Protein AF-0000000065782479 (afdb_homodimer)

Radius of gyration: 24.14 Å; Cα contacts (8 Å, |Δi|>4): 1152; chains: 2; bounding box: 47×84×65 Å

Nearest PDB structures (foldseek):
  2bty-assembly1_A  TM=8.879E-01  e=9.927E-26  Thermotoga maritima
  2rd5-assembly1_B  TM=9.092E-01  e=6.194E-25  Arabidopsis thaliana
  2buf-assembly1_E  TM=9.187E-01  e=1.232E-23  Pseudomonas aeruginosa
  2v5h-assembly1_D  TM=8.998E-01  e=5.573E-24  Synechococcus elongatus PCC 7942 = FACHB-805
  2x2w-assembly1_A  TM=8.852E-01  e=6.693E-24  Escherichia coli BL21(DE3)

Structure (mmCIF, N/CA/C/O backbone):
data_AF-0000000065782479-model_v1
#
loop_
_entity.id
_entity.type
_entity.pdbx_description
1 polymer 'Acetylglutamate kinase'
#
loop_
_atom_site.group_PDB
_atom_site.id
_atom_site.type_symbol
_atom_site.label_atom_id
_atom_site.label_alt_id
_atom_site.label_comp_id
_atom_site.label_asym_id
_atom_site.label_entity_id
_atom_site.label_seq_id
_atom_site.pdbx_PDB_ins_code
_atom_site.Cartn_x
_atom_site.Cartn_y
_atom_site.Cartn_z
_atom_site.occupancy
_atom_site.B_iso_or_equiv
_atom_site.auth_seq_id
_atom_site.auth_comp_id
_atom_site.auth_asym_id
_atom_site.auth_atom_id
_atom_site.pdbx_PDB_model_num
ATOM 1 N N . MET A 1 1 ? 9.141 -26.5 12.5 1 50.75 1 MET A N 1
ATOM 2 C CA . MET A 1 1 ? 8.945 -25.094 12.172 1 50.75 1 MET A CA 1
ATOM 3 C C . MET A 1 1 ? 7.754 -24.922 11.227 1 50.75 1 MET A C 1
ATOM 5 O O . MET A 1 1 ? 7.562 -25.703 10.305 1 50.75 1 MET A O 1
ATOM 9 N N . THR A 1 2 ? 6.754 -24.203 11.625 1 70.56 2 THR A N 1
ATOM 10 C CA . THR A 1 2 ? 5.523 -24.156 10.844 1 70.56 2 THR A CA 1
ATOM 11 C C . THR A 1 2 ? 5.801 -23.656 9.43 1 70.56 2 THR A C 1
ATOM 13 O O . THR A 1 2 ? 6.559 -22.703 9.242 1 70.56 2 THR A O 1
ATOM 16 N N . THR A 1 3 ? 5.578 -24.453 8.43 1 88.56 3 THR A N 1
ATOM 17 C CA . THR A 1 3 ? 5.824 -24.219 7.012 1 88.56 3 THR A CA 1
ATOM 18 C C . THR A 1 3 ? 5.078 -22.969 6.539 1 88.56 3 THR A C 1
ATOM 20 O O . THR A 1 3 ? 3.9 -22.781 6.855 1 88.56 3 THR A O 1
ATOM 23 N N . ILE A 1 4 ? 5.816 -22.047 5.988 1 92.19 4 ILE A N 1
ATOM 24 C CA . ILE A 1 4 ? 5.219 -20.844 5.398 1 92.19 4 ILE A CA 1
ATOM 25 C C . ILE A 1 4 ? 4.602 -21.188 4.043 1 92.19 4 ILE A C 1
ATOM 27 O O . ILE A 1 4 ? 5.188 -21.953 3.266 1 92.19 4 ILE A O 1
ATOM 31 N N . SER A 1 5 ? 3.41 -20.688 3.83 1 95.5 5 SER A N 1
ATOM 32 C CA . SER A 1 5 ? 2.773 -20.875 2.531 1 95.5 5 SER A CA 1
ATOM 33 C C . SER A 1 5 ? 2.709 -19.562 1.752 1 95.5 5 SER A C 1
ATOM 35 O O . SER A 1 5 ? 2.242 -18.547 2.273 1 95.5 5 SER A O 1
ATOM 37 N N . VAL A 1 6 ? 3.217 -19.609 0.538 1 97.25 6 VAL A N 1
ATOM 38 C CA . VAL A 1 6 ? 3.061 -18.516 -0.426 1 97.25 6 VAL A CA 1
ATOM 39 C C . VAL A 1 6 ? 1.953 -18.859 -1.419 1 97.25 6 VAL A C 1
ATOM 41 O O . VAL A 1 6 ? 2.027 -19.891 -2.107 1 97.25 6 VAL A O 1
ATOM 44 N N . ILE A 1 7 ? 0.934 -18.016 -1.508 1 96.88 7 ILE A N 1
ATOM 45 C CA . ILE A 1 7 ? -0.219 -18.25 -2.371 1 96.88 7 ILE A CA 1
ATOM 46 C C . ILE A 1 7 ? -0.287 -17.172 -3.447 1 96.88 7 ILE A C 1
ATOM 48 O O . ILE A 1 7 ? -0.252 -15.984 -3.141 1 96.88 7 ILE A O 1
ATOM 52 N N . LYS A 1 8 ? -0.323 -17.578 -4.641 1 96.75 8 LYS A N 1
ATOM 53 C CA . LYS A 1 8 ? -0.503 -16.656 -5.758 1 96.75 8 LYS A CA 1
ATOM 54 C C . LYS A 1 8 ? -1.918 -16.734 -6.324 1 96.75 8 LYS A C 1
ATOM 56 O O . LYS A 1 8 ? -2.369 -17.812 -6.715 1 96.75 8 LYS A O 1
ATOM 61 N N . VAL A 1 9 ? -2.588 -15.617 -6.316 1 94.56 9 VAL A N 1
ATOM 62 C CA . VAL A 1 9 ? -3.922 -15.555 -6.902 1 94.56 9 VAL A CA 1
ATOM 63 C C . VAL A 1 9 ? -3.873 -14.766 -8.211 1 94.56 9 VAL A C 1
ATOM 65 O O . VAL A 1 9 ? -3.285 -13.688 -8.273 1 94.56 9 VAL A O 1
ATOM 68 N N . SER A 1 10 ? -4.461 -15.344 -9.242 1 84.06 10 SER A N 1
ATOM 69 C CA . SER A 1 10 ? -4.477 -14.711 -10.555 1 84.06 10 SER A CA 1
ATOM 70 C C . SER A 1 10 ? -5.512 -13.586 -10.617 1 84.06 10 SER A C 1
ATOM 72 O O . SER A 1 10 ? -6.512 -13.617 -9.898 1 84.06 10 SER A O 1
ATOM 74 N N . GLY A 1 11 ? -5.27 -12.633 -11.484 1 78.19 11 GLY A N 1
ATOM 75 C CA . GLY A 1 11 ? -6.215 -11.555 -11.703 1 78.19 11 GLY A CA 1
ATOM 76 C C . GLY A 1 11 ? -7.562 -12.031 -12.211 1 78.19 11 GLY A C 1
ATOM 77 O O . GLY A 1 11 ? -8.602 -11.469 -11.852 1 78.19 11 GLY A O 1
ATOM 78 N N . HIS A 1 12 ? -7.461 -13.055 -13.023 1 75.44 12 HIS A N 1
ATOM 79 C CA . HIS A 1 12 ? -8.695 -13.602 -13.578 1 75.44 12 HIS A CA 1
ATOM 80 C C . HIS A 1 12 ? -9.633 -14.07 -12.477 1 75.44 12 HIS A C 1
ATOM 82 O O . HIS A 1 12 ? -10.852 -13.891 -12.578 1 75.44 12 HIS A O 1
ATOM 88 N N . GLU A 1 13 ? -9.062 -14.625 -11.531 1 79.75 13 GLU A N 1
ATOM 89 C CA . GLU A 1 13 ? -9.867 -15.086 -10.398 1 79.75 13 GLU A CA 1
ATOM 90 C C . GLU A 1 13 ? -10.484 -13.906 -9.648 1 79.75 13 GLU A C 1
ATOM 92 O O . GLU A 1 13 ? -11.625 -13.984 -9.203 1 79.75 13 GLU A O 1
ATOM 97 N N . LEU A 1 14 ? -9.734 -12.914 -9.602 1 82.25 14 LEU A N 1
ATOM 98 C CA . LEU A 1 14 ? -10.164 -11.75 -8.828 1 82.25 14 LEU A CA 1
ATOM 99 C C . LEU A 1 14 ? -11.289 -11.008 -9.539 1 82.25 14 LEU A C 1
ATOM 101 O O . LEU A 1 14 ? -11.977 -10.18 -8.938 1 82.25 14 LEU A O 1
ATOM 105 N N . ASP A 1 15 ? -11.508 -11.328 -10.758 1 78.69 15 ASP A N 1
ATOM 106 C CA . ASP A 1 15 ? -12.594 -10.719 -11.523 1 78.69 15 ASP A CA 1
ATOM 107 C C . ASP A 1 15 ? -13.945 -11.281 -11.094 1 78.69 15 ASP A C 1
ATOM 109 O O . ASP A 1 15 ? -14.984 -10.688 -11.383 1 78.69 15 ASP A O 1
ATOM 113 N N . ASP A 1 16 ? -13.844 -12.453 -10.547 1 80.62 16 ASP A N 1
ATOM 114 C CA . ASP A 1 16 ? -15.055 -13.07 -10.008 1 80.62 16 ASP A CA 1
ATOM 115 C C . ASP A 1 16 ? -15.477 -12.398 -8.703 1 80.62 16 ASP A C 1
ATOM 117 O O . ASP A 1 16 ? -14.75 -12.453 -7.711 1 80.62 16 ASP A O 1
ATOM 121 N N . PRO A 1 17 ? -16.641 -11.844 -8.656 1 78.94 17 PRO A N 1
ATOM 122 C CA . PRO A 1 17 ? -17.078 -11.109 -7.469 1 78.94 17 PRO A CA 1
ATOM 123 C C . PRO A 1 17 ? -17.141 -11.992 -6.223 1 78.94 17 PRO A C 1
ATOM 125 O O . PRO A 1 17 ? -17.109 -11.477 -5.098 1 78.94 17 PRO A O 1
ATOM 128 N N . THR A 1 18 ? -17.312 -13.25 -6.461 1 86.75 18 THR A N 1
ATOM 129 C CA . THR A 1 18 ? -17.469 -14.133 -5.309 1 86.75 18 THR A CA 1
ATOM 130 C C . THR A 1 18 ? -16.109 -14.711 -4.883 1 86.75 18 THR A C 1
ATOM 132 O O . THR A 1 18 ? -16 -15.328 -3.82 1 86.75 18 THR A O 1
ATOM 135 N N . PHE A 1 19 ? -15.156 -14.539 -5.617 1 90.25 19 PHE A N 1
ATOM 136 C CA . PHE A 1 19 ? -13.867 -15.195 -5.398 1 90.25 19 PHE A CA 1
ATOM 137 C C . PHE A 1 19 ? -13.266 -14.773 -4.066 1 90.25 19 PHE A C 1
ATOM 139 O O . PHE A 1 19 ? -12.758 -15.602 -3.314 1 90.25 19 PHE A O 1
ATOM 146 N N . LEU A 1 20 ? -13.289 -13.516 -3.75 1 91.81 20 LEU A N 1
ATOM 147 C CA . LEU A 1 20 ? -12.648 -13 -2.545 1 91.81 20 LEU A CA 1
ATOM 148 C C . LEU A 1 20 ? -13.297 -13.578 -1.293 1 91.81 20 LEU A C 1
ATOM 150 O O . LEU A 1 20 ? -12.609 -13.875 -0.311 1 91.81 20 LEU A O 1
ATOM 154 N N . GLY A 1 21 ? -14.609 -13.648 -1.363 1 92.25 21 GLY A N 1
ATOM 155 C CA . GLY A 1 21 ? -15.273 -14.312 -0.258 1 92.25 21 GLY A CA 1
ATOM 156 C C . GLY A 1 21 ? -14.82 -15.742 -0.06 1 92.25 21 GLY A C 1
ATOM 157 O O . GLY A 1 21 ? -14.57 -16.172 1.069 1 92.25 21 GLY A O 1
ATOM 158 N N . GLY A 1 22 ? -14.75 -16.484 -1.148 1 92.5 22 GLY A N 1
ATOM 159 C CA . GLY A 1 22 ? -14.25 -17.844 -1.097 1 92.5 22 GLY A CA 1
ATOM 160 C C . GLY A 1 22 ? -12.812 -17.938 -0.611 1 92.5 22 GLY A C 1
ATOM 161 O O . GLY A 1 22 ? -12.477 -18.828 0.164 1 92.5 22 GLY A O 1
ATOM 162 N N . LEU A 1 23 ? -12.023 -17.031 -1.098 1 93.19 23 LEU A N 1
ATOM 163 C CA . LEU A 1 23 ? -10.617 -17 -0.706 1 93.19 23 LEU A CA 1
ATOM 164 C C . LEU A 1 23 ? -10.477 -16.781 0.797 1 93.19 23 LEU A C 1
ATOM 166 O O . LEU A 1 23 ? -9.742 -17.516 1.466 1 93.19 23 LEU A O 1
ATOM 170 N N . THR A 1 24 ? -11.18 -15.789 1.352 1 94 24 THR A N 1
ATOM 171 C CA . THR A 1 24 ? -11.094 -15.484 2.775 1 94 24 THR A CA 1
ATOM 172 C C . THR A 1 24 ? -11.57 -16.672 3.611 1 94 24 THR A C 1
ATOM 174 O O . THR A 1 24 ? -10.961 -16.984 4.637 1 94 24 THR A O 1
ATOM 177 N N . ALA A 1 25 ? -12.609 -17.328 3.129 1 91.88 25 ALA A N 1
ATOM 178 C CA . ALA A 1 25 ? -13.117 -18.5 3.82 1 91.88 25 ALA A CA 1
ATOM 179 C C . ALA A 1 25 ? -12.094 -19.625 3.814 1 91.88 25 ALA A C 1
ATOM 181 O O . ALA A 1 25 ? -11.898 -20.312 4.828 1 91.88 25 ALA A O 1
ATOM 182 N N . ALA A 1 26 ? -11.484 -19.797 2.711 1 90.5 26 ALA A N 1
ATOM 183 C CA . ALA A 1 26 ? -10.492 -20.859 2.572 1 90.5 26 ALA A CA 1
ATOM 184 C C . ALA A 1 26 ? -9.281 -20.594 3.463 1 90.5 26 ALA A C 1
ATOM 186 O O . ALA A 1 26 ? -8.711 -21.531 4.035 1 90.5 26 ALA A O 1
ATOM 187 N N . LEU A 1 27 ? -8.867 -19.359 3.627 1 91.62 27 LEU A N 1
ATOM 188 C CA . LEU A 1 27 ? -7.664 -19 4.371 1 91.62 27 LEU A CA 1
ATOM 189 C C . LEU A 1 27 ? -7.906 -19.109 5.875 1 91.62 27 LEU A C 1
ATOM 191 O O . LEU A 1 27 ? -6.957 -19.266 6.648 1 91.62 27 LEU A O 1
ATOM 195 N N . ARG A 1 28 ? -9.125 -18.984 6.301 1 84.56 28 ARG A N 1
ATOM 196 C CA . ARG A 1 28 ? -9.453 -19.109 7.719 1 84.56 28 ARG A CA 1
ATOM 197 C C . ARG A 1 28 ? -9.062 -20.484 8.242 1 84.56 28 ARG A C 1
ATOM 199 O O . ARG A 1 28 ? -8.812 -20.656 9.438 1 84.56 28 ARG A O 1
ATOM 206 N N . GLY A 1 29 ? -8.922 -21.453 7.344 1 81.75 29 GLY A N 1
ATOM 207 C CA . GLY A 1 29 ? -8.578 -22.812 7.723 1 81.75 29 GLY A CA 1
ATOM 208 C C . GLY A 1 29 ? -7.082 -23.031 7.859 1 81.75 29 GLY A C 1
ATOM 209 O O . GLY A 1 29 ? -6.641 -24.078 8.328 1 81.75 29 GLY A O 1
ATOM 210 N N . PHE A 1 30 ? -6.34 -21.969 7.562 1 86.56 30 PHE A N 1
ATOM 211 C CA . PHE A 1 30 ? -4.891 -22.094 7.598 1 86.56 30 PHE A CA 1
ATOM 212 C C . PHE A 1 30 ? -4.336 -21.641 8.945 1 86.56 30 PHE A C 1
ATOM 214 O O . PHE A 1 30 ? -4.793 -20.641 9.5 1 86.56 30 PHE A O 1
ATOM 221 N N . GLN A 1 31 ? -3.43 -22.375 9.438 1 85.38 31 GLN A N 1
ATOM 222 C CA . GLN A 1 31 ? -2.812 -22.062 10.719 1 85.38 31 GLN A CA 1
ATOM 223 C C . GLN A 1 31 ? -1.384 -21.547 10.531 1 85.38 31 GLN A C 1
ATOM 225 O O . GLN A 1 31 ? -0.824 -20.906 11.422 1 85.38 31 GLN A O 1
ATOM 230 N N . GLN A 1 32 ? -0.828 -21.875 9.414 1 90.88 32 GLN A N 1
ATOM 231 C CA . GLN A 1 32 ? 0.558 -21.5 9.156 1 90.88 32 GLN A CA 1
ATOM 232 C C . GLN A 1 32 ? 0.649 -20.062 8.625 1 90.88 32 GLN A C 1
ATOM 234 O O . GLN A 1 32 ? -0.342 -19.516 8.148 1 90.88 32 GLN A O 1
ATOM 239 N N . PRO A 1 33 ? 1.799 -19.469 8.711 1 96.06 33 PRO A N 1
ATOM 240 C CA . PRO A 1 33 ? 1.994 -18.141 8.133 1 96.06 33 PRO A CA 1
ATOM 241 C C . PRO A 1 33 ? 1.788 -18.109 6.621 1 96.06 33 PRO A C 1
ATOM 243 O O . PRO A 1 33 ? 2.168 -19.062 5.926 1 96.06 33 PRO A O 1
ATOM 246 N N . LEU A 1 34 ? 1.148 -17.047 6.18 1 97.12 34 LEU A N 1
ATOM 247 C CA . LEU A 1 34 ? 0.779 -16.953 4.77 1 97.12 34 LEU A CA 1
ATOM 248 C C . LEU A 1 34 ? 1.328 -15.672 4.152 1 97.12 34 LEU A C 1
ATOM 250 O O . LEU A 1 34 ? 1.364 -14.625 4.809 1 97.12 34 LEU A O 1
ATOM 254 N N . VAL A 1 35 ? 1.765 -15.773 2.961 1 98.38 35 VAL A N 1
ATOM 255 C CA . VAL A 1 35 ? 2.051 -14.641 2.078 1 98.38 35 VAL A CA 1
ATOM 256 C C . VAL A 1 35 ? 1.208 -14.758 0.809 1 98.38 35 VAL A C 1
ATOM 258 O O . VAL A 1 35 ? 1.139 -15.82 0.194 1 98.38 35 VAL A O 1
ATOM 261 N N . LEU A 1 36 ? 0.516 -13.734 0.455 1 98.25 36 LEU A N 1
ATOM 262 C CA . LEU A 1 36 ? -0.315 -13.734 -0.744 1 98.25 36 LEU A CA 1
ATOM 263 C C . LEU A 1 36 ? 0.267 -12.812 -1.812 1 98.25 36 LEU A C 1
ATOM 265 O O . LEU A 1 36 ? 0.663 -11.688 -1.516 1 98.25 36 LEU A O 1
ATOM 269 N N . VAL A 1 37 ? 0.439 -13.312 -2.988 1 98.12 37 VAL A N 1
ATOM 270 C CA . VAL A 1 37 ? 0.82 -12.531 -4.164 1 98.12 37 VAL A CA 1
ATOM 271 C C . VAL A 1 37 ? -0.341 -12.492 -5.156 1 98.12 37 VAL A C 1
ATOM 273 O O . VAL A 1 37 ? -0.961 -13.523 -5.438 1 98.12 37 VAL A O 1
ATOM 276 N N . HIS A 1 38 ? -0.638 -11.266 -5.617 1 97.19 38 HIS A N 1
ATOM 277 C CA . HIS A 1 38 ? -1.794 -11.195 -6.504 1 97.19 38 HIS A CA 1
ATOM 278 C C . HIS A 1 38 ? -1.418 -10.594 -7.852 1 97.19 38 HIS A C 1
ATOM 280 O O . HIS A 1 38 ? -0.444 -9.844 -7.949 1 97.19 38 HIS A O 1
ATOM 286 N N . GLY A 1 39 ? -2.211 -10.953 -8.859 1 92.06 39 GLY A N 1
ATOM 287 C CA . GLY A 1 39 ? -2.102 -10.336 -10.172 1 92.06 39 GLY A CA 1
ATOM 288 C C . GLY A 1 39 ? -3.123 -9.234 -10.398 1 92.06 39 GLY A C 1
ATOM 289 O O . GLY A 1 39 ? -3.531 -8.555 -9.461 1 92.06 39 GLY A O 1
ATOM 290 N N . GLY A 1 40 ? -3.375 -8.852 -11.711 1 88.88 40 GLY A N 1
ATOM 291 C CA . GLY A 1 40 ? -4.371 -7.844 -12.031 1 88.88 40 GLY A CA 1
ATOM 292 C C . GLY A 1 40 ? -4.52 -7.594 -13.516 1 88.88 40 GLY A C 1
ATOM 293 O O . GLY A 1 40 ? -4.781 -6.469 -13.945 1 88.88 40 GLY A O 1
ATOM 294 N N . GLY A 1 41 ? -4.398 -8.555 -14.344 1 85.94 41 GLY A N 1
ATOM 295 C CA . GLY A 1 41 ? -4.281 -8.398 -15.781 1 85.94 41 GLY A CA 1
ATOM 296 C C . GLY A 1 41 ? -5.465 -7.676 -16.406 1 85.94 41 GLY A C 1
ATOM 297 O O . GLY A 1 41 ? -5.297 -6.641 -17.047 1 85.94 41 GLY A O 1
ATOM 298 N N . LYS A 1 42 ? -6.684 -8.148 -16.141 1 88.25 42 LYS A N 1
ATOM 299 C CA . LYS A 1 42 ? -7.879 -7.598 -16.781 1 88.25 42 LYS A CA 1
ATOM 300 C C . LYS A 1 42 ? -8.125 -6.156 -16.328 1 88.25 42 LYS A C 1
ATOM 302 O O . LYS A 1 42 ? -8.398 -5.285 -17.156 1 88.25 42 LYS A O 1
ATOM 307 N N . GLU A 1 43 ? -8.031 -5.91 -15.109 1 92 43 GLU A N 1
ATOM 308 C CA . GLU A 1 43 ? -8.281 -4.574 -14.586 1 92 43 GLU A CA 1
ATOM 309 C C . GLU A 1 43 ? -7.211 -3.59 -15.047 1 92 43 GLU A C 1
ATOM 311 O O . GLU A 1 43 ? -7.5 -2.418 -15.297 1 92 43 GLU A O 1
ATOM 316 N N . ILE A 1 44 ? -5.996 -4.074 -15.109 1 94.19 44 ILE A N 1
ATOM 317 C CA . ILE A 1 44 ? -4.922 -3.229 -15.625 1 94.19 44 ILE A CA 1
ATOM 318 C C . ILE A 1 44 ? -5.211 -2.861 -17.078 1 94.19 44 ILE A C 1
ATOM 320 O O . ILE A 1 44 ? -5.137 -1.689 -17.453 1 94.19 44 ILE A O 1
ATOM 324 N N . SER A 1 45 ? -5.555 -3.873 -17.875 1 94.94 45 SER A N 1
ATOM 325 C CA . SER A 1 45 ? -5.836 -3.65 -19.297 1 94.94 45 SER A CA 1
ATOM 326 C C . SER A 1 45 ? -6.992 -2.674 -19.484 1 94.94 45 SER A C 1
ATOM 328 O O . SER A 1 45 ? -6.93 -1.782 -20.328 1 94.94 45 SER A O 1
ATOM 330 N N . ALA A 1 46 ? -8.031 -2.842 -18.703 1 93.25 46 ALA A N 1
ATOM 331 C CA . ALA A 1 46 ? -9.188 -1.944 -18.797 1 93.25 46 ALA A CA 1
ATOM 332 C C . ALA A 1 46 ? -8.781 -0.505 -18.484 1 93.25 46 ALA A C 1
ATOM 334 O O . ALA A 1 46 ? -9.227 0.428 -19.156 1 93.25 46 ALA A O 1
ATOM 335 N N . ALA A 1 47 ? -7.965 -0.313 -17.484 1 93.12 47 ALA A N 1
ATOM 336 C CA . ALA A 1 47 ? -7.52 1.022 -17.094 1 93.12 47 ALA A CA 1
ATOM 337 C C . ALA A 1 47 ? -6.633 1.641 -18.172 1 93.12 47 ALA A C 1
ATOM 339 O O . ALA A 1 47 ? -6.738 2.834 -18.469 1 93.12 47 ALA A O 1
ATOM 340 N N . VAL A 1 48 ? -5.754 0.855 -18.734 1 95.44 48 VAL A N 1
ATOM 341 C CA . VAL A 1 48 ? -4.863 1.313 -19.797 1 95.44 48 VAL A CA 1
ATOM 342 C C . VAL A 1 48 ? -5.684 1.753 -21.016 1 95.44 48 VAL A C 1
ATOM 344 O O . VAL A 1 48 ? -5.43 2.812 -21.594 1 95.44 48 VAL A O 1
ATOM 347 N N . GLU A 1 49 ? -6.684 0.981 -21.312 1 95.19 49 GLU A N 1
ATOM 348 C CA . GLU A 1 49 ? -7.566 1.307 -22.438 1 95.19 49 GLU A CA 1
ATOM 349 C C . GLU A 1 49 ? -8.344 2.592 -22.156 1 95.19 49 GLU A C 1
ATOM 351 O O . GLU A 1 49 ? -8.492 3.432 -23.047 1 95.19 49 GLU A O 1
ATOM 356 N N . ARG A 1 50 ? -8.844 2.754 -21.031 1 91.38 50 ARG A N 1
ATOM 357 C CA . ARG A 1 50 ? -9.602 3.943 -20.656 1 91.38 50 ARG A CA 1
ATOM 358 C C . ARG A 1 50 ? -8.742 5.195 -20.766 1 91.38 50 ARG A C 1
ATOM 360 O O . ARG A 1 50 ? -9.242 6.281 -21.047 1 91.38 50 ARG A O 1
ATOM 367 N N . ALA A 1 51 ? -7.449 5.023 -20.531 1 91.81 51 ALA A N 1
ATOM 368 C CA . ALA A 1 51 ? -6.52 6.148 -20.594 1 91.81 51 ALA A CA 1
ATOM 369 C C . ALA A 1 51 ? -6.117 6.441 -22.047 1 91.81 51 ALA A C 1
ATOM 371 O O . ALA A 1 51 ? -5.32 7.348 -22.297 1 91.81 51 ALA A O 1
ATOM 372 N N . GLY A 1 52 ? -6.578 5.609 -22.984 1 93.44 52 GLY A N 1
ATOM 373 C CA . GLY A 1 52 ? -6.312 5.816 -24.406 1 93.44 52 GLY A CA 1
ATOM 374 C C . GLY A 1 52 ? -4.977 5.246 -24.844 1 93.44 52 GLY A C 1
ATOM 375 O O . GLY A 1 52 ? -4.426 5.668 -25.859 1 93.44 52 GLY A O 1
ATOM 376 N N . LEU A 1 53 ? -4.438 4.387 -24.062 1 95.38 53 LEU A N 1
ATOM 377 C CA . LEU A 1 53 ? -3.143 3.799 -24.391 1 95.38 53 LEU A CA 1
ATOM 378 C C . LEU A 1 53 ? -3.314 2.408 -25 1 95.38 53 LEU A C 1
ATOM 380 O O . LEU A 1 53 ? -4.359 1.778 -24.828 1 95.38 53 LEU A O 1
ATOM 384 N N . GLN A 1 54 ? -2.316 1.938 -25.641 1 94.5 54 GLN A N 1
ATOM 385 C CA . GLN A 1 54 ? -2.354 0.642 -26.312 1 94.5 54 GLN A CA 1
ATOM 386 C C . GLN A 1 54 ? -1.934 -0.479 -25.375 1 94.5 54 GLN A C 1
ATOM 388 O O . GLN A 1 54 ? -1.011 -0.309 -24.562 1 94.5 54 GLN A O 1
ATOM 393 N N . ILE A 1 55 ? -2.648 -1.583 -25.5 1 94.12 55 ILE A N 1
ATOM 394 C CA . ILE A 1 55 ? -2.301 -2.801 -24.781 1 94.12 55 ILE A CA 1
ATOM 395 C C . ILE A 1 55 ? -1.501 -3.73 -25.688 1 94.12 55 ILE A C 1
ATOM 397 O O . ILE A 1 55 ? -1.938 -4.051 -26.797 1 94.12 55 ILE A O 1
ATOM 401 N N . GLU A 1 56 ? -0.395 -4.062 -25.281 1 94.06 56 GLU A N 1
ATOM 402 C CA . GLU A 1 56 ? 0.462 -4.957 -26.062 1 94.06 56 GLU A CA 1
ATOM 403 C C . GLU A 1 56 ? 1.137 -5.988 -25.156 1 94.06 56 GLU A C 1
ATOM 405 O O . GLU A 1 56 ? 1.601 -5.66 -24.062 1 94.06 56 GLU A O 1
ATOM 410 N N . PHE A 1 57 ? 1.097 -7.215 -25.641 1 91.88 57 PHE A N 1
ATOM 411 C CA . PHE A 1 57 ? 1.786 -8.305 -24.969 1 91.88 57 PHE A CA 1
ATOM 412 C C . PHE A 1 57 ? 2.801 -8.969 -25.891 1 91.88 57 PHE A C 1
ATOM 414 O O . PHE A 1 57 ? 2.545 -9.141 -27.078 1 91.88 57 PHE A O 1
ATOM 421 N N . VAL A 1 58 ? 3.945 -9.289 -25.281 1 88.81 58 VAL A N 1
ATOM 422 C CA . VAL A 1 58 ? 4.973 -10.078 -25.969 1 88.81 58 VAL A CA 1
ATOM 423 C C . VAL A 1 58 ? 5.332 -11.297 -25.109 1 88.81 58 VAL A C 1
ATOM 425 O O . VAL A 1 58 ? 5.812 -11.156 -23.984 1 88.81 58 VAL A O 1
ATOM 428 N N . ASP A 1 59 ? 5.043 -12.5 -25.578 1 81.12 59 ASP A N 1
ATOM 429 C CA . ASP A 1 59 ? 5.316 -13.75 -24.891 1 81.12 59 ASP A CA 1
ATOM 430 C C . ASP A 1 59 ? 4.664 -13.773 -23.516 1 81.12 59 ASP A C 1
ATOM 432 O O . ASP A 1 59 ? 5.312 -14.109 -22.516 1 81.12 59 ASP A O 1
ATOM 436 N N . GLY A 1 60 ? 3.52 -13.227 -23.469 1 82.75 60 GLY A N 1
ATOM 437 C CA . GLY A 1 60 ? 2.734 -13.281 -22.234 1 82.75 60 GLY A CA 1
ATOM 438 C C . GLY A 1 60 ? 3.072 -12.172 -21.266 1 82.75 60 GLY A C 1
ATOM 439 O O . GLY A 1 60 ? 2.469 -12.07 -20.188 1 82.75 60 GLY A O 1
ATOM 440 N N . LEU A 1 61 ? 3.994 -11.305 -21.688 1 89.69 61 LEU A N 1
ATOM 441 C CA . LEU A 1 61 ? 4.41 -10.203 -20.812 1 89.69 61 LEU A CA 1
ATOM 442 C C . LEU A 1 61 ? 3.877 -8.875 -21.344 1 89.69 61 LEU A C 1
ATOM 444 O O . LEU A 1 61 ? 3.969 -8.594 -22.547 1 89.69 61 LEU A O 1
ATOM 448 N N . ARG A 1 62 ? 3.34 -8.141 -20.5 1 93.06 62 ARG A N 1
ATOM 449 C CA . ARG A 1 62 ? 2.805 -6.836 -20.891 1 93.06 62 ARG A CA 1
ATOM 450 C C . ARG A 1 62 ? 3.926 -5.855 -21.203 1 93.06 62 ARG A C 1
ATOM 452 O O . ARG A 1 62 ? 4.781 -5.586 -20.359 1 93.06 62 ARG A O 1
ATOM 459 N N . VAL A 1 63 ? 3.898 -5.402 -22.438 1 96.12 63 VAL A N 1
ATOM 460 C CA . VAL A 1 63 ? 4.797 -4.297 -22.75 1 96.12 63 VAL A CA 1
ATOM 461 C C . VAL A 1 63 ? 4.434 -3.078 -21.906 1 96.12 63 VAL A C 1
ATOM 463 O O . VAL A 1 63 ? 3.275 -2.652 -21.891 1 96.12 63 VAL A O 1
ATOM 466 N N . THR A 1 64 ? 5.379 -2.549 -21.188 1 97.5 64 THR A N 1
ATOM 467 C CA . THR A 1 64 ? 5.059 -1.562 -20.172 1 97.5 64 THR A CA 1
ATOM 468 C C . THR A 1 64 ? 5.848 -0.276 -20.391 1 97.5 64 THR 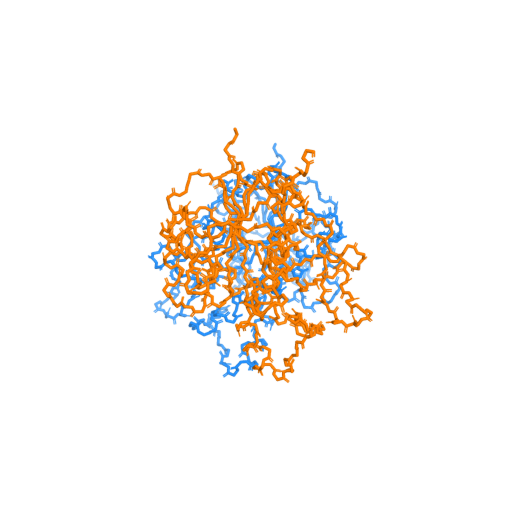A C 1
ATOM 470 O O . THR A 1 64 ? 6.953 -0.123 -19.859 1 97.5 64 THR A O 1
ATOM 473 N N . SER A 1 65 ? 5.297 0.667 -21.141 1 97.56 65 SER A N 1
ATOM 474 C CA . SER A 1 65 ? 5.871 2.006 -21.234 1 97.56 65 SER A CA 1
ATOM 475 C C . SER A 1 65 ? 5.777 2.748 -19.906 1 97.56 65 SER A C 1
ATOM 477 O O . SER A 1 65 ? 5.082 2.305 -18.984 1 97.56 65 SER A O 1
ATOM 479 N N . PRO A 1 66 ? 6.496 3.867 -19.766 1 96.62 66 PRO A N 1
ATOM 480 C CA . PRO A 1 66 ? 6.379 4.637 -18.531 1 96.62 66 PRO A CA 1
ATOM 481 C C . PRO A 1 66 ? 4.938 5.02 -18.203 1 96.62 66 PRO A C 1
ATOM 483 O O . PRO A 1 66 ? 4.516 4.934 -17.047 1 96.62 66 PRO A O 1
ATOM 486 N N . ALA A 1 67 ? 4.164 5.414 -19.219 1 96.44 67 ALA A N 1
ATOM 487 C CA . ALA A 1 67 ? 2.768 5.789 -19.016 1 96.44 67 ALA A CA 1
ATOM 488 C C . ALA A 1 67 ? 1.938 4.586 -18.578 1 96.44 67 ALA A C 1
ATOM 490 O O . ALA A 1 67 ? 1.098 4.699 -17.672 1 96.44 67 ALA A O 1
ATOM 491 N N . VAL A 1 68 ? 2.143 3.443 -19.172 1 97.25 68 VAL A N 1
ATOM 492 C CA . VAL A 1 68 ? 1.447 2.217 -18.797 1 97.25 68 VAL A CA 1
ATOM 493 C C . VAL A 1 68 ? 1.84 1.811 -17.391 1 97.25 68 VAL A C 1
ATOM 495 O O . VAL A 1 68 ? 0.998 1.357 -16.609 1 97.25 68 VAL A O 1
ATOM 498 N N . MET A 1 69 ? 3.09 2.008 -17.031 1 97.62 69 MET A N 1
ATOM 499 C CA . MET A 1 69 ? 3.586 1.675 -15.695 1 97.62 69 MET A CA 1
ATOM 500 C C . MET A 1 69 ? 2.848 2.473 -14.625 1 97.62 69 MET A C 1
ATOM 502 O O . MET A 1 69 ? 2.477 1.93 -13.586 1 97.62 69 MET A O 1
ATOM 506 N N . ASP A 1 70 ? 2.68 3.736 -14.914 1 95.44 70 ASP A N 1
ATOM 507 C CA . ASP A 1 70 ? 1.975 4.598 -13.969 1 95.44 70 ASP A CA 1
ATOM 508 C C . ASP A 1 70 ? 0.557 4.09 -13.711 1 95.44 70 ASP A C 1
ATOM 510 O O . ASP A 1 70 ? 0.109 4.027 -12.57 1 95.44 70 ASP A O 1
ATOM 514 N N . ILE A 1 71 ? -0.088 3.686 -14.75 1 95.25 71 ILE A N 1
ATOM 515 C CA . ILE A 1 71 ? -1.462 3.199 -14.664 1 95.25 71 ILE A CA 1
ATOM 516 C C . ILE A 1 71 ? -1.487 1.848 -13.961 1 95.25 71 ILE A C 1
ATOM 518 O O . ILE A 1 71 ? -2.303 1.626 -13.062 1 95.25 71 ILE A O 1
ATOM 522 N N . MET A 1 72 ? -0.615 1.026 -14.383 1 95.69 72 MET A N 1
ATOM 523 C CA . MET A 1 72 ? -0.583 -0.318 -13.812 1 95.69 72 MET A CA 1
ATOM 524 C C . MET A 1 72 ? -0.311 -0.267 -12.312 1 95.69 72 MET A C 1
ATOM 526 O O . MET A 1 72 ? -0.976 -0.951 -11.531 1 95.69 72 MET A O 1
ATOM 530 N N . GLN A 1 73 ? 0.654 0.527 -11.906 1 96.69 73 GLN A N 1
ATOM 531 C CA . GLN A 1 73 ? 0.986 0.66 -10.492 1 96.69 73 GLN A CA 1
ATOM 532 C C . GLN A 1 73 ? -0.22 1.134 -9.688 1 96.69 73 GLN A C 1
ATOM 534 O O . GLN A 1 73 ? -0.513 0.59 -8.625 1 96.69 73 GLN A O 1
ATOM 539 N N . MET A 1 74 ? -0.889 2.113 -10.234 1 96.06 74 MET A N 1
ATOM 540 C CA . MET A 1 74 ? -2.074 2.646 -9.57 1 96.06 74 MET A CA 1
ATOM 541 C C . MET A 1 74 ? -3.121 1.556 -9.367 1 96.06 74 MET A C 1
ATOM 543 O O . MET A 1 74 ? -3.711 1.449 -8.289 1 96.06 74 MET A O 1
ATOM 547 N N . VAL A 1 75 ? -3.293 0.773 -10.352 1 95.88 75 VAL A N 1
ATOM 548 C CA . VAL A 1 75 ? -4.355 -0.226 -10.344 1 95.88 75 VAL A CA 1
ATOM 549 C C . VAL A 1 75 ? -3.969 -1.385 -9.43 1 95.88 75 VAL A C 1
ATOM 551 O O . VAL A 1 75 ? -4.73 -1.757 -8.531 1 95.88 75 VAL A O 1
ATOM 554 N N . VAL A 1 76 ? -2.77 -1.897 -9.547 1 97.12 76 VAL A N 1
ATOM 555 C CA . VAL A 1 76 ? -2.42 -3.119 -8.828 1 97.12 76 VAL A CA 1
ATOM 556 C C . VAL A 1 76 ? -2.154 -2.799 -7.359 1 97.12 76 VAL A C 1
ATOM 558 O O . VAL A 1 76 ? -2.5 -3.586 -6.477 1 97.12 76 VAL A O 1
ATOM 561 N N . CYS A 1 77 ? -1.568 -1.65 -7.066 1 97.88 77 CYS A N 1
ATOM 562 C CA . CYS A 1 77 ? -1.258 -1.295 -5.688 1 97.88 77 CYS A CA 1
ATOM 563 C C . CYS A 1 77 ? -2.447 -0.617 -5.016 1 97.88 77 CYS A C 1
ATOM 565 O O . CYS A 1 77 ? -2.699 -0.828 -3.828 1 97.88 77 CYS A O 1
ATOM 567 N N . GLY A 1 78 ? -3.154 0.143 -5.785 1 97 78 GLY A N 1
ATOM 568 C CA . GLY A 1 78 ? -4.156 1.009 -5.188 1 97 78 GLY A CA 1
ATOM 569 C C . GLY A 1 78 ? -5.555 0.423 -5.234 1 97 78 GLY A C 1
ATOM 570 O O . GLY A 1 78 ? -6.406 0.77 -4.414 1 97 78 GLY A O 1
ATOM 571 N N . THR A 1 79 ? -5.879 -0.363 -6.223 1 95.69 79 THR A N 1
ATOM 572 C CA . THR A 1 79 ? -7.219 -0.914 -6.383 1 95.69 79 THR A CA 1
ATOM 573 C C . THR A 1 79 ? -7.254 -2.381 -5.969 1 95.69 79 THR A C 1
ATOM 575 O O . THR A 1 79 ? -7.824 -2.725 -4.93 1 95.69 79 THR A O 1
ATOM 578 N N . ILE A 1 80 ? -6.512 -3.162 -6.66 1 96.12 80 ILE A N 1
ATOM 579 C CA . ILE A 1 80 ? -6.617 -4.605 -6.484 1 96.12 80 ILE A CA 1
ATOM 580 C C . ILE A 1 80 ? -6.066 -4.996 -5.113 1 96.12 80 ILE A C 1
ATOM 582 O O . ILE A 1 80 ? -6.738 -5.688 -4.344 1 96.12 80 ILE A O 1
ATOM 586 N N . ASN A 1 81 ? -4.852 -4.551 -4.836 1 97.88 81 ASN A N 1
ATOM 587 C CA . ASN A 1 81 ? -4.223 -4.879 -3.561 1 97.88 81 ASN A CA 1
ATOM 588 C C . ASN A 1 81 ? -5.102 -4.469 -2.381 1 97.88 81 ASN A C 1
ATOM 590 O O . ASN A 1 81 ? -5.328 -5.266 -1.468 1 97.88 81 ASN A O 1
ATOM 594 N N . LYS A 1 82 ? -5.598 -3.256 -2.406 1 97.88 82 LYS A N 1
ATOM 595 C CA . LYS A 1 82 ? -6.375 -2.74 -1.284 1 97.88 82 LYS A CA 1
ATOM 596 C C . LYS A 1 82 ? -7.727 -3.445 -1.181 1 97.88 82 LYS A C 1
ATOM 598 O O . LYS A 1 82 ? -8.242 -3.646 -0.08 1 97.88 82 LYS A O 1
ATOM 603 N N . ARG A 1 83 ? -8.281 -3.84 -2.311 1 95.94 83 ARG A N 1
ATOM 604 C CA . ARG A 1 83 ? -9.508 -4.621 -2.291 1 95.94 83 ARG A CA 1
ATOM 605 C C . ARG A 1 83 ? -9.305 -5.957 -1.589 1 95.94 83 ARG A C 1
ATOM 607 O O . ARG A 1 83 ? -10.117 -6.367 -0.762 1 95.94 83 ARG A O 1
ATOM 614 N N . ILE A 1 84 ? -8.227 -6.633 -1.896 1 96.88 84 ILE A N 1
ATOM 615 C CA . ILE A 1 84 ? -7.91 -7.926 -1.294 1 96.88 84 ILE A CA 1
ATOM 616 C C . ILE A 1 84 ? -7.656 -7.75 0.202 1 96.88 84 ILE A C 1
ATOM 618 O O . ILE A 1 84 ? -8.219 -8.477 1.023 1 96.88 84 ILE A O 1
ATOM 622 N N . VAL A 1 85 ? -6.867 -6.781 0.578 1 98.06 85 VAL A N 1
ATOM 623 C CA . VAL A 1 85 ? -6.523 -6.52 1.972 1 98.06 85 VAL A CA 1
ATOM 624 C C . VAL A 1 85 ? -7.793 -6.215 2.768 1 98.06 85 VAL A C 1
ATOM 626 O O . VAL A 1 85 ? -8 -6.762 3.854 1 98.06 85 VAL A O 1
ATOM 629 N N . THR A 1 86 ? -8.633 -5.375 2.176 1 97.38 86 THR A N 1
ATOM 630 C CA . THR A 1 86 ? -9.867 -5 2.852 1 97.38 86 THR A CA 1
ATOM 631 C C . THR A 1 86 ? -10.734 -6.23 3.113 1 97.38 86 THR A C 1
ATOM 633 O O . THR A 1 86 ? -11.266 -6.398 4.211 1 97.38 86 THR A O 1
ATOM 636 N N . ALA A 1 87 ? -10.859 -7.078 2.127 1 96.44 87 ALA A N 1
ATOM 637 C CA . ALA A 1 87 ? -11.648 -8.297 2.279 1 96.44 87 ALA A CA 1
ATOM 638 C C . ALA A 1 87 ? -11.086 -9.188 3.383 1 96.44 87 ALA A C 1
ATOM 640 O O . ALA A 1 87 ? -11.836 -9.719 4.203 1 96.44 87 ALA A O 1
ATOM 641 N N . LEU A 1 88 ? -9.789 -9.359 3.391 1 96.88 88 LEU A N 1
ATOM 642 C CA . LEU A 1 88 ? -9.133 -10.195 4.391 1 96.88 88 LEU A CA 1
ATOM 643 C C . LEU A 1 88 ? -9.297 -9.602 5.785 1 96.88 88 LEU A C 1
ATOM 645 O O . LEU A 1 88 ? -9.648 -10.312 6.73 1 96.88 88 LEU A O 1
ATOM 649 N N . VAL A 1 89 ? -9.078 -8.289 5.926 1 97.44 89 VAL A N 1
ATOM 650 C CA . VAL A 1 89 ? -9.188 -7.617 7.215 1 97.44 89 VAL A CA 1
ATOM 651 C C . VAL A 1 89 ? -10.625 -7.703 7.727 1 97.44 89 VAL A C 1
ATOM 653 O O . VAL A 1 89 ? -10.852 -7.98 8.906 1 97.44 89 VAL A O 1
ATOM 656 N N . ASN A 1 90 ? -11.578 -7.504 6.84 1 96.44 90 ASN A N 1
ATOM 657 C CA . ASN A 1 90 ? -12.984 -7.613 7.219 1 96.44 90 ASN A CA 1
ATOM 658 C C . ASN A 1 90 ? -13.328 -9.023 7.676 1 96.44 90 ASN A C 1
ATOM 660 O O . ASN A 1 90 ? -14.266 -9.219 8.453 1 96.44 90 ASN A O 1
ATOM 664 N N . ALA A 1 91 ? -12.57 -9.984 7.227 1 95.12 91 ALA A N 1
ATOM 665 C CA . ALA A 1 91 ? -12.789 -11.375 7.605 1 95.12 91 ALA A CA 1
ATOM 666 C C . ALA A 1 91 ? -12 -11.742 8.859 1 95.12 91 ALA A C 1
ATOM 668 O O . ALA A 1 91 ? -11.977 -12.898 9.273 1 95.12 91 ALA A O 1
ATOM 669 N N . GLY A 1 92 ? -11.258 -10.812 9.414 1 94.44 92 GLY A N 1
ATOM 670 C CA . GLY A 1 92 ? -10.562 -11.031 10.672 1 94.44 92 GLY A CA 1
ATOM 671 C C . GLY A 1 92 ? -9.102 -11.398 10.492 1 94.44 92 GLY A C 1
ATOM 672 O O . GLY A 1 92 ? -8.43 -11.773 11.453 1 94.44 92 GLY A O 1
ATOM 673 N N . VAL A 1 93 ? -8.578 -11.32 9.273 1 95.56 93 VAL A N 1
ATOM 674 C CA . VAL A 1 93 ? -7.176 -11.609 9 1 95.56 93 VAL A CA 1
ATOM 675 C C . VAL A 1 93 ? -6.352 -10.328 9.117 1 95.56 93 VAL A C 1
ATOM 677 O O . VAL A 1 93 ? -6.738 -9.281 8.594 1 95.56 93 VAL A O 1
ATOM 680 N N . LYS A 1 94 ? -5.238 -10.344 9.812 1 96.62 94 LYS A N 1
ATOM 681 C CA . LYS A 1 94 ? -4.328 -9.203 9.898 1 96.62 94 LYS A CA 1
ATOM 682 C C . LYS A 1 94 ? -3.469 -9.094 8.641 1 96.62 94 LYS A C 1
ATOM 684 O O . LYS A 1 94 ? -2.279 -9.414 8.664 1 96.62 94 LYS A O 1
ATOM 689 N N . ALA A 1 95 ? -4.082 -8.594 7.641 1 98.31 95 ALA A N 1
ATOM 690 C CA . ALA A 1 95 ? -3.42 -8.5 6.34 1 98.31 95 ALA A CA 1
ATOM 691 C C . ALA A 1 95 ? -2.812 -7.113 6.133 1 98.31 95 ALA A C 1
ATOM 693 O O . ALA A 1 95 ? -3.4 -6.105 6.531 1 98.31 95 ALA A O 1
ATOM 694 N N . ILE A 1 96 ? -1.654 -7.078 5.531 1 98.81 96 ILE A N 1
ATOM 695 C CA . ILE A 1 96 ? -0.947 -5.844 5.219 1 98.81 96 ILE A CA 1
ATOM 696 C C . ILE A 1 96 ? -0.578 -5.82 3.736 1 98.81 96 ILE A C 1
ATOM 698 O O . ILE A 1 96 ? 0.05 -6.754 3.232 1 98.81 96 ILE A O 1
ATOM 702 N N . GLY A 1 97 ? -1.06 -4.773 3.033 1 98.75 97 GLY A N 1
ATOM 703 C CA . GLY A 1 97 ? -0.79 -4.637 1.61 1 98.75 97 GLY A CA 1
ATOM 704 C C . GLY A 1 97 ? 0.565 -4.023 1.316 1 98.75 97 GLY A C 1
ATOM 705 O O . GLY A 1 97 ? 0.919 -2.988 1.883 1 98.75 97 GLY A O 1
ATOM 706 N N . LEU A 1 98 ? 1.302 -4.652 0.372 1 98.69 98 LEU A N 1
ATOM 707 C CA . LEU A 1 98 ? 2.648 -4.211 0.031 1 98.69 98 LEU A CA 1
ATOM 708 C C . LEU A 1 98 ? 2.887 -4.301 -1.473 1 98.69 98 LEU A C 1
ATOM 710 O O . LEU A 1 98 ? 2.082 -4.887 -2.199 1 98.69 98 LEU A O 1
ATOM 714 N N . SER A 1 99 ? 3.854 -3.662 -1.919 1 98.5 99 SER A N 1
ATOM 715 C CA . SER A 1 99 ? 4.539 -3.908 -3.182 1 98.5 99 SER A CA 1
ATOM 716 C C . SER A 1 99 ? 6.047 -4.047 -2.977 1 98.5 99 SER A C 1
ATOM 718 O O . SER A 1 99 ? 6.539 -3.912 -1.854 1 98.5 99 SER A O 1
ATOM 720 N N . GLY A 1 100 ? 6.754 -4.348 -4.043 1 98.69 100 GLY A N 1
ATOM 721 C CA . GLY A 1 100 ? 8.203 -4.426 -3.947 1 98.69 100 GLY A CA 1
ATOM 722 C C . GLY A 1 100 ? 8.852 -3.096 -3.629 1 98.69 100 GLY A C 1
ATOM 723 O O . GLY A 1 100 ? 10.023 -3.047 -3.248 1 98.69 100 GLY A O 1
ATOM 724 N N . LEU A 1 101 ? 8.133 -2.002 -3.75 1 98.69 101 LEU A N 1
ATOM 725 C CA . LEU A 1 101 ? 8.664 -0.668 -3.49 1 98.69 101 LEU A CA 1
ATOM 726 C C . LEU A 1 101 ? 8.781 -0.412 -1.991 1 98.69 101 LEU A C 1
ATOM 728 O O . LEU A 1 101 ? 9.656 0.338 -1.552 1 98.69 101 LEU A O 1
ATOM 732 N N . ASP A 1 102 ? 7.891 -1.015 -1.236 1 98.81 102 ASP A N 1
ATOM 733 C CA . ASP A 1 102 ? 7.902 -0.895 0.218 1 98.81 102 ASP A CA 1
ATOM 734 C C . ASP A 1 102 ? 9.141 -1.569 0.813 1 98.81 102 ASP A C 1
ATOM 736 O O . ASP A 1 102 ? 9.352 -2.768 0.619 1 98.81 102 ASP A O 1
ATOM 740 N N . LEU A 1 103 ? 10.031 -0.794 1.511 1 98.5 103 LEU A N 1
ATOM 741 C CA . LEU A 1 103 ? 11.242 -1.294 2.148 1 98.5 103 LEU A CA 1
ATOM 742 C C . LEU A 1 103 ? 12.25 -1.768 1.106 1 98.5 103 LEU A C 1
ATOM 744 O O . LEU A 1 103 ? 13.336 -2.24 1.454 1 98.5 103 LEU A O 1
ATOM 748 N N . GLY A 1 104 ? 11.891 -1.566 -0.181 1 98.38 104 GLY A N 1
ATOM 749 C CA . GLY A 1 104 ? 12.695 -2.242 -1.184 1 98.38 104 GLY A CA 1
ATOM 750 C C . GLY A 1 104 ? 12.578 -3.754 -1.124 1 98.38 104 GLY A C 1
ATOM 751 O O . GLY A 1 104 ? 13.57 -4.465 -1.271 1 98.38 104 GLY A O 1
ATOM 752 N N . LEU A 1 105 ? 11.414 -4.246 -0.92 1 98.75 105 LEU A N 1
ATOM 753 C CA . LEU A 1 105 ? 11.109 -5.648 -0.656 1 98.75 105 LEU A CA 1
ATOM 754 C C . LEU A 1 105 ? 11.516 -6.527 -1.832 1 98.75 105 LEU A C 1
ATOM 756 O O . LEU A 1 105 ? 11.992 -7.648 -1.639 1 98.75 105 LEU A O 1
ATOM 760 N N . LEU A 1 106 ? 11.234 -6.086 -3.041 1 98.69 106 LEU A N 1
ATOM 761 C CA . LEU A 1 106 ? 11.617 -6.762 -4.277 1 98.69 106 LEU A CA 1
ATOM 762 C C . LEU A 1 106 ? 12.523 -5.875 -5.121 1 98.69 106 LEU A C 1
ATOM 764 O O . LEU A 1 106 ? 12.133 -4.773 -5.512 1 98.69 106 LEU A O 1
ATOM 768 N N . ARG A 1 107 ? 13.672 -6.324 -5.387 1 98.56 107 ARG A N 1
ATOM 769 C CA . ARG A 1 107 ? 14.578 -5.668 -6.328 1 98.56 107 ARG A CA 1
ATOM 770 C C . ARG A 1 107 ? 14.602 -6.402 -7.668 1 98.56 107 ARG A C 1
ATOM 772 O O . ARG A 1 107 ? 14.438 -7.621 -7.715 1 98.56 107 ARG A O 1
ATOM 779 N N . CYS A 1 108 ? 14.75 -5.648 -8.719 1 98.25 108 CYS A N 1
ATOM 780 C CA . CYS A 1 108 ? 14.719 -6.281 -10.031 1 98.25 108 CYS A CA 1
ATOM 781 C C . CYS A 1 108 ? 15.695 -5.605 -10.984 1 98.25 108 CYS A C 1
ATOM 783 O O . CYS A 1 108 ? 16.281 -4.57 -10.648 1 98.25 108 CYS A O 1
ATOM 785 N N . GLU A 1 109 ? 15.969 -6.238 -12.039 1 97.69 109 GLU A N 1
ATOM 786 C CA . GLU A 1 109 ? 16.609 -5.684 -13.227 1 97.69 109 GLU A CA 1
ATOM 787 C C . GLU A 1 109 ? 15.672 -5.715 -14.43 1 97.69 109 GLU A C 1
ATOM 789 O O . GLU A 1 109 ? 14.742 -6.523 -14.477 1 97.69 109 GLU A O 1
ATOM 794 N N . PRO A 1 110 ? 15.891 -4.77 -15.336 1 96.56 110 PRO A N 1
ATOM 795 C CA . PRO A 1 110 ? 15.062 -4.836 -16.547 1 96.56 110 PRO A CA 1
ATOM 796 C C . PRO A 1 110 ? 15.117 -6.199 -17.219 1 96.56 110 PRO A C 1
ATOM 798 O O . PRO A 1 110 ? 16.188 -6.801 -17.328 1 96.56 110 PRO A O 1
ATOM 801 N N . TYR A 1 111 ? 14.016 -6.723 -17.531 1 94.06 111 TYR A N 1
ATOM 802 C CA . TYR A 1 111 ? 13.891 -7.992 -18.234 1 94.06 111 TYR A CA 1
ATOM 803 C C . TYR A 1 111 ? 13.828 -7.77 -19.75 1 94.06 111 TYR A C 1
ATOM 805 O O . TYR A 1 111 ? 12.922 -7.094 -20.234 1 94.06 111 TYR A O 1
ATOM 813 N N . ARG A 1 112 ? 14.773 -8.242 -20.484 1 92.56 112 ARG A N 1
ATOM 814 C CA . ARG A 1 112 ? 14.875 -8.109 -21.938 1 92.56 112 ARG A CA 1
ATOM 815 C C . ARG A 1 112 ? 14.992 -9.469 -22.609 1 92.56 112 ARG A C 1
ATOM 817 O O . ARG A 1 112 ? 16.062 -9.836 -23.094 1 92.56 112 ARG A O 1
ATOM 824 N N . PRO A 1 113 ? 13.805 -10.148 -22.734 1 86.25 113 PRO A N 1
ATOM 825 C CA . PRO A 1 113 ? 13.867 -11.469 -23.375 1 86.25 113 PRO A CA 1
ATOM 826 C C . PRO A 1 113 ? 14.312 -11.406 -24.828 1 86.25 113 PRO A C 1
ATOM 828 O O . PRO A 1 113 ? 13.742 -10.648 -25.625 1 86.25 113 PRO A O 1
ATOM 831 N N . ALA A 1 114 ? 15.281 -12.234 -25.156 1 88 114 ALA A N 1
ATOM 832 C CA . ALA A 1 114 ? 15.828 -12.312 -26.516 1 88 114 ALA A CA 1
ATOM 833 C C . ALA A 1 114 ? 16.25 -10.93 -27.016 1 88 114 ALA A C 1
ATOM 835 O O . ALA A 1 114 ? 16.094 -10.617 -28.188 1 88 114 ALA A O 1
ATOM 836 N N . GLY A 1 115 ? 16.562 -10.031 -26.109 1 88.25 115 GLY A N 1
ATOM 837 C CA . GLY A 1 115 ? 17.062 -8.711 -26.438 1 88.25 115 GLY A CA 1
ATOM 838 C C . GLY A 1 115 ? 15.961 -7.691 -26.672 1 88.25 115 GLY A C 1
ATOM 839 O O . GLY A 1 115 ? 16.25 -6.531 -26.984 1 88.25 115 GLY A O 1
ATOM 840 N N . ARG A 1 116 ? 14.82 -8.109 -26.547 1 91.94 116 ARG A N 1
ATOM 841 C CA . ARG A 1 116 ? 13.688 -7.219 -26.781 1 91.94 116 ARG A CA 1
ATOM 842 C C . ARG A 1 116 ? 13.445 -6.309 -25.578 1 91.94 116 ARG A C 1
ATOM 844 O O . ARG A 1 116 ? 13.484 -6.758 -24.438 1 91.94 116 ARG A O 1
ATOM 851 N N . ASP A 1 117 ? 13.234 -5.066 -25.922 1 92.81 117 ASP A N 1
ATOM 852 C CA . ASP A 1 117 ? 12.906 -4.09 -24.891 1 92.81 117 ASP A CA 1
ATOM 853 C C . ASP A 1 117 ? 11.398 -4.023 -24.656 1 92.81 117 ASP A C 1
ATOM 855 O O . ASP A 1 117 ? 10.656 -3.533 -25.5 1 92.81 117 ASP A O 1
ATOM 859 N N . LEU A 1 118 ? 10.984 -4.434 -23.531 1 95.75 118 LEU A N 1
ATOM 860 C CA . LEU A 1 118 ? 9.562 -4.445 -23.188 1 95.75 118 LEU A CA 1
ATOM 861 C C . LEU A 1 118 ? 9.211 -3.258 -22.297 1 95.75 118 LEU A C 1
ATOM 863 O O . LEU A 1 118 ? 8.102 -3.189 -21.75 1 95.75 118 LEU A O 1
ATOM 867 N N . GLY A 1 119 ? 10.188 -2.332 -22.109 1 97.06 119 GLY A N 1
ATOM 868 C CA . GLY A 1 119 ? 9.969 -1.185 -21.234 1 97.06 119 GLY A CA 1
ATOM 869 C C . GLY A 1 119 ? 10.211 -1.488 -19.766 1 97.06 119 GLY A C 1
ATOM 870 O O . GLY A 1 119 ? 11.227 -2.09 -19.422 1 97.06 119 GLY A O 1
ATOM 871 N N . ARG A 1 120 ? 9.312 -1.021 -18.922 1 97.81 120 ARG A N 1
ATOM 872 C CA . ARG A 1 120 ? 9.422 -1.172 -17.469 1 97.81 120 ARG A CA 1
ATOM 873 C C . ARG A 1 120 ? 8.945 -2.551 -17.031 1 97.81 120 ARG A C 1
ATOM 875 O O . ARG A 1 120 ? 8.07 -2.664 -16.156 1 97.81 120 ARG A O 1
ATOM 882 N N . VAL A 1 121 ? 9.508 -3.496 -17.609 1 97.62 121 VAL A N 1
ATOM 883 C CA . VAL A 1 121 ? 9.297 -4.883 -17.219 1 97.62 121 VAL A CA 1
ATOM 884 C C . VAL A 1 121 ? 10.555 -5.418 -16.531 1 97.62 121 VAL A C 1
ATOM 886 O O . VAL A 1 121 ? 11.672 -5.207 -17 1 97.62 121 VAL A O 1
ATOM 889 N N . GLY A 1 122 ? 10.367 -6.008 -15.344 1 96.94 122 GLY A N 1
ATOM 890 C CA . GLY A 1 122 ? 11.539 -6.414 -14.578 1 96.94 122 GLY A CA 1
ATOM 891 C C . GLY A 1 122 ? 11.562 -7.895 -14.266 1 96.94 122 GLY A C 1
ATOM 892 O O . GLY A 1 122 ? 10.547 -8.578 -14.406 1 96.94 122 GLY A O 1
ATOM 893 N N . GLU A 1 123 ? 12.703 -8.383 -13.938 1 94.81 123 GLU A N 1
ATOM 894 C CA . GLU A 1 123 ? 12.938 -9.695 -13.336 1 94.81 123 GLU A CA 1
ATOM 895 C C . GLU A 1 123 ? 13.484 -9.562 -11.922 1 94.81 123 GLU A C 1
ATOM 897 O O . GLU A 1 123 ? 14.508 -8.906 -11.703 1 94.81 123 GLU A O 1
ATOM 902 N N . VAL A 1 124 ? 12.812 -10.227 -11.023 1 96.25 124 VAL A N 1
ATOM 903 C CA . VAL A 1 124 ? 13.211 -10.102 -9.625 1 96.25 124 VAL A CA 1
ATOM 904 C C . VAL A 1 124 ? 14.594 -10.703 -9.414 1 96.25 124 VAL A C 1
ATOM 906 O O . VAL A 1 124 ? 14.859 -11.828 -9.836 1 96.25 124 VAL A O 1
ATOM 909 N N . THR A 1 125 ? 15.469 -9.969 -8.75 1 96.5 125 THR A N 1
ATOM 910 C CA . THR A 1 125 ? 16.828 -10.438 -8.492 1 96.5 125 THR A CA 1
ATOM 911 C C . THR A 1 125 ? 17.047 -10.633 -6.992 1 96.5 125 THR A C 1
ATOM 913 O O . THR A 1 125 ? 17.969 -11.352 -6.582 1 96.5 125 THR A O 1
ATOM 916 N N . ALA A 1 126 ? 16.234 -10.023 -6.215 1 97.25 126 ALA A N 1
ATOM 917 C CA . ALA A 1 126 ? 16.391 -10.156 -4.77 1 97.25 126 ALA A CA 1
ATOM 918 C C . ALA A 1 126 ? 15.055 -9.906 -4.062 1 97.25 126 ALA A C 1
ATOM 920 O O . ALA A 1 126 ? 14.258 -9.078 -4.504 1 97.25 126 ALA A O 1
ATOM 921 N N . VAL A 1 127 ? 14.867 -10.648 -2.988 1 97.75 127 VAL A N 1
ATOM 922 C CA . VAL A 1 127 ? 13.727 -10.484 -2.09 1 97.75 127 VAL A CA 1
ATOM 923 C C . VAL A 1 127 ? 14.219 -10.289 -0.659 1 97.75 127 VAL A C 1
ATOM 925 O O . VAL A 1 127 ? 15.133 -10.992 -0.209 1 97.75 127 VAL A O 1
ATOM 928 N N . ASP A 1 128 ? 13.734 -9.281 0.015 1 98.19 128 ASP A N 1
ATOM 929 C CA . ASP A 1 128 ? 14.047 -9.109 1.431 1 98.19 128 ASP A CA 1
ATOM 930 C C . ASP A 1 128 ? 13.25 -10.094 2.289 1 98.19 128 ASP A C 1
ATOM 932 O O . ASP A 1 128 ? 12.289 -9.711 2.961 1 98.19 128 ASP A O 1
ATOM 936 N N . GLY A 1 129 ? 13.719 -11.328 2.33 1 97.44 129 GLY A N 1
ATOM 937 C CA . GLY A 1 129 ? 13.055 -12.367 3.094 1 97.44 129 GLY A CA 1
ATOM 938 C C . GLY A 1 129 ? 12.984 -12.07 4.578 1 97.44 129 GLY A C 1
ATOM 939 O O . GLY A 1 129 ? 12.023 -12.461 5.25 1 97.44 129 GLY A O 1
ATOM 940 N N . ALA A 1 130 ? 13.969 -11.398 5.082 1 98 130 ALA A N 1
ATOM 941 C CA . ALA A 1 130 ? 14 -11.047 6.5 1 98 130 ALA A CA 1
ATOM 942 C C . ALA A 1 130 ? 12.836 -10.125 6.859 1 98 130 ALA A C 1
ATOM 944 O O . ALA A 1 130 ? 12.211 -10.289 7.91 1 98 130 ALA A O 1
ATOM 945 N N . ALA A 1 131 ? 12.586 -9.141 6.016 1 98.44 131 ALA A N 1
ATOM 946 C CA . ALA A 1 131 ? 11.453 -8.242 6.254 1 98.44 131 ALA A CA 1
ATOM 947 C C . ALA A 1 131 ? 10.141 -9.016 6.297 1 98.44 131 ALA A C 1
ATOM 949 O O . ALA A 1 131 ? 9.305 -8.773 7.168 1 98.44 131 ALA A O 1
ATOM 950 N N . LEU A 1 132 ? 9.969 -9.93 5.375 1 98.5 132 LEU A N 1
ATOM 951 C CA . LEU A 1 132 ? 8.758 -10.742 5.348 1 98.5 132 LEU A CA 1
ATOM 952 C C . LEU A 1 132 ? 8.641 -11.586 6.613 1 98.5 132 LEU A C 1
ATOM 954 O O . LEU A 1 132 ? 7.555 -11.711 7.184 1 98.5 132 LEU A O 1
ATOM 958 N N . LEU A 1 133 ? 9.75 -12.141 7.043 1 98 133 LEU A N 1
ATOM 959 C CA . LEU A 1 133 ? 9.75 -12.969 8.242 1 98 133 LEU A CA 1
ATOM 960 C C . LEU A 1 133 ? 9.367 -12.148 9.469 1 98 133 LEU A C 1
ATOM 962 O O . LEU A 1 133 ? 8.688 -12.641 10.367 1 98 133 LEU A O 1
ATOM 966 N N . HIS A 1 134 ? 9.82 -10.875 9.57 1 98.31 134 HIS A N 1
ATOM 967 C CA . HIS A 1 134 ? 9.438 -10 10.672 1 98.31 134 HIS A CA 1
ATOM 968 C C . HIS A 1 134 ? 7.926 -9.789 10.703 1 98.31 134 HIS A C 1
ATOM 970 O O . HIS A 1 134 ? 7.305 -9.836 11.766 1 98.31 134 HIS A O 1
ATOM 976 N N . LEU A 1 135 ? 7.336 -9.555 9.523 1 98.44 135 LEU A N 1
ATOM 977 C CA . LEU A 1 135 ? 5.895 -9.359 9.438 1 98.44 135 LEU A CA 1
ATOM 978 C C . LEU A 1 135 ? 5.148 -10.625 9.859 1 98.44 135 LEU A C 1
ATOM 980 O O . LEU A 1 135 ? 4.172 -10.555 10.609 1 98.44 135 LEU A O 1
ATOM 984 N N . LEU A 1 136 ? 5.637 -11.727 9.367 1 97.75 136 LEU A N 1
ATOM 985 C CA . LEU A 1 136 ? 5.004 -13 9.688 1 97.75 136 LEU A CA 1
ATOM 986 C C . LEU A 1 136 ? 5.109 -13.297 11.18 1 97.75 136 LEU A C 1
ATOM 988 O O . LEU A 1 136 ? 4.188 -13.859 11.773 1 97.75 136 LEU A O 1
ATOM 992 N N . ALA A 1 137 ? 6.215 -12.906 11.758 1 97.19 137 ALA A N 1
ATOM 993 C CA . ALA A 1 137 ? 6.418 -13.117 13.195 1 97.19 137 ALA A CA 1
ATOM 994 C C . ALA A 1 137 ? 5.426 -12.297 14.016 1 97.19 137 ALA A C 1
ATOM 996 O O . ALA A 1 137 ? 5.078 -12.68 15.133 1 97.19 137 ALA A O 1
ATOM 997 N N . LEU A 1 138 ? 4.949 -11.211 13.492 1 97.44 138 LEU A N 1
ATOM 998 C CA . LEU A 1 138 ? 3.955 -10.375 14.156 1 97.44 138 LEU A CA 1
ATOM 999 C C . LEU A 1 138 ? 2.551 -10.938 13.953 1 97.44 138 LEU A C 1
ATOM 1001 O O . LEU A 1 138 ? 1.58 -10.391 14.484 1 97.44 138 LEU A O 1
ATOM 1005 N N . GLY A 1 139 ? 2.445 -11.992 13.133 1 96.62 139 GLY A N 1
ATOM 1006 C CA . GLY A 1 139 ? 1.15 -12.57 12.812 1 96.62 139 GLY A CA 1
ATOM 1007 C C . GLY A 1 139 ? 0.448 -11.859 11.672 1 96.62 139 GLY A C 1
ATOM 1008 O O . GLY A 1 139 ? -0.766 -12 11.5 1 96.62 139 GLY A O 1
ATOM 1009 N N . TRP A 1 140 ? 1.155 -11.023 10.961 1 98.19 140 TRP A N 1
ATOM 1010 C CA . TRP A 1 140 ? 0.571 -10.281 9.852 1 98.19 140 TRP A CA 1
ATOM 1011 C C . TRP A 1 140 ? 0.759 -11.023 8.531 1 98.19 140 TRP A C 1
ATOM 1013 O O . TRP A 1 140 ? 1.807 -11.633 8.305 1 98.19 140 TRP A O 1
ATOM 1023 N N . MET A 1 141 ? -0.217 -11.023 7.668 1 98.19 141 MET A N 1
ATOM 1024 C CA . MET A 1 141 ? -0.16 -11.656 6.355 1 98.19 141 MET A CA 1
ATOM 1025 C C . MET A 1 141 ? 0.166 -10.633 5.273 1 98.19 141 MET A C 1
ATOM 1027 O O . MET A 1 141 ? -0.687 -9.828 4.898 1 98.19 141 MET A O 1
ATOM 1031 N N . PRO A 1 142 ? 1.389 -10.711 4.703 1 98.81 142 PRO A N 1
ATOM 1032 C CA . PRO A 1 142 ? 1.692 -9.812 3.586 1 98.81 142 PRO A CA 1
ATOM 1033 C C . PRO A 1 142 ? 0.886 -10.141 2.33 1 98.81 142 PRO A C 1
ATOM 1035 O O . PRO A 1 142 ? 0.744 -11.312 1.972 1 98.81 142 PRO A O 1
ATOM 1038 N N . VAL A 1 143 ? 0.272 -9.156 1.759 1 98.75 143 VAL A N 1
ATOM 1039 C CA . VAL A 1 143 ? -0.364 -9.211 0.447 1 98.75 143 VAL A CA 1
ATOM 1040 C C . VAL A 1 143 ? 0.427 -8.359 -0.546 1 98.75 143 VAL A C 1
ATOM 1042 O O . VAL A 1 143 ? 0.43 -7.129 -0.456 1 98.75 143 VAL A O 1
ATOM 1045 N N . ILE A 1 144 ? 1.036 -8.977 -1.552 1 98.81 144 ILE A N 1
ATOM 1046 C CA . ILE A 1 144 ? 2.08 -8.312 -2.322 1 98.81 144 ILE A CA 1
ATOM 1047 C C . ILE A 1 144 ? 1.603 -8.086 -3.756 1 98.81 144 ILE A C 1
ATOM 1049 O O . ILE A 1 144 ? 1.231 -9.039 -4.445 1 98.81 144 ILE A O 1
ATOM 1053 N N . ALA A 1 145 ? 1.555 -6.809 -4.184 1 98.56 145 ALA A N 1
ATOM 1054 C CA . ALA A 1 145 ? 1.358 -6.453 -5.586 1 98.56 145 ALA A CA 1
ATOM 1055 C C . ALA A 1 145 ? 2.641 -6.656 -6.387 1 98.56 145 ALA A C 1
ATOM 1057 O O . ALA A 1 145 ? 3.742 -6.469 -5.867 1 98.56 145 ALA A O 1
ATOM 1058 N N . PRO A 1 146 ? 2.535 -7.004 -7.648 1 97.62 146 PRO A N 1
ATOM 1059 C CA . PRO A 1 146 ? 3.701 -7.418 -8.43 1 97.62 146 PRO A CA 1
ATOM 1060 C C . PRO A 1 146 ? 4.445 -6.234 -9.055 1 97.62 146 PRO A C 1
ATOM 1062 O O . PRO A 1 146 ? 4.602 -6.168 -10.273 1 97.62 146 PRO A O 1
ATOM 1065 N N . VAL A 1 147 ? 4.91 -5.34 -8.273 1 98.56 147 VAL A N 1
ATOM 1066 C CA . VAL A 1 147 ? 5.77 -4.211 -8.617 1 98.56 147 VAL A CA 1
ATOM 1067 C C . VAL A 1 147 ? 7.09 -4.316 -7.863 1 98.56 147 VAL A C 1
ATOM 1069 O O . VAL A 1 147 ? 7.109 -4.652 -6.676 1 98.56 147 VAL A O 1
ATOM 1072 N N . ALA A 1 148 ? 8.156 -4.117 -8.555 1 98.69 148 ALA A N 1
ATOM 1073 C CA . ALA A 1 148 ? 9.477 -4.211 -7.93 1 98.69 148 ALA A CA 1
ATOM 1074 C C . ALA A 1 148 ? 10.281 -2.936 -8.156 1 98.69 148 ALA A C 1
ATOM 1076 O O . ALA A 1 148 ? 9.898 -2.086 -8.961 1 98.69 148 ALA A O 1
ATOM 1077 N N . LEU A 1 149 ? 11.289 -2.801 -7.402 1 98.81 149 LEU A N 1
ATOM 1078 C CA . LEU A 1 149 ? 12.172 -1.64 -7.449 1 98.81 149 LEU A CA 1
ATOM 1079 C C . LEU A 1 149 ? 13.422 -1.942 -8.266 1 98.81 149 LEU A C 1
ATOM 1081 O O . LEU A 1 149 ? 14.141 -2.902 -7.977 1 98.81 149 LEU A O 1
ATOM 1085 N N . GLY A 1 150 ? 13.633 -1.105 -9.281 1 98.5 150 GLY A N 1
ATOM 1086 C CA . GLY A 1 150 ? 14.859 -1.263 -10.055 1 98.5 150 GLY A CA 1
ATOM 1087 C C . GLY A 1 150 ? 16.109 -1.114 -9.211 1 98.5 150 GLY A C 1
ATOM 1088 O O . GLY A 1 150 ? 16.328 -0.073 -8.594 1 98.5 150 GLY A O 1
ATOM 1089 N N . ALA A 1 151 ? 16.938 -2.105 -9.219 1 97.31 151 ALA A N 1
ATOM 1090 C CA . ALA A 1 151 ? 18.125 -2.148 -8.375 1 97.31 151 ALA A CA 1
ATOM 1091 C C . ALA A 1 151 ? 19.125 -1.062 -8.773 1 97.31 151 ALA A C 1
ATOM 1093 O O . ALA A 1 151 ? 19.828 -0.521 -7.922 1 97.31 151 ALA A O 1
ATOM 1094 N N . THR A 1 152 ? 19.156 -0.691 -10.031 1 96.5 152 THR A N 1
ATOM 1095 C CA . THR A 1 152 ? 20.172 0.222 -10.531 1 96.5 152 THR A CA 1
ATOM 1096 C C . THR A 1 152 ? 19.609 1.634 -10.68 1 96.5 152 THR A C 1
ATOM 1098 O O . THR A 1 152 ? 20.25 2.605 -10.266 1 96.5 152 THR A O 1
ATOM 1101 N N . ASP A 1 153 ? 18.391 1.741 -11.188 1 96.75 153 ASP A N 1
ATOM 1102 C CA . ASP A 1 153 ? 17.891 3.066 -11.531 1 96.75 153 ASP A CA 1
ATOM 1103 C C . ASP A 1 153 ? 16.859 3.547 -10.508 1 96.75 153 ASP A C 1
ATOM 1105 O O . ASP A 1 153 ? 16.469 4.711 -10.523 1 96.75 153 ASP A O 1
ATOM 1109 N N . GLY A 1 154 ? 16.406 2.652 -9.672 1 97.25 154 GLY A N 1
ATOM 1110 C CA . GLY A 1 154 ? 15.508 3.047 -8.602 1 97.25 154 GLY A CA 1
ATOM 1111 C C . GLY A 1 154 ? 14.094 3.326 -9.086 1 97.25 154 GLY A C 1
ATOM 1112 O O . GLY A 1 154 ? 13.312 3.977 -8.391 1 97.25 154 GLY A O 1
ATOM 1113 N N . LEU A 1 155 ? 13.719 2.846 -10.227 1 97.5 155 LEU A N 1
ATOM 1114 C CA . LEU A 1 155 ? 12.383 3.043 -10.781 1 97.5 155 LEU A CA 1
ATOM 1115 C C . LEU A 1 155 ? 11.492 1.842 -10.492 1 97.5 155 LEU A C 1
ATOM 1117 O O . LEU A 1 155 ? 11.977 0.792 -10.062 1 97.5 155 LEU A O 1
ATOM 1121 N N . SER A 1 156 ? 10.219 2.023 -10.625 1 98.25 156 SER A N 1
ATOM 1122 C CA . SER A 1 156 ? 9.273 0.922 -10.453 1 98.25 156 SER A CA 1
ATOM 1123 C C . SER A 1 156 ? 9.148 0.093 -11.727 1 98.25 156 SER A C 1
ATOM 1125 O O . SER A 1 156 ? 9.141 0.64 -12.828 1 98.25 156 SER A O 1
ATOM 1127 N N . TYR A 1 157 ? 9.047 -1.188 -11.578 1 98.5 157 TYR A N 1
ATOM 1128 C CA . TYR A 1 157 ? 8.93 -2.115 -12.695 1 98.5 157 TYR A CA 1
ATOM 1129 C C . TYR A 1 157 ? 7.746 -3.051 -12.508 1 98.5 157 TYR A C 1
ATOM 1131 O O . TYR A 1 157 ? 7.469 -3.494 -11.391 1 98.5 157 TYR A O 1
ATOM 1139 N N . ASN A 1 158 ? 7.055 -3.271 -13.656 1 97.75 158 ASN A N 1
ATOM 1140 C CA . ASN A 1 158 ? 6.059 -4.332 -13.734 1 97.75 158 ASN A CA 1
ATOM 1141 C C . ASN A 1 158 ? 6.711 -5.715 -13.75 1 97.75 158 ASN A C 1
ATOM 1143 O O . ASN A 1 158 ? 7.59 -5.98 -14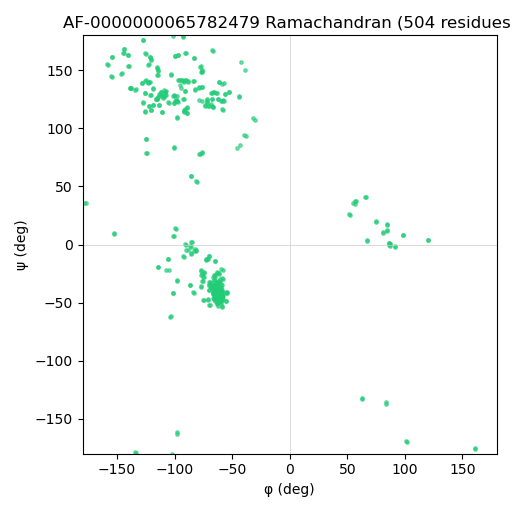.57 1 97.75 158 ASN A O 1
ATOM 1147 N N . VAL A 1 159 ? 6.316 -6.57 -12.812 1 96.31 159 VAL A N 1
ATOM 1148 C CA . VAL A 1 159 ? 6.844 -7.93 -12.766 1 96.31 159 VAL A CA 1
ATOM 1149 C C . VAL A 1 159 ? 5.695 -8.938 -12.844 1 96.31 159 VAL A C 1
ATOM 1151 O O . VAL A 1 159 ? 4.621 -8.703 -12.281 1 96.31 159 VAL A O 1
ATOM 1154 N N . ASN A 1 160 ? 5.93 -10 -13.602 1 92.56 160 ASN A N 1
ATOM 1155 C CA . ASN A 1 160 ? 4.949 -11.086 -13.641 1 92.56 160 ASN A CA 1
ATOM 1156 C C . ASN A 1 160 ? 4.664 -11.641 -12.25 1 92.56 160 ASN A C 1
ATOM 1158 O O . ASN A 1 160 ? 5.586 -11.992 -11.516 1 92.56 160 ASN A O 1
ATOM 1162 N N . ALA A 1 161 ? 3.379 -11.734 -11.938 1 94.81 161 ALA A N 1
ATOM 1163 C CA . ALA A 1 161 ? 2.986 -12.102 -10.578 1 94.81 161 ALA A CA 1
ATOM 1164 C C . ALA A 1 161 ? 3.445 -13.516 -10.234 1 94.81 161 ALA A C 1
ATOM 1166 O O . ALA A 1 161 ? 3.77 -13.805 -9.078 1 94.81 161 ALA A O 1
ATOM 1167 N N . ASP A 1 162 ? 3.475 -14.453 -11.164 1 92.12 162 ASP A N 1
ATOM 1168 C CA . ASP A 1 162 ? 3.955 -15.805 -10.922 1 92.12 162 ASP A CA 1
ATOM 1169 C C . ASP A 1 162 ? 5.441 -15.805 -10.562 1 92.12 162 ASP A C 1
ATOM 1171 O O . ASP A 1 162 ? 5.875 -16.562 -9.688 1 92.12 162 ASP A O 1
ATOM 1175 N N . MET A 1 163 ? 6.152 -14.961 -11.188 1 91.12 163 MET A N 1
ATOM 1176 C CA . MET A 1 163 ? 7.582 -14.836 -10.914 1 91.12 163 MET A CA 1
ATOM 1177 C C . MET A 1 163 ? 7.82 -14.227 -9.539 1 91.12 163 MET A C 1
ATOM 1179 O O . MET A 1 163 ? 8.766 -14.602 -8.844 1 91.12 163 MET A O 1
ATOM 1183 N N . VAL A 1 164 ? 6.996 -13.242 -9.172 1 95.75 164 VAL A N 1
ATOM 1184 C CA . VAL A 1 164 ? 7.086 -12.664 -7.84 1 95.75 164 VAL A CA 1
ATOM 1185 C C . VAL A 1 164 ? 6.859 -13.75 -6.789 1 95.75 164 VAL A C 1
ATOM 1187 O O . VAL A 1 164 ? 7.637 -13.875 -5.836 1 95.75 164 VAL A O 1
ATOM 1190 N N . ALA A 1 165 ? 5.801 -14.562 -6.98 1 96.19 165 ALA A N 1
ATOM 1191 C CA . ALA A 1 165 ? 5.477 -15.633 -6.031 1 96.19 165 ALA A CA 1
ATOM 1192 C C . ALA A 1 165 ? 6.625 -16.625 -5.91 1 96.19 165 ALA A C 1
ATOM 1194 O O . ALA A 1 165 ? 6.984 -17.031 -4.805 1 96.19 165 ALA A O 1
ATOM 1195 N N . GLU A 1 166 ? 7.145 -16.938 -7.043 1 93.5 166 GLU A N 1
ATOM 1196 C CA . GLU A 1 166 ? 8.289 -17.844 -7.09 1 93.5 166 GLU A CA 1
ATOM 1197 C C . GLU A 1 166 ? 9.469 -17.266 -6.312 1 93.5 166 GLU A C 1
ATOM 1199 O O . GLU A 1 166 ? 10.094 -17.969 -5.516 1 93.5 166 GLU A O 1
ATOM 1204 N N . ALA A 1 167 ? 9.836 -16.047 -6.551 1 94.31 167 ALA A N 1
ATOM 1205 C CA . ALA A 1 167 ? 10.961 -15.383 -5.895 1 94.31 167 ALA A CA 1
ATOM 1206 C C . ALA A 1 167 ? 10.734 -15.281 -4.387 1 94.31 167 ALA A C 1
ATOM 1208 O O . ALA A 1 167 ? 11.656 -15.523 -3.6 1 94.31 167 ALA A O 1
ATOM 1209 N N . VAL A 1 168 ? 9.516 -14.945 -3.99 1 97 168 VAL A N 1
ATOM 1210 C CA . VAL A 1 168 ? 9.164 -14.82 -2.578 1 97 168 VAL A CA 1
ATOM 1211 C C . VAL A 1 168 ? 9.281 -16.172 -1.894 1 97 168 VAL A C 1
ATOM 1213 O O . VAL A 1 168 ? 9.891 -16.297 -0.825 1 97 168 VAL A O 1
ATOM 1216 N N . ALA A 1 169 ? 8.734 -17.234 -2.523 1 95.44 169 ALA A N 1
ATOM 1217 C CA . ALA A 1 169 ? 8.828 -18.578 -1.965 1 95.44 169 ALA A CA 1
ATOM 1218 C C . ALA A 1 169 ? 10.281 -19.016 -1.812 1 95.44 169 ALA A C 1
ATOM 1220 O O . ALA A 1 169 ? 10.648 -19.641 -0.812 1 95.44 169 ALA A O 1
ATOM 1221 N N . GLY A 1 170 ? 11.078 -18.688 -2.789 1 92.31 170 GLY A N 1
ATOM 1222 C CA . GLY A 1 170 ? 12.492 -19.016 -2.74 1 92.31 170 GLY A CA 1
ATOM 1223 C C . GLY A 1 170 ? 13.227 -18.312 -1.61 1 92.31 170 GLY A C 1
ATOM 1224 O O . GLY A 1 170 ? 14.18 -18.859 -1.052 1 92.31 170 GLY A O 1
ATOM 1225 N N . ALA A 1 171 ? 12.844 -17.094 -1.295 1 94.06 171 ALA A N 1
ATOM 1226 C CA . ALA A 1 171 ? 13.5 -16.297 -0.263 1 94.06 171 ALA A CA 1
ATOM 1227 C C . ALA A 1 171 ? 13.086 -16.766 1.132 1 94.06 171 ALA A C 1
ATOM 1229 O O . ALA A 1 171 ? 13.75 -16.453 2.119 1 94.06 171 ALA A O 1
ATOM 1230 N N . LEU A 1 172 ? 11.953 -17.406 1.187 1 94.88 172 LEU A N 1
ATOM 1231 C CA . LEU A 1 172 ? 11.445 -17.938 2.443 1 94.88 172 LEU A CA 1
ATOM 1232 C C . LEU A 1 172 ? 11.727 -19.438 2.543 1 94.88 172 LEU A C 1
ATOM 1234 O O . LEU A 1 172 ? 10.883 -20.25 2.174 1 94.88 172 LEU A O 1
ATOM 1238 N N . ALA A 1 173 ? 12.828 -19.781 2.939 1 86 173 ALA A N 1
ATOM 1239 C CA . ALA A 1 173 ? 13.32 -21.156 2.959 1 86 173 ALA A CA 1
ATOM 1240 C C . ALA A 1 173 ? 12.25 -22.109 3.494 1 86 173 ALA A C 1
ATOM 1242 O O . ALA A 1 173 ? 11.672 -21.875 4.555 1 86 173 ALA A O 1
ATOM 1243 N N . GLY A 1 174 ? 12.039 -23.141 2.668 1 89.56 174 GLY A N 1
ATOM 1244 C CA . GLY A 1 174 ? 11.125 -24.188 3.109 1 89.56 174 GLY A CA 1
ATOM 1245 C C . GLY A 1 174 ? 9.664 -23.844 2.898 1 89.56 174 GLY A C 1
ATOM 1246 O O . GLY A 1 174 ? 8.781 -24.562 3.359 1 89.56 174 GLY A O 1
ATOM 1247 N N . ALA A 1 175 ? 9.422 -22.812 2.199 1 94.5 175 ALA A N 1
ATOM 1248 C CA . ALA A 1 175 ? 8.031 -22.422 1.976 1 94.5 175 ALA A CA 1
ATOM 1249 C C . ALA A 1 175 ? 7.367 -23.312 0.934 1 94.5 175 ALA A C 1
ATOM 1251 O O . ALA A 1 175 ? 8.031 -23.828 0.032 1 94.5 175 ALA A O 1
ATOM 1252 N N . GLU A 1 176 ? 6.109 -23.484 1.08 1 94.5 176 GLU A N 1
ATOM 1253 C CA . GLU A 1 176 ? 5.281 -24.031 0.017 1 94.5 176 GLU A CA 1
ATOM 1254 C C . GLU A 1 176 ? 4.719 -22.938 -0.88 1 94.5 176 GLU A C 1
ATOM 1256 O O . GLU A 1 176 ? 4.395 -21.844 -0.407 1 94.5 176 GLU A O 1
ATOM 1261 N N . LEU A 1 177 ? 4.68 -23.25 -2.125 1 96.06 177 LEU A N 1
ATOM 1262 C CA . LEU A 1 177 ? 4.105 -22.328 -3.092 1 96.06 177 LEU A CA 1
ATOM 1263 C C . LEU A 1 177 ? 2.854 -22.922 -3.734 1 96.06 177 LEU A C 1
ATOM 1265 O O . LEU A 1 177 ? 2.891 -24.031 -4.266 1 96.06 177 LEU A O 1
ATOM 1269 N N . VAL A 1 178 ? 1.761 -22.188 -3.656 1 95.56 178 VAL A N 1
ATOM 1270 C CA . VAL A 1 178 ? 0.497 -22.641 -4.223 1 95.56 178 VAL A CA 1
ATOM 1271 C C . VAL A 1 178 ? -0.015 -21.625 -5.234 1 95.56 178 VAL A C 1
ATOM 1273 O O . VAL A 1 178 ? -0.263 -20.469 -4.883 1 95.56 178 VAL A O 1
ATOM 1276 N N . PHE A 1 179 ? -0.169 -22.047 -6.473 1 95.31 179 PHE A N 1
ATOM 1277 C CA . PHE A 1 179 ? -0.812 -21.234 -7.5 1 95.31 179 PHE A CA 1
ATOM 1278 C C . PHE A 1 179 ? -2.307 -21.531 -7.559 1 95.31 179 PHE A C 1
ATOM 1280 O O . PHE A 1 179 ? -2.719 -22.625 -7.926 1 95.31 179 PHE A O 1
ATOM 1287 N N . VAL A 1 180 ? -3.051 -20.5 -7.211 1 93.75 180 VAL A N 1
ATOM 1288 C CA . VAL A 1 180 ? -4.5 -20.656 -7.277 1 93.75 180 VAL A CA 1
ATOM 1289 C C . VAL A 1 180 ? -5.012 -20.188 -8.641 1 93.75 180 VAL A C 1
ATOM 1291 O O . VAL A 1 180 ? -4.762 -19.062 -9.047 1 93.75 180 VAL A O 1
ATOM 1294 N N . SER A 1 181 ? -5.707 -21.047 -9.281 1 88 181 SER A N 1
ATOM 1295 C CA . SER A 1 181 ? -6.266 -20.797 -10.602 1 88 181 SER A CA 1
ATOM 1296 C C . SER A 1 181 ? -7.723 -21.234 -10.68 1 88 181 SER A C 1
ATOM 1298 O O . SER A 1 181 ? -8.336 -21.562 -9.664 1 88 181 SER A O 1
ATOM 1300 N N . ASN A 1 182 ? -8.305 -21.047 -11.891 1 84.62 182 ASN A N 1
ATOM 1301 C CA . ASN A 1 182 ? -9.703 -21.422 -12.078 1 84.62 182 ASN A CA 1
ATOM 1302 C C . ASN A 1 182 ? -9.844 -22.906 -12.43 1 84.62 182 ASN A C 1
ATOM 1304 O O . ASN A 1 182 ? -10.945 -23.375 -12.719 1 84.62 182 ASN A O 1
ATOM 1308 N N . VAL A 1 183 ? -8.773 -23.641 -12.477 1 86.38 183 VAL A N 1
ATOM 1309 C CA . VAL A 1 183 ? -8.82 -25.078 -12.734 1 86.38 183 VAL A CA 1
ATOM 1310 C C . VAL A 1 183 ? -8.344 -25.844 -11.5 1 86.38 183 VAL A C 1
ATOM 1312 O O . VAL A 1 183 ? -7.5 -25.344 -10.742 1 86.38 183 VAL A O 1
ATOM 1315 N N . PRO A 1 184 ? -8.875 -27.031 -11.32 1 93.5 184 PRO A N 1
ATOM 1316 C CA . PRO A 1 184 ? -8.539 -27.781 -10.102 1 93.5 184 PRO A CA 1
ATOM 1317 C C . PRO A 1 184 ? -7.098 -28.266 -10.094 1 93.5 184 PRO A C 1
ATOM 1319 O O . PRO A 1 184 ? -6.605 -28.734 -9.055 1 93.5 184 PRO A O 1
ATOM 1322 N N . GLY A 1 185 ? -6.348 -28.188 -11.141 1 93.69 185 GLY A N 1
ATOM 1323 C CA . GLY A 1 185 ? -4.98 -28.625 -11.383 1 93.69 185 GLY A CA 1
ATOM 1324 C C . GLY A 1 185 ? -4.652 -28.75 -12.859 1 93.69 185 GLY A C 1
ATOM 1325 O O . GLY A 1 185 ? -5.422 -28.297 -13.711 1 93.69 185 GLY A O 1
ATOM 1326 N N . VAL A 1 186 ? -3.502 -29.203 -13.148 1 94 186 VAL A N 1
ATOM 1327 C CA . VAL A 1 186 ? -3.168 -29.5 -14.539 1 94 186 VAL A CA 1
ATOM 1328 C C . VAL A 1 186 ? -3.996 -30.672 -15.031 1 94 186 VAL A C 1
ATOM 1330 O O . VAL A 1 186 ? -4.004 -31.734 -14.406 1 94 186 VAL A O 1
ATOM 1333 N N . LEU A 1 187 ? -4.691 -30.453 -16.109 1 94.06 187 LEU A N 1
ATOM 1334 C CA . LEU A 1 187 ? -5.578 -31.484 -16.641 1 94.06 187 LEU A CA 1
ATOM 1335 C C . LEU A 1 187 ? -4.91 -32.219 -17.797 1 94.06 187 LEU A C 1
ATOM 1337 O O . LEU A 1 187 ? -4.387 -31.609 -18.719 1 94.06 187 LEU A O 1
ATOM 1341 N N . VAL A 1 188 ? -4.883 -33.5 -17.734 1 93.25 188 VAL A N 1
ATOM 1342 C CA . VAL A 1 188 ? -4.508 -34.406 -18.812 1 93.25 188 VAL A CA 1
ATOM 1343 C C . VAL A 1 188 ? -5.672 -35.344 -19.141 1 93.25 188 VAL A C 1
ATOM 1345 O O . VAL A 1 188 ? -6.117 -36.125 -18.266 1 93.25 188 VAL A O 1
ATOM 1348 N N . ASP A 1 189 ? -6.176 -35.25 -20.281 1 92.69 189 ASP A N 1
ATOM 1349 C CA . ASP A 1 189 ? -7.34 -36 -20.703 1 92.69 189 ASP A CA 1
ATOM 1350 C C . ASP A 1 189 ? -8.523 -35.781 -19.766 1 92.69 189 ASP A C 1
ATOM 1352 O O . ASP A 1 189 ? -9.18 -36.75 -19.344 1 92.69 189 ASP A O 1
ATOM 1356 N N . GLY A 1 190 ? -8.617 -34.562 -19.266 1 91.75 190 GLY A N 1
ATOM 1357 C CA . GLY A 1 190 ? -9.758 -34.156 -18.484 1 91.75 190 GLY A CA 1
ATOM 1358 C C . GLY A 1 190 ? -9.633 -34.469 -17.016 1 91.75 190 GLY A C 1
ATOM 1359 O O . GLY A 1 190 ? -10.547 -34.219 -16.234 1 91.75 190 GLY A O 1
ATOM 1360 N N . ARG A 1 191 ? -8.57 -35.062 -16.703 1 94.81 191 ARG A N 1
ATOM 1361 C CA . ARG A 1 191 ? -8.359 -35.438 -15.312 1 94.81 191 ARG A CA 1
ATOM 1362 C C . ARG A 1 191 ? -7.18 -34.688 -14.719 1 94.81 191 ARG A C 1
ATOM 1364 O O . ARG A 1 191 ? -6.176 -34.438 -15.391 1 94.81 191 ARG A O 1
ATOM 1371 N N . VAL A 1 192 ? -7.309 -34.375 -13.398 1 95.88 192 VAL A N 1
ATOM 1372 C CA . VAL A 1 192 ? -6.234 -33.688 -12.695 1 95.88 192 VAL A CA 1
ATOM 1373 C C . VAL A 1 192 ? -5.059 -34.625 -12.484 1 95.88 192 VAL A C 1
ATOM 1375 O O . VAL A 1 192 ? -5.227 -35.719 -11.922 1 95.88 192 VAL A O 1
ATOM 1378 N N . VAL A 1 193 ? -3.932 -34.25 -12.961 1 95.38 193 VAL A N 1
ATOM 1379 C CA . VAL A 1 193 ? -2.721 -35.031 -12.688 1 95.38 193 VAL A CA 1
ATOM 1380 C C . VAL A 1 193 ? -2.223 -34.719 -11.281 1 95.38 193 VAL A C 1
ATOM 1382 O O . VAL A 1 193 ? -2.004 -33.531 -10.938 1 95.38 193 VAL A O 1
ATOM 1385 N N . PRO A 1 194 ? -2.064 -35.719 -10.461 1 95.06 194 PRO A N 1
ATOM 1386 C CA . PRO A 1 194 ? -1.713 -35.438 -9.07 1 95.06 194 PRO A CA 1
ATOM 1387 C C . PRO A 1 194 ? -0.31 -34.875 -8.914 1 95.06 194 PRO A C 1
ATOM 1389 O O . PRO A 1 194 ? -0.051 -34.094 -7.977 1 95.06 194 PRO A O 1
ATOM 1392 N N . ALA A 1 195 ? 0.619 -35.312 -9.781 1 95.5 195 ALA A N 1
ATOM 1393 C CA . ALA A 1 195 ? 2 -34.844 -9.672 1 95.5 195 ALA A CA 1
ATOM 1394 C C . ALA A 1 195 ? 2.652 -34.719 -11.047 1 95.5 195 ALA A C 1
ATOM 1396 O O . ALA A 1 195 ? 2.334 -35.5 -11.953 1 95.5 195 ALA A O 1
ATOM 1397 N N . LEU A 1 196 ? 3.527 -33.75 -11.141 1 94.31 196 LEU A N 1
ATOM 1398 C CA . LEU A 1 196 ? 4.266 -33.562 -12.383 1 94.31 196 LEU A CA 1
ATOM 1399 C C . LEU A 1 196 ? 5.75 -33.344 -12.102 1 94.31 196 LEU A C 1
ATOM 1401 O O . LEU A 1 196 ? 6.113 -32.625 -11.172 1 94.31 196 LEU A O 1
ATOM 1405 N N . THR A 1 197 ? 6.621 -34 -12.789 1 93.31 197 THR A N 1
ATOM 1406 C CA . THR A 1 197 ? 8.062 -33.719 -12.82 1 93.31 197 THR A CA 1
ATOM 1407 C C . THR A 1 197 ? 8.414 -32.75 -13.922 1 93.31 197 THR A C 1
ATOM 1409 O O . THR A 1 197 ? 7.602 -32.469 -14.812 1 93.31 197 THR A O 1
ATOM 1412 N N . PRO A 1 198 ? 9.633 -32.188 -13.828 1 91.38 198 PRO A N 1
ATOM 1413 C CA . PRO A 1 198 ? 10.062 -31.297 -14.906 1 91.38 198 PRO A CA 1
ATOM 1414 C C . PRO A 1 198 ? 9.984 -31.938 -16.281 1 91.38 198 PRO A C 1
ATOM 1416 O O . PRO A 1 198 ? 9.523 -31.312 -17.234 1 91.38 198 PRO A O 1
ATOM 1419 N N . ALA A 1 199 ? 10.383 -33.188 -16.359 1 92.44 199 ALA A N 1
ATOM 1420 C CA . ALA A 1 199 ? 10.352 -33.906 -17.641 1 92.44 199 ALA A CA 1
ATOM 1421 C C . ALA A 1 199 ? 8.922 -34.031 -18.141 1 92.44 199 ALA A C 1
ATOM 1423 O O . ALA A 1 199 ? 8.664 -33.844 -19.344 1 92.44 199 ALA A O 1
ATOM 1424 N N . ALA A 1 200 ? 8.062 -34.406 -17.281 1 93.44 200 ALA A N 1
ATOM 1425 C CA . ALA A 1 200 ? 6.656 -34.562 -17.656 1 93.44 200 ALA A CA 1
ATOM 1426 C C . ALA A 1 200 ? 6.066 -33.25 -18.141 1 93.44 200 ALA A C 1
ATOM 1428 O O . ALA A 1 200 ? 5.281 -33.219 -19.094 1 93.44 200 ALA A O 1
ATOM 1429 N N . VAL A 1 201 ? 6.426 -32.156 -17.469 1 93.12 201 VAL A N 1
ATOM 1430 C CA . VAL A 1 201 ? 5.941 -30.828 -17.828 1 93.12 201 VAL A CA 1
ATOM 1431 C C . VAL A 1 201 ? 6.375 -30.484 -19.25 1 93.12 201 VAL A C 1
ATOM 1433 O O . VAL A 1 201 ? 5.559 -30.062 -20.062 1 93.12 201 VAL A O 1
ATOM 1436 N N . GLU A 1 202 ? 7.617 -30.688 -19.562 1 92 202 GLU A N 1
ATOM 1437 C CA . GLU A 1 202 ? 8.133 -30.391 -20.891 1 92 202 GLU A CA 1
ATOM 1438 C C . GLU A 1 202 ? 7.418 -31.203 -21.953 1 92 202 GLU A C 1
ATOM 1440 O O . GLU A 1 202 ? 7.121 -30.703 -23.047 1 92 202 GLU A O 1
ATOM 1445 N N . GLU A 1 203 ? 7.199 -32.438 -21.656 1 94.38 203 GLU A N 1
ATOM 1446 C CA . GLU A 1 203 ? 6.477 -33.281 -22.578 1 94.38 203 GLU A CA 1
ATOM 1447 C C . GLU A 1 203 ? 5.059 -32.781 -22.828 1 94.38 203 GLU A C 1
ATOM 1449 O O . GLU A 1 203 ? 4.59 -32.781 -23.969 1 94.38 203 GLU A O 1
ATOM 1454 N N . LEU A 1 204 ? 4.441 -32.406 -21.766 1 94.62 204 LEU A N 1
ATOM 1455 C CA . LEU A 1 204 ? 3.061 -31.953 -21.859 1 94.62 204 LEU A CA 1
ATOM 1456 C C . LEU A 1 204 ? 2.986 -30.625 -22.609 1 94.62 204 LEU A C 1
ATOM 1458 O O . LEU A 1 204 ? 2.002 -30.359 -23.312 1 94.62 204 LEU A O 1
ATOM 1462 N N . ILE A 1 205 ? 3.986 -29.75 -22.438 1 91.62 205 ILE A N 1
ATOM 1463 C CA . ILE A 1 205 ? 4.059 -28.5 -23.219 1 91.62 205 ILE A CA 1
ATOM 1464 C C . ILE A 1 205 ? 4.262 -28.828 -24.688 1 91.62 205 ILE A C 1
ATOM 1466 O O . ILE A 1 205 ? 3.564 -28.281 -25.547 1 91.62 205 ILE A O 1
ATOM 1470 N N . ALA A 1 206 ? 5.184 -29.766 -24.969 1 93.5 206 ALA A N 1
ATOM 1471 C CA . ALA A 1 206 ? 5.527 -30.141 -26.344 1 93.5 206 ALA A CA 1
ATOM 1472 C C . ALA A 1 206 ? 4.32 -30.719 -27.062 1 93.5 206 ALA A C 1
ATOM 1474 O O . ALA A 1 206 ? 4.148 -30.516 -28.266 1 93.5 206 ALA A O 1
ATOM 1475 N N . ASN A 1 207 ? 3.523 -31.406 -26.406 1 93.94 207 ASN A N 1
ATOM 1476 C CA . ASN A 1 207 ? 2.375 -32.062 -27.031 1 93.94 207 ASN A CA 1
ATOM 1477 C C . ASN A 1 207 ? 1.146 -31.156 -27.031 1 93.94 207 ASN A C 1
ATOM 1479 O O . ASN A 1 207 ? 0.065 -31.578 -27.453 1 93.94 207 ASN A O 1
ATOM 1483 N N . GLY A 1 208 ? 1.234 -30 -26.406 1 91.56 208 GLY A N 1
ATOM 1484 C CA . GLY A 1 208 ? 0.182 -29 -26.5 1 91.56 208 GLY A CA 1
ATOM 1485 C C . GLY A 1 208 ? -0.854 -29.125 -25.391 1 91.56 208 GLY A C 1
ATOM 1486 O O . GLY A 1 208 ? -1.829 -28.375 -25.375 1 91.56 208 GLY A O 1
ATOM 1487 N N . VAL A 1 209 ? -0.651 -30.094 -24.578 1 91.31 209 VAL A N 1
ATOM 1488 C CA . VAL A 1 209 ? -1.58 -30.281 -23.469 1 91.31 209 VAL A CA 1
ATOM 1489 C C . VAL A 1 209 ? -1.526 -29.078 -22.547 1 91.31 209 VAL A C 1
ATOM 1491 O O . VAL A 1 209 ? -2.564 -28.578 -22.109 1 91.31 209 VAL A O 1
ATOM 1494 N N . ILE A 1 210 ? -0.332 -28.672 -22.141 1 90.75 210 ILE A N 1
ATOM 1495 C CA . ILE A 1 210 ? -0.116 -27.406 -21.438 1 90.75 210 ILE A CA 1
ATOM 1496 C C . ILE A 1 210 ? 0.142 -26.297 -22.438 1 90.75 210 ILE A C 1
ATOM 1498 O O . ILE A 1 210 ? 1.06 -26.391 -23.266 1 90.75 210 ILE A O 1
ATOM 1502 N N . SER A 1 211 ? -0.769 -25.281 -22.422 1 85.56 211 SER A N 1
ATOM 1503 C CA . SER A 1 211 ? -0.653 -24.203 -23.406 1 85.56 211 SER A CA 1
ATOM 1504 C C . SER A 1 211 ? -1.057 -22.859 -22.797 1 85.56 211 SER A C 1
ATOM 1506 O O . SER A 1 211 ? -1.48 -22.797 -21.641 1 85.56 211 SER A O 1
ATOM 1508 N N . GLY A 1 212 ? -0.745 -21.812 -23.562 1 78.38 212 GLY A N 1
ATOM 1509 C CA . GLY A 1 212 ? -1.192 -20.484 -23.172 1 78.38 212 GLY A CA 1
ATOM 1510 C C . GLY A 1 212 ? -0.623 -20.016 -21.844 1 78.38 212 GLY A C 1
ATOM 1511 O O . GLY A 1 212 ? 0.587 -20.094 -21.625 1 78.38 212 GLY A O 1
ATOM 1512 N N . GLY A 1 213 ? -1.541 -19.5 -21.016 1 76.06 213 GLY A N 1
ATOM 1513 C CA . GLY A 1 213 ? -1.147 -18.906 -19.75 1 76.06 213 GLY A CA 1
ATOM 1514 C C . GLY A 1 213 ? -0.682 -19.938 -18.719 1 76.06 213 GLY A C 1
ATOM 1515 O O . GLY A 1 213 ? -0.044 -19.578 -17.734 1 76.06 213 GLY A O 1
ATOM 1516 N N . MET A 1 214 ? -0.917 -21.109 -18.984 1 84.5 214 MET A N 1
ATOM 1517 C CA . MET A 1 214 ? -0.518 -22.188 -18.094 1 84.5 214 MET A CA 1
ATOM 1518 C C . MET A 1 214 ? 0.984 -22.438 -18.172 1 84.5 214 MET A C 1
ATOM 1520 O O . MET A 1 214 ? 1.6 -22.891 -17.203 1 84.5 214 MET A O 1
ATOM 1524 N N . ILE A 1 215 ? 1.602 -22.141 -19.297 1 85.56 215 ILE A N 1
ATOM 1525 C CA . ILE A 1 215 ? 3.021 -22.406 -19.5 1 85.56 215 ILE A CA 1
ATOM 1526 C C . ILE A 1 215 ? 3.846 -21.594 -18.5 1 85.56 215 ILE A C 1
ATOM 1528 O O . ILE A 1 215 ? 4.656 -22.141 -17.75 1 85.56 215 ILE A O 1
ATOM 1532 N N . PRO A 1 216 ? 3.584 -20.25 -18.484 1 81.81 216 PRO A N 1
ATOM 1533 C CA . PRO A 1 216 ? 4.352 -19.5 -17.484 1 81.81 216 PRO A CA 1
ATOM 1534 C C . PRO A 1 216 ? 4.109 -20 -16.062 1 81.81 216 PRO A C 1
ATOM 1536 O O . PRO A 1 216 ? 5.027 -19.984 -15.234 1 81.81 216 PRO A O 1
ATOM 1539 N N . LYS A 1 217 ? 2.98 -20.422 -15.703 1 86.44 217 LYS A N 1
ATOM 1540 C CA . LYS A 1 217 ? 2.637 -20.922 -14.367 1 86.44 217 LYS A CA 1
ATOM 1541 C C . LYS A 1 217 ? 3.428 -22.172 -14.023 1 86.44 217 LYS A C 1
ATOM 1543 O O . LYS A 1 217 ? 3.996 -22.281 -12.938 1 86.44 217 LYS A O 1
ATOM 1548 N N . VAL A 1 218 ? 3.416 -23.078 -14.93 1 89.56 218 VAL A N 1
ATOM 1549 C CA . VAL A 1 218 ? 4.109 -24.328 -14.664 1 89.56 218 VAL A CA 1
ATOM 1550 C C . VAL A 1 218 ? 5.617 -24.094 -14.617 1 89.56 218 VAL A C 1
ATOM 1552 O O . VAL A 1 218 ? 6.324 -24.719 -13.82 1 89.56 218 VAL A O 1
ATOM 1555 N N . ARG A 1 219 ? 6.074 -23.219 -15.453 1 87.81 219 ARG A N 1
ATOM 1556 C CA . ARG A 1 219 ? 7.496 -22.906 -15.43 1 87.81 219 ARG A CA 1
ATOM 1557 C C . ARG A 1 219 ? 7.891 -22.234 -14.125 1 87.81 219 ARG A C 1
ATOM 1559 O O . ARG A 1 219 ? 8.953 -22.516 -13.562 1 87.81 219 ARG A O 1
ATOM 1566 N N . ALA A 1 220 ? 7.066 -21.359 -13.695 1 86.31 220 ALA A N 1
ATOM 1567 C CA . ALA A 1 220 ? 7.301 -20.719 -12.406 1 86.31 220 ALA A CA 1
ATOM 1568 C C . ALA A 1 220 ? 7.301 -21.75 -11.273 1 86.31 220 ALA A C 1
ATOM 1570 O O . ALA A 1 220 ? 8.102 -21.656 -10.344 1 86.31 220 ALA A O 1
ATOM 1571 N N . ALA A 1 221 ? 6.414 -22.672 -11.383 1 90.12 221 ALA A N 1
ATOM 1572 C CA . ALA A 1 221 ? 6.332 -23.734 -10.383 1 90.12 221 ALA A CA 1
ATOM 1573 C C . ALA A 1 221 ? 7.629 -24.531 -10.32 1 90.12 221 ALA A C 1
ATOM 1575 O O . ALA A 1 221 ? 8.18 -24.75 -9.242 1 90.12 221 ALA A O 1
ATOM 1576 N N . LEU A 1 222 ? 8.102 -24.875 -11.453 1 90.44 222 LEU A N 1
ATOM 1577 C CA . LEU A 1 222 ? 9.344 -25.641 -11.523 1 90.44 222 LEU A CA 1
ATOM 1578 C C . LEU A 1 222 ? 10.523 -24.828 -11.016 1 90.44 222 LEU A C 1
ATOM 1580 O O . LEU A 1 222 ? 11.391 -25.344 -10.312 1 90.44 222 LEU A O 1
ATOM 1584 N N . ALA A 1 223 ? 10.531 -23.594 -11.375 1 88.25 223 ALA A N 1
ATOM 1585 C CA . ALA A 1 223 ? 11.609 -22.703 -10.938 1 88.25 223 ALA A CA 1
ATOM 1586 C C . ALA A 1 223 ? 11.609 -22.562 -9.422 1 88.25 223 ALA A C 1
ATOM 1588 O O . ALA A 1 223 ? 12.672 -22.516 -8.797 1 88.25 223 ALA A O 1
ATOM 1589 N N . ALA A 1 224 ? 10.445 -22.469 -8.867 1 89.19 224 ALA A N 1
ATOM 1590 C CA . ALA A 1 224 ? 10.328 -22.328 -7.414 1 89.19 224 ALA A CA 1
ATOM 1591 C C . ALA A 1 224 ? 10.906 -23.547 -6.695 1 89.19 224 ALA A C 1
ATOM 1593 O O . ALA A 1 224 ? 11.57 -23.406 -5.664 1 89.19 224 ALA A O 1
ATOM 1594 N N . LEU A 1 225 ? 10.648 -24.641 -7.242 1 87.81 225 LEU A N 1
ATOM 1595 C CA . LEU A 1 225 ? 11.195 -25.875 -6.664 1 87.81 225 LEU A CA 1
ATOM 1596 C C . LEU A 1 225 ? 12.719 -25.844 -6.688 1 87.81 225 LEU A C 1
ATOM 1598 O O . LEU A 1 225 ? 13.359 -26.25 -5.711 1 87.81 225 LEU A O 1
ATOM 1602 N N . GLN A 1 226 ? 13.234 -25.422 -7.75 1 86 226 GLN A N 1
ATOM 1603 C CA . GLN A 1 226 ? 14.68 -25.344 -7.906 1 86 226 GLN A CA 1
ATOM 1604 C C . GLN A 1 226 ? 15.289 -24.328 -6.949 1 86 226 GLN A C 1
ATOM 1606 O O . GLN A 1 226 ? 16.422 -24.484 -6.496 1 86 226 GLN A O 1
ATOM 1611 N N . ARG A 1 227 ? 14.516 -23.344 -6.598 1 84.94 227 ARG A N 1
ATOM 1612 C CA . ARG A 1 227 ? 15.008 -22.266 -5.738 1 84.94 227 ARG A CA 1
ATOM 1613 C C . ARG A 1 227 ? 14.867 -22.641 -4.266 1 84.94 227 ARG A C 1
ATOM 1615 O O . ARG A 1 227 ? 15.297 -21.875 -3.389 1 84.94 227 ARG A O 1
ATOM 1622 N N . GLY A 1 228 ? 14.227 -23.719 -3.99 1 83.62 228 GLY A N 1
ATOM 1623 C CA . GLY A 1 228 ? 14.242 -24.188 -2.609 1 83.62 228 GLY A CA 1
ATOM 1624 C C . GLY A 1 228 ? 12.859 -24.281 -1.991 1 83.62 228 GLY A C 1
ATOM 1625 O O . GLY A 1 228 ? 12.727 -24.562 -0.8 1 83.62 228 GLY A O 1
ATOM 1626 N N . ALA A 1 229 ? 11.836 -24.016 -2.74 1 89.62 229 ALA A N 1
ATOM 1627 C CA . ALA A 1 229 ? 10.492 -24.25 -2.207 1 89.62 229 ALA A CA 1
ATOM 1628 C C . ALA A 1 229 ? 10.32 -25.703 -1.782 1 89.62 229 ALA A C 1
ATOM 1630 O O . ALA A 1 229 ? 10.789 -26.625 -2.463 1 89.62 229 ALA A O 1
ATOM 1631 N N . SER A 1 230 ? 9.68 -25.906 -0.659 1 90.44 230 SER A N 1
ATOM 1632 C CA . SER A 1 230 ? 9.5 -27.266 -0.165 1 90.44 230 SER A CA 1
ATOM 1633 C C . SER A 1 230 ? 8.516 -28.031 -1.034 1 90.44 230 SER A C 1
ATOM 1635 O O . SER A 1 230 ? 8.641 -29.25 -1.184 1 90.44 230 SER A O 1
ATOM 1637 N N . SER A 1 231 ? 7.543 -27.312 -1.519 1 92.38 231 SER A N 1
ATOM 1638 C CA . SER A 1 231 ? 6.547 -27.891 -2.414 1 92.38 231 SER A CA 1
ATOM 1639 C C . SER A 1 231 ? 5.859 -26.812 -3.246 1 92.38 231 SER A C 1
ATOM 1641 O O . SER A 1 231 ? 5.836 -25.641 -2.859 1 92.38 231 SER A O 1
ATOM 1643 N N . VAL A 1 232 ? 5.359 -27.25 -4.383 1 95.19 232 VAL A N 1
ATOM 1644 C CA . VAL A 1 232 ? 4.641 -26.359 -5.281 1 95.19 232 VAL A CA 1
ATOM 1645 C C . VAL A 1 232 ? 3.414 -27.062 -5.848 1 95.19 232 VAL A C 1
ATOM 1647 O O . VAL A 1 232 ? 3.486 -28.25 -6.223 1 95.19 232 VAL A O 1
ATOM 1650 N N . ARG A 1 233 ? 2.33 -26.375 -5.844 1 95.56 233 ARG A N 1
ATOM 1651 C CA . ARG A 1 233 ? 1.104 -26.938 -6.395 1 95.56 233 ARG A CA 1
ATOM 1652 C C . ARG A 1 233 ? 0.323 -25.891 -7.184 1 95.56 233 ARG A C 1
ATOM 1654 O O . ARG A 1 233 ? 0.451 -24.688 -6.93 1 95.56 233 ARG A O 1
ATOM 1661 N N . ILE A 1 234 ? -0.438 -26.391 -8.117 1 94.88 234 ILE A N 1
ATOM 1662 C CA . ILE A 1 234 ? -1.454 -25.609 -8.82 1 94.88 234 ILE A CA 1
ATOM 1663 C C . ILE A 1 234 ? -2.844 -26.125 -8.469 1 94.88 234 ILE A C 1
ATOM 1665 O O . ILE A 1 234 ? -3.094 -27.328 -8.531 1 94.88 234 ILE A O 1
ATOM 1669 N N . VAL A 1 235 ? -3.703 -25.281 -8.086 1 95.19 235 VAL A N 1
ATOM 1670 C CA . VAL A 1 235 ? -5.004 -25.703 -7.59 1 95.19 235 VAL A CA 1
ATOM 1671 C C . VAL A 1 235 ? -6.031 -24.594 -7.797 1 95.19 235 VAL A C 1
ATOM 1673 O O . VAL A 1 235 ? -5.676 -23.469 -8.117 1 95.19 235 VAL A O 1
ATOM 1676 N N . ASN A 1 236 ? -7.289 -24.938 -7.75 1 93 236 ASN A N 1
ATOM 1677 C CA . ASN A 1 236 ? -8.32 -23.922 -7.59 1 93 236 ASN A CA 1
ATOM 1678 C C . ASN A 1 236 ? -8.68 -23.719 -6.121 1 93 236 ASN A C 1
ATOM 1680 O O . ASN A 1 236 ? -8.094 -24.344 -5.238 1 93 236 ASN A O 1
ATOM 1684 N N . LEU A 1 237 ? -9.57 -22.812 -5.871 1 91.06 237 LEU A N 1
ATOM 1685 C CA . LEU A 1 237 ? -9.906 -22.406 -4.508 1 91.06 237 LEU A CA 1
ATOM 1686 C C . LEU A 1 237 ? -10.43 -23.594 -3.711 1 91.06 237 LEU A C 1
ATOM 1688 O O . LEU A 1 237 ? -10.094 -23.766 -2.535 1 91.06 237 LEU A O 1
ATOM 1692 N N . ALA A 1 238 ? -11.195 -24.453 -4.324 1 88.38 238 ALA A N 1
ATOM 1693 C CA . ALA A 1 238 ? -11.797 -25.609 -3.662 1 88.38 238 ALA A CA 1
ATOM 1694 C C . ALA A 1 238 ? -10.734 -26.578 -3.168 1 88.38 238 ALA A C 1
ATOM 1696 O O . ALA A 1 238 ? -10.914 -27.25 -2.146 1 88.38 238 ALA A O 1
ATOM 1697 N N . GLY A 1 239 ? -9.648 -26.656 -3.889 1 91.12 239 GLY A N 1
ATOM 1698 C CA . GLY A 1 239 ? -8.578 -27.578 -3.555 1 91.12 239 GLY A CA 1
ATOM 1699 C C . GLY A 1 239 ? -7.43 -26.922 -2.807 1 91.12 239 GLY A C 1
ATOM 1700 O O . GLY A 1 239 ? -6.332 -27.484 -2.734 1 91.12 239 GLY A O 1
ATOM 1701 N N . LEU A 1 240 ? -7.551 -25.719 -2.289 1 92.06 240 LEU A N 1
ATOM 1702 C CA . LEU A 1 240 ? -6.473 -24.891 -1.742 1 92.06 240 LEU A CA 1
ATOM 1703 C C . LEU A 1 240 ? -5.77 -25.625 -0.599 1 92.06 240 LEU A C 1
ATOM 1705 O O . LEU A 1 240 ? -4.559 -25.469 -0.42 1 92.06 240 LEU A O 1
ATOM 1709 N N . HIS A 1 241 ? -6.465 -26.5 0.129 1 88.19 241 HIS A N 1
ATOM 1710 C CA . HIS A 1 241 ? -5.891 -27.141 1.302 1 88.19 241 HIS A CA 1
ATOM 1711 C C . HIS A 1 241 ? -5.062 -28.359 0.906 1 88.19 241 HIS A C 1
ATOM 1713 O O . HIS A 1 241 ? -3.959 -28.562 1.416 1 88.19 241 HIS A O 1
ATOM 1719 N N . ASP A 1 242 ? -5.574 -29.125 -0.043 1 85.56 242 ASP A N 1
ATOM 1720 C CA . ASP A 1 242 ? -4.828 -30.359 -0.28 1 85.56 242 ASP A CA 1
ATOM 1721 C C . ASP A 1 242 ? -5.008 -30.844 -1.717 1 85.56 242 ASP A C 1
ATOM 1723 O O . ASP A 1 242 ? -4.516 -31.906 -2.084 1 85.56 242 ASP A O 1
ATOM 1727 N N . GLY A 1 243 ? -5.559 -30.109 -2.488 1 91.38 243 GLY A N 1
ATOM 1728 C CA . GLY A 1 243 ? -5.809 -30.562 -3.846 1 91.38 243 GLY A CA 1
ATOM 1729 C C . GLY A 1 243 ? -4.824 -30.016 -4.855 1 91.38 243 GLY A C 1
ATOM 1730 O O . GLY A 1 243 ? -3.797 -29.438 -4.48 1 91.38 243 GLY A O 1
ATOM 1731 N N . GLY A 1 244 ? -5.047 -30.438 -6.117 1 95.62 244 GLY A N 1
ATOM 1732 C CA . GLY A 1 244 ? -4.336 -29.859 -7.25 1 95.62 244 GLY A CA 1
ATOM 1733 C C . GLY A 1 244 ? -3.203 -30.734 -7.75 1 95.62 244 GLY A C 1
ATOM 1734 O O . GLY A 1 244 ? -3.18 -31.938 -7.484 1 95.62 244 GLY A O 1
ATOM 1735 N N . THR A 1 245 ? -2.422 -30.234 -8.586 1 96.62 245 THR A N 1
ATOM 1736 C CA . THR A 1 245 ? -1.242 -30.891 -9.133 1 96.62 245 THR A CA 1
ATOM 1737 C C . THR A 1 245 ? 0.018 -30.438 -8.406 1 96.62 245 THR A C 1
ATOM 1739 O O . THR A 1 245 ? 0.302 -29.234 -8.328 1 96.62 245 THR A O 1
ATOM 1742 N N . ARG A 1 246 ? 0.735 -31.406 -7.879 1 95.94 246 ARG A N 1
ATOM 1743 C CA . ARG A 1 246 ? 1.997 -31.125 -7.203 1 95.94 246 ARG A CA 1
ATOM 1744 C C . ARG A 1 246 ? 3.176 -31.266 -8.164 1 95.94 246 ARG A C 1
ATOM 1746 O O . ARG A 1 246 ? 3.199 -32.188 -8.992 1 95.94 246 ARG A O 1
ATOM 1753 N N . PHE A 1 247 ? 4.078 -30.391 -7.992 1 94.75 247 PHE A N 1
ATOM 1754 C CA . PHE A 1 247 ? 5.305 -30.5 -8.781 1 94.75 247 PHE A CA 1
ATOM 1755 C C . PHE A 1 247 ? 6.43 -31.109 -7.953 1 94.75 247 PHE A C 1
ATOM 1757 O O . PHE A 1 247 ? 6.633 -30.734 -6.797 1 94.75 247 PHE A O 1
ATOM 1764 N N . THR A 1 248 ? 7.078 -32.094 -8.414 1 91.19 248 THR A N 1
ATOM 1765 C CA . THR A 1 248 ? 8.117 -32.812 -7.688 1 91.19 248 THR A CA 1
ATOM 1766 C C . THR A 1 248 ? 9.445 -32.75 -8.445 1 91.19 248 THR A C 1
ATOM 1768 O O . THR A 1 248 ? 9.477 -32.438 -9.633 1 91.19 248 THR A O 1
ATOM 1771 N N . HIS A 1 249 ? 10.523 -33 -7.625 1 83.81 249 HIS A N 1
ATOM 1772 C CA . HIS A 1 249 ? 11.844 -33.031 -8.242 1 83.81 249 HIS A CA 1
ATOM 1773 C C . HIS A 1 249 ? 11.992 -34.25 -9.156 1 83.81 249 HIS A C 1
ATOM 1775 O O . HIS A 1 249 ? 11.359 -35.281 -8.93 1 83.81 249 HIS A O 1
ATOM 1781 N N . GLY A 1 250 ? 12.258 -34.219 -10.414 1 69.56 250 GLY A N 1
ATOM 1782 C CA . GLY A 1 250 ? 12.523 -35.375 -11.242 1 69.56 250 GLY A CA 1
ATOM 1783 C C . GLY A 1 250 ? 13.414 -36.406 -10.57 1 69.56 250 GLY A C 1
ATOM 1784 O O . GLY A 1 250 ? 13.992 -36.125 -9.516 1 69.56 250 GLY A O 1
ATOM 1785 N N . GLU A 1 251 ? 13.398 -37.812 -10.992 1 51.47 251 GLU A N 1
ATOM 1786 C CA . GLU A 1 251 ? 14.25 -38.938 -10.602 1 51.47 251 GLU A CA 1
ATOM 1787 C C . GLU A 1 251 ? 15.703 -38.5 -10.461 1 51.47 251 GLU A C 1
ATOM 1789 O O . GLU A 1 251 ? 16.266 -37.875 -11.367 1 51.47 251 GLU A O 1
ATOM 1794 N N . LEU A 1 252 ? 16.266 -38.125 -9.305 1 43.69 252 LEU A N 1
ATOM 1795 C CA . LEU A 1 252 ? 17.703 -38.312 -9.188 1 43.69 252 LEU A CA 1
ATOM 1796 C C . LEU A 1 252 ? 18.078 -39.719 -9.695 1 43.69 252 LEU A C 1
ATOM 1798 O O . LEU A 1 252 ? 17.594 -40.719 -9.188 1 43.69 252 LEU A O 1
ATOM 1802 N N . SER A 1 253 ? 18.25 -40 -10.945 1 34.25 253 SER A N 1
ATOM 1803 C CA . SER A 1 253 ? 18.953 -41.25 -11.211 1 34.25 253 SER A CA 1
ATOM 1804 C C . SER A 1 253 ? 19.969 -41.562 -10.117 1 34.25 253 SER A C 1
ATOM 1806 O O . SER A 1 253 ? 20.812 -40.75 -9.789 1 34.25 253 SER A O 1
ATOM 1808 N N . GLU A 1 254 ? 19.625 -42.625 -9.297 1 29.53 254 GLU A N 1
ATOM 1809 C CA . GLU A 1 254 ? 20.797 -43.281 -8.719 1 29.53 254 GLU A CA 1
ATOM 1810 C C . GLU A 1 254 ? 21.797 -43.656 -9.805 1 29.53 254 GLU A C 1
ATOM 1812 O O . GLU A 1 254 ? 21.422 -44.125 -10.883 1 29.53 254 GLU A O 1
ATOM 1817 N N . MET B 1 1 ? 12.781 8.391 26.438 1 51.19 1 MET B N 1
ATOM 1818 C CA . MET B 1 1 ? 12.172 7.637 25.344 1 51.19 1 MET B CA 1
ATOM 1819 C C . MET B 1 1 ? 12.156 8.453 24.062 1 51.19 1 MET B C 1
ATOM 1821 O O . MET B 1 1 ? 11.891 9.656 24.094 1 51.19 1 MET B O 1
ATOM 1825 N N . THR B 1 2 ? 12.805 8.023 23.047 1 71.62 2 THR B N 1
ATOM 1826 C CA . THR B 1 2 ? 12.969 8.852 21.844 1 71.62 2 THR B CA 1
ATOM 1827 C C . THR B 1 2 ? 11.609 9.25 21.281 1 71.62 2 THR B C 1
ATOM 1829 O O . THR B 1 2 ? 10.695 8.43 21.203 1 71.62 2 THR B O 1
ATOM 1832 N N . THR B 1 3 ? 11.289 10.516 21.266 1 88.81 3 THR B N 1
ATOM 1833 C CA . THR B 1 3 ? 10.031 11.109 20.828 1 88.81 3 THR B CA 1
ATOM 1834 C C . THR B 1 3 ? 9.727 10.742 19.375 1 88.81 3 THR B C 1
ATOM 1836 O O . THR B 1 3 ? 10.609 10.805 18.516 1 88.81 3 THR B O 1
ATOM 1839 N N . ILE B 1 4 ? 8.57 10.164 19.172 1 92.5 4 ILE B N 1
ATOM 1840 C CA . ILE B 1 4 ? 8.109 9.852 17.828 1 92.5 4 ILE B CA 1
ATOM 1841 C C . ILE B 1 4 ? 7.613 11.125 17.141 1 92.5 4 ILE B C 1
ATOM 1843 O O . ILE B 1 4 ? 6.945 11.953 17.766 1 92.5 4 ILE B O 1
ATOM 1847 N N . SER B 1 5 ? 8.008 11.281 15.898 1 95.44 5 SER B N 1
ATOM 1848 C CA . SER B 1 5 ? 7.516 12.414 15.125 1 95.44 5 SER B CA 1
ATOM 1849 C C . SER B 1 5 ? 6.559 11.961 14.023 1 95.44 5 SER B C 1
ATOM 1851 O O . SER B 1 5 ? 6.879 11.062 13.25 1 95.44 5 SER B O 1
ATOM 1853 N N . VAL B 1 6 ? 5.387 12.555 14.023 1 97.25 6 VAL B N 1
ATOM 1854 C CA . VAL B 1 6 ? 4.426 12.406 12.93 1 97.25 6 VAL B CA 1
ATOM 1855 C C . VAL B 1 6 ? 4.492 13.625 12.016 1 97.25 6 VAL B C 1
ATOM 1857 O O . VAL B 1 6 ? 4.285 14.758 12.461 1 97.25 6 VAL B O 1
ATOM 1860 N N . ILE B 1 7 ? 4.773 13.406 10.727 1 96.81 7 ILE B N 1
ATOM 1861 C CA . ILE B 1 7 ? 4.926 14.477 9.758 1 96.81 7 ILE B CA 1
ATOM 1862 C C . ILE B 1 7 ? 3.832 14.375 8.695 1 96.81 7 ILE B C 1
ATOM 1864 O O . ILE B 1 7 ? 3.637 13.312 8.102 1 96.81 7 ILE B O 1
ATOM 1868 N N . LYS B 1 8 ? 3.129 15.406 8.516 1 96.75 8 LYS B N 1
ATOM 1869 C CA . LYS B 1 8 ? 2.127 15.469 7.457 1 96.75 8 LYS B CA 1
ATOM 1870 C C . LYS B 1 8 ? 2.605 16.344 6.297 1 96.75 8 LYS B C 1
ATOM 1872 O O . LY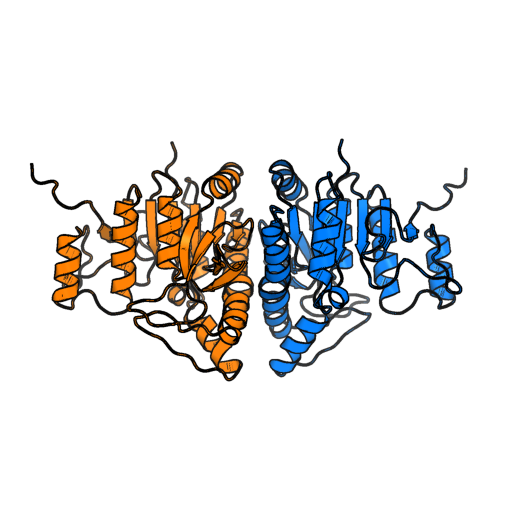S B 1 8 ? 2.955 17.5 6.496 1 96.75 8 LYS B O 1
ATOM 1877 N N . VAL B 1 9 ? 2.635 15.734 5.133 1 94.62 9 VAL B N 1
ATOM 1878 C CA . VAL B 1 9 ? 2.992 16.484 3.936 1 94.62 9 VAL B CA 1
ATOM 1879 C C . VAL B 1 9 ? 1.756 16.688 3.062 1 94.62 9 VAL B C 1
ATOM 1881 O O . VAL B 1 9 ? 1.001 15.742 2.818 1 94.62 9 VAL B O 1
ATOM 1884 N N . SER B 1 10 ? 1.556 17.906 2.641 1 84.44 10 SER B N 1
ATOM 1885 C CA . SER B 1 10 ? 0.405 18.234 1.81 1 84.44 10 SER B CA 1
ATOM 1886 C C . SER B 1 10 ? 0.623 17.812 0.364 1 84.44 10 SER B C 1
ATOM 1888 O O . SER B 1 10 ? 1.762 17.734 -0.104 1 84.44 10 SER B O 1
ATOM 1890 N N . GLY B 1 11 ? -0.469 17.531 -0.328 1 78.12 11 GLY B N 1
ATOM 1891 C 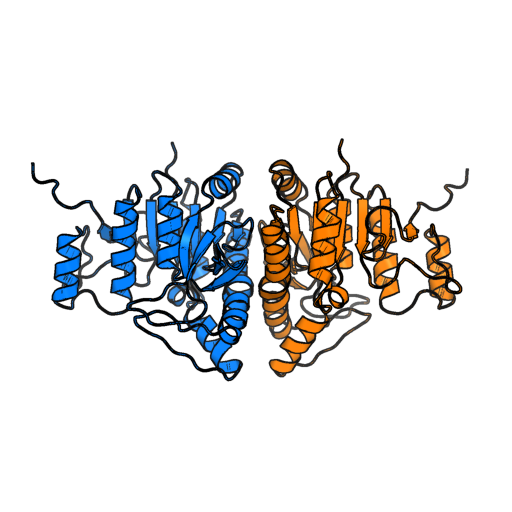CA . GLY B 1 11 ? -0.412 17.203 -1.741 1 78.12 11 GLY B CA 1
ATOM 1892 C C . GLY B 1 11 ? 0.188 18.297 -2.598 1 78.12 11 GLY B C 1
ATOM 1893 O O . GLY B 1 11 ? 0.896 18.016 -3.566 1 78.12 11 GLY B O 1
ATOM 1894 N N . HIS B 1 12 ? -0.134 19.484 -2.184 1 75.25 12 HIS B N 1
ATOM 1895 C CA . HIS B 1 12 ? 0.381 20.625 -2.93 1 75.25 12 HIS B CA 1
ATOM 1896 C C . HIS B 1 12 ? 1.905 20.625 -2.965 1 75.25 12 HIS B C 1
ATOM 1898 O O . HIS B 1 12 ? 2.508 20.938 -3.992 1 75.25 12 HIS B O 1
ATOM 1904 N N . GLU B 1 13 ? 2.438 20.281 -1.892 1 79.25 13 GLU B N 1
ATOM 1905 C CA . GLU B 1 13 ? 3.895 20.203 -1.824 1 79.25 13 GLU B CA 1
ATOM 1906 C C . GLU B 1 13 ? 4.434 19.094 -2.73 1 79.25 13 GLU B C 1
ATOM 1908 O O . GLU B 1 13 ? 5.473 19.266 -3.369 1 79.25 13 GLU B O 1
ATOM 1913 N N . LEU B 1 14 ? 3.691 18.094 -2.766 1 81.56 14 LEU B N 1
ATOM 1914 C CA . LEU B 1 14 ? 4.129 16.922 -3.514 1 81.56 14 LEU B CA 1
ATOM 1915 C C . LEU B 1 14 ? 4.051 17.172 -5.016 1 81.56 14 LEU B C 1
ATOM 1917 O O . LEU B 1 14 ? 4.637 16.422 -5.805 1 81.56 14 LEU B O 1
ATOM 1921 N N . ASP B 1 15 ? 3.402 18.203 -5.395 1 78.25 15 ASP B N 1
ATOM 1922 C CA . ASP B 1 15 ? 3.307 18.578 -6.801 1 78.25 15 ASP B CA 1
ATOM 1923 C C . ASP B 1 15 ? 4.617 19.172 -7.301 1 78.25 15 ASP B C 1
ATOM 1925 O O . ASP B 1 15 ? 4.852 19.266 -8.508 1 78.25 15 ASP B O 1
ATOM 1929 N N . ASP B 1 16 ? 5.336 19.688 -6.34 1 79.88 16 ASP B N 1
ATOM 1930 C CA . ASP B 1 16 ? 6.656 20.219 -6.66 1 79.88 16 ASP B CA 1
ATOM 1931 C C . ASP B 1 16 ? 7.652 19.078 -6.922 1 79.88 16 ASP B C 1
ATOM 1933 O O . ASP B 1 16 ? 7.969 18.312 -6.02 1 79.88 16 ASP B O 1
ATOM 1937 N N . PRO B 1 17 ? 8.203 19.031 -8.086 1 78.62 17 PRO B N 1
ATOM 1938 C CA . PRO B 1 17 ? 9.102 17.922 -8.438 1 78.62 17 PRO B CA 1
ATOM 1939 C C . PRO B 1 17 ? 10.336 17.844 -7.547 1 78.62 17 PRO B C 1
ATOM 1941 O O . PRO B 1 17 ? 10.977 16.797 -7.453 1 78.62 17 PRO B O 1
ATOM 1944 N N . THR B 1 18 ? 10.664 18.984 -6.996 1 86.56 18 THR B N 1
ATOM 1945 C CA . THR B 1 18 ? 11.883 19 -6.195 1 86.56 18 THR B CA 1
ATOM 1946 C C . THR B 1 18 ? 11.57 18.719 -4.73 1 86.56 18 THR B C 1
ATOM 1948 O O . THR B 1 18 ? 12.477 18.484 -3.93 1 86.56 18 THR B O 1
ATOM 1951 N N . PHE B 1 19 ? 10.391 18.719 -4.359 1 90.31 19 PHE B N 1
ATOM 1952 C CA . PHE B 1 19 ? 9.992 18.641 -2.961 1 90.31 19 PHE B CA 1
ATOM 1953 C C . PHE B 1 19 ? 10.445 17.312 -2.348 1 90.31 19 PHE B C 1
ATOM 1955 O O . PHE B 1 19 ? 10.961 17.297 -1.229 1 90.31 19 PHE B O 1
ATOM 1962 N N . LEU B 1 20 ? 10.258 16.234 -3.031 1 91.69 20 LEU B N 1
ATOM 1963 C CA . LEU B 1 20 ? 10.562 14.922 -2.488 1 91.69 20 LEU B CA 1
ATOM 1964 C C . LEU B 1 20 ? 12.055 14.781 -2.203 1 91.69 20 LEU B C 1
ATOM 1966 O O . LEU B 1 20 ? 12.445 14.156 -1.211 1 91.69 20 LEU B O 1
ATOM 1970 N N . GLY B 1 21 ? 12.82 15.297 -3.135 1 92.06 21 GLY B N 1
ATOM 1971 C CA . GLY B 1 21 ? 14.25 15.312 -2.859 1 92.06 21 GLY B CA 1
ATOM 1972 C C . GLY B 1 21 ? 14.602 16.062 -1.593 1 92.06 21 GLY B C 1
ATOM 1973 O O . GLY B 1 21 ? 15.406 15.602 -0.79 1 92.06 21 GLY B O 1
ATOM 1974 N N . GLY B 1 22 ? 14.039 17.25 -1.441 1 92.38 22 GLY B N 1
ATOM 1975 C CA . GLY B 1 22 ? 14.234 18.031 -0.231 1 92.38 22 GLY B CA 1
ATOM 1976 C C . GLY B 1 22 ? 13.75 17.328 1.021 1 92.38 22 GLY B C 1
ATOM 1977 O O . GLY B 1 22 ? 14.406 17.375 2.062 1 92.38 22 GLY B O 1
ATOM 1978 N N . LEU B 1 23 ? 12.602 16.719 0.88 1 93.06 23 LEU B N 1
ATOM 1979 C CA . LEU B 1 23 ? 12.016 16 2.006 1 93.06 23 LEU B CA 1
ATOM 1980 C C . LEU B 1 23 ? 12.938 14.875 2.463 1 93.06 23 LEU B C 1
ATOM 1982 O O . LEU B 1 23 ? 13.227 14.742 3.654 1 93.06 23 LEU B O 1
ATOM 1986 N N . THR B 1 24 ? 13.43 14.039 1.523 1 93.94 24 THR B N 1
ATOM 1987 C CA . THR B 1 24 ? 14.297 12.914 1.856 1 93.94 24 THR B CA 1
ATOM 1988 C C . THR B 1 24 ? 15.586 13.398 2.504 1 93.94 24 THR B C 1
ATOM 1990 O O . THR B 1 24 ? 16.062 12.797 3.467 1 93.94 24 THR B O 1
ATOM 1993 N N . ALA B 1 25 ? 16.094 14.508 1.999 1 91.75 25 ALA B N 1
ATOM 1994 C CA . ALA B 1 25 ? 17.312 15.094 2.57 1 91.75 25 ALA B CA 1
ATOM 1995 C C . ALA B 1 25 ? 17.062 15.562 4 1 91.75 25 ALA B C 1
ATOM 1997 O O . ALA B 1 25 ? 17.906 15.359 4.879 1 91.75 25 ALA B O 1
ATOM 1998 N N . ALA B 1 26 ? 15.961 16.172 4.188 1 90.44 26 ALA B N 1
ATOM 1999 C CA . ALA B 1 26 ? 15.633 16.703 5.508 1 90.44 26 ALA B CA 1
ATOM 2000 C C . ALA B 1 26 ? 15.438 15.57 6.516 1 90.44 26 ALA B C 1
ATOM 2002 O O . ALA B 1 26 ? 15.82 15.695 7.684 1 90.44 26 ALA B O 1
ATOM 2003 N N . LEU B 1 27 ? 14.891 14.445 6.109 1 91.5 27 LEU B N 1
ATOM 2004 C CA . LEU B 1 27 ? 14.57 13.344 7.004 1 91.5 27 LEU B CA 1
ATOM 2005 C C . LEU B 1 27 ? 15.828 12.562 7.379 1 91.5 27 LEU B C 1
ATOM 2007 O O . LEU B 1 27 ? 15.859 11.883 8.406 1 91.5 27 LEU B O 1
ATOM 2011 N N . ARG B 1 28 ? 16.828 12.594 6.535 1 84.44 28 ARG B N 1
ATOM 2012 C CA . ARG B 1 28 ? 18.094 11.914 6.836 1 84.44 28 ARG B CA 1
ATOM 2013 C C . ARG B 1 28 ? 18.703 12.438 8.133 1 84.44 28 ARG B C 1
ATOM 2015 O O . ARG B 1 28 ? 19.453 11.719 8.797 1 84.44 28 ARG B O 1
ATOM 2022 N N . GLY B 1 29 ? 18.312 13.633 8.531 1 81.12 29 GLY B N 1
ATOM 2023 C CA . GLY B 1 29 ? 18.859 14.25 9.727 1 81.12 29 GLY B CA 1
ATOM 2024 C C . GLY B 1 29 ? 18.109 13.852 10.992 1 81.12 29 GLY B C 1
ATOM 2025 O O . GLY B 1 29 ? 18.562 14.148 12.102 1 81.12 29 GLY B O 1
ATOM 2026 N N . PHE B 1 30 ? 17.078 13.047 10.797 1 86.06 30 PHE B N 1
ATOM 2027 C CA . PHE B 1 30 ? 16.25 12.672 11.945 1 86.06 30 PHE B CA 1
ATOM 2028 C C . PHE B 1 30 ? 16.719 11.344 12.531 1 86.06 30 PHE B C 1
ATOM 2030 O O . PHE B 1 30 ? 17.047 10.406 11.789 1 86.06 30 PHE B O 1
ATOM 2037 N N . GLN B 1 31 ? 16.812 11.312 13.797 1 85.06 31 GLN B N 1
ATOM 2038 C CA . GLN B 1 31 ? 17.234 10.102 14.492 1 85.06 31 GLN B CA 1
ATOM 2039 C C . GLN B 1 31 ? 16.062 9.398 15.164 1 85.06 31 GLN B C 1
ATOM 2041 O O . GLN B 1 31 ? 16.141 8.211 15.484 1 85.06 31 GLN B O 1
ATOM 2046 N N . GLN B 1 32 ? 15.031 10.141 15.398 1 91 32 GLN B N 1
ATOM 2047 C CA . GLN B 1 32 ? 13.875 9.586 16.078 1 91 32 GLN B CA 1
ATOM 2048 C C . GLN B 1 32 ? 12.961 8.844 15.109 1 91 32 GLN B C 1
ATOM 2050 O O . GLN B 1 32 ? 13.031 9.062 13.898 1 91 32 GLN B O 1
ATOM 2055 N N . PRO B 1 33 ? 12.125 7.984 15.609 1 96.06 33 PRO B N 1
ATOM 2056 C CA . PRO B 1 33 ? 11.148 7.305 14.758 1 96.06 33 PRO B CA 1
ATOM 2057 C C . PRO B 1 33 ? 10.172 8.273 14.094 1 96.06 33 PRO B C 1
ATOM 2059 O O . PRO B 1 33 ? 9.75 9.258 14.711 1 96.06 33 PRO B O 1
ATOM 2062 N N . LEU B 1 34 ? 9.875 7.977 12.836 1 97.12 34 LEU B N 1
ATOM 2063 C CA . LEU B 1 34 ? 9.055 8.883 12.047 1 97.12 34 LEU B CA 1
ATOM 2064 C C . LEU B 1 34 ? 7.852 8.148 11.461 1 97.12 34 LEU B C 1
ATOM 2066 O O . LEU B 1 34 ? 7.961 6.984 11.07 1 97.12 34 LEU B O 1
ATOM 2070 N N . VAL B 1 35 ? 6.75 8.797 11.445 1 98.38 35 VAL B N 1
ATOM 2071 C CA . VAL B 1 35 ? 5.57 8.422 10.672 1 98.38 35 VAL B CA 1
ATOM 2072 C C . VAL B 1 35 ? 5.203 9.547 9.711 1 98.38 35 VAL B C 1
ATOM 2074 O O . VAL B 1 35 ? 5.156 10.719 10.109 1 98.38 35 VAL B O 1
ATOM 2077 N N . LEU B 1 36 ? 5.035 9.25 8.477 1 98.25 36 LEU B N 1
ATOM 2078 C CA . LEU B 1 36 ? 4.672 10.258 7.477 1 98.25 36 LEU B CA 1
ATOM 2079 C C . LEU B 1 36 ? 3.246 10.047 6.988 1 98.25 36 LEU B C 1
ATOM 2081 O O . LEU B 1 36 ? 2.848 8.922 6.684 1 98.25 36 LEU B O 1
ATOM 2085 N N . VAL B 1 37 ? 2.451 11.062 7.023 1 98.12 37 VAL B N 1
ATOM 2086 C CA . VAL B 1 37 ? 1.112 11.086 6.445 1 98.12 37 VAL B CA 1
ATOM 2087 C C . VAL B 1 37 ? 1.084 12.039 5.254 1 98.12 37 VAL B C 1
ATOM 2089 O O . VAL B 1 37 ? 1.593 13.164 5.332 1 98.12 37 VAL B O 1
ATOM 2092 N N . HIS B 1 38 ? 0.524 11.523 4.137 1 97.19 38 HIS B N 1
ATOM 2093 C CA . HIS B 1 38 ? 0.56 12.391 2.965 1 97.19 38 HIS B CA 1
ATOM 2094 C C . HIS B 1 38 ? -0.844 12.641 2.426 1 97.19 38 HIS B C 1
ATOM 2096 O O . HIS B 1 38 ? -1.752 11.836 2.639 1 97.19 38 HIS B O 1
ATOM 2102 N N . GLY B 1 39 ? -0.979 13.773 1.746 1 92.19 39 GLY B N 1
ATOM 2103 C CA . GLY B 1 39 ? -2.199 14.086 1.021 1 92.19 39 GLY B CA 1
ATOM 2104 C C . GLY B 1 39 ? -2.111 13.773 -0.46 1 92.19 39 GLY B C 1
ATOM 2105 O O . GLY B 1 39 ? -1.401 12.852 -0.863 1 92.19 39 GLY B O 1
ATOM 2106 N N . GLY B 1 40 ? -3.043 14.352 -1.307 1 89.12 40 GLY B N 1
ATOM 2107 C CA . GLY B 1 40 ? -3.002 14.141 -2.744 1 89.12 40 GLY B CA 1
ATOM 2108 C C . GLY B 1 40 ? -4.066 14.922 -3.494 1 89.12 40 GLY B C 1
ATOM 2109 O O . GLY B 1 40 ? -4.594 14.453 -4.504 1 89.12 40 GLY B O 1
ATOM 2110 N N . GLY B 1 41 ? -4.418 16.094 -3.105 1 86.19 41 GLY B N 1
ATOM 2111 C CA . GLY B 1 41 ? -5.578 16.812 -3.592 1 86.19 41 GLY B CA 1
ATOM 2112 C C . GLY B 1 41 ? -5.551 17.047 -5.09 1 86.19 41 GLY B C 1
ATOM 2113 O O . GLY B 1 41 ? -6.457 16.625 -5.809 1 86.19 41 GLY B O 1
ATOM 2114 N N . LYS B 1 42 ? -4.473 17.641 -5.617 1 88.38 42 LYS B N 1
ATOM 2115 C CA . LYS B 1 42 ? -4.391 18.016 -7.023 1 88.38 42 LYS B CA 1
ATOM 2116 C C . LYS B 1 42 ? -4.395 16.781 -7.922 1 88.38 42 LYS B C 1
ATOM 2118 O O . LYS B 1 42 ? -5.109 16.75 -8.922 1 88.38 42 LYS B O 1
ATOM 2123 N N . GLU B 1 43 ? -3.633 15.844 -7.598 1 92 43 GLU B N 1
ATOM 2124 C CA . GLU B 1 43 ? -3.539 14.633 -8.414 1 92 43 GLU B CA 1
ATOM 2125 C C . GLU B 1 43 ? -4.848 13.852 -8.391 1 92 43 GLU B C 1
ATOM 2127 O O . GLU B 1 43 ? -5.234 13.242 -9.391 1 92 43 GLU B O 1
ATOM 2132 N N . ILE B 1 44 ? -5.469 13.844 -7.234 1 94.25 44 ILE B N 1
ATOM 2133 C CA . ILE B 1 44 ? -6.77 13.188 -7.145 1 94.25 44 ILE B CA 1
ATOM 2134 C C . ILE B 1 44 ? -7.77 13.891 -8.062 1 94.25 44 ILE B C 1
ATOM 2136 O O . ILE B 1 44 ? -8.469 13.25 -8.844 1 94.25 44 ILE B O 1
ATOM 2140 N N . SER B 1 45 ? -7.816 15.227 -7.953 1 95 45 SER B N 1
ATOM 2141 C CA . SER B 1 45 ? -8.742 16.016 -8.758 1 95 45 SER B CA 1
ATOM 2142 C C . SER B 1 45 ? -8.5 15.797 -10.25 1 95 45 SER B C 1
ATOM 2144 O O . SER B 1 45 ? -9.445 15.641 -11.023 1 95 45 SER B O 1
ATOM 2146 N N . ALA B 1 46 ? -7.246 15.797 -10.656 1 93.31 46 ALA B N 1
ATOM 2147 C CA . ALA B 1 46 ? -6.902 15.57 -12.055 1 93.31 46 ALA B CA 1
ATOM 2148 C C . ALA B 1 46 ? -7.402 14.211 -12.531 1 93.31 46 ALA B C 1
ATOM 2150 O O . ALA B 1 46 ? -7.922 14.086 -13.648 1 93.31 46 ALA B O 1
ATOM 2151 N N . ALA B 1 47 ? -7.238 13.195 -11.734 1 93.19 47 ALA B N 1
ATOM 2152 C CA . ALA B 1 47 ? -7.664 11.844 -12.086 1 93.19 47 ALA B CA 1
ATOM 2153 C C . ALA B 1 47 ? -9.188 11.758 -12.18 1 93.19 47 ALA B C 1
ATOM 2155 O O . ALA B 1 47 ? -9.727 11.102 -13.07 1 93.19 47 ALA B O 1
ATOM 2156 N N . VAL B 1 48 ? -9.875 12.391 -11.25 1 95.5 48 VAL B N 1
ATOM 2157 C CA . VAL B 1 48 ? -11.336 12.406 -11.227 1 95.5 48 VAL B CA 1
ATOM 2158 C C . VAL B 1 48 ? -11.859 13.094 -12.492 1 95.5 48 VAL B C 1
ATOM 2160 O O . VAL B 1 48 ? -12.781 12.586 -13.141 1 95.5 48 VAL B O 1
ATOM 2163 N N . GLU B 1 49 ? -11.219 14.164 -12.844 1 95.25 49 GLU B N 1
ATOM 2164 C CA . GLU B 1 49 ? -11.594 14.891 -14.055 1 95.25 49 GLU B CA 1
ATOM 2165 C C . GLU B 1 49 ? -11.352 14.055 -15.305 1 95.25 49 GLU B C 1
ATOM 2167 O O . GLU B 1 49 ? -12.18 14.031 -16.219 1 95.25 49 GLU B O 1
ATOM 2172 N N . ARG B 1 50 ? -10.273 13.414 -15.406 1 91.5 50 ARG B N 1
ATOM 2173 C CA . ARG B 1 50 ? -9.938 12.57 -16.547 1 91.5 50 ARG B CA 1
ATOM 2174 C C . ARG B 1 50 ? -10.945 11.438 -16.703 1 91.5 50 ARG B C 1
ATOM 2176 O O . ARG B 1 50 ? -11.211 10.992 -17.828 1 91.5 50 ARG B O 1
ATOM 2183 N N . ALA B 1 51 ? -11.516 11.008 -15.586 1 91.94 51 ALA B N 1
ATOM 2184 C CA . ALA B 1 51 ? -12.5 9.93 -15.617 1 91.94 51 ALA B CA 1
ATOM 2185 C C . ALA B 1 51 ? -13.883 10.461 -15.977 1 91.94 51 ALA B C 1
ATOM 2187 O O . ALA B 1 51 ? -14.852 9.703 -16.031 1 91.94 51 ALA B O 1
ATOM 2188 N N . GLY B 1 52 ? -14.008 11.781 -16.125 1 93.5 52 GLY B N 1
ATOM 2189 C CA . GLY B 1 52 ? -15.266 12.398 -16.531 1 93.5 52 GLY B CA 1
ATOM 2190 C C . GLY B 1 52 ? -16.203 12.648 -15.367 1 93.5 52 GLY B C 1
ATOM 2191 O O . GLY B 1 52 ? -17.422 12.781 -15.562 1 93.5 52 GLY B O 1
ATOM 2192 N N . LEU B 1 53 ? -15.688 12.617 -14.195 1 95.5 53 LEU B N 1
ATOM 2193 C CA . LEU B 1 53 ? -16.516 12.82 -13.008 1 95.5 53 LEU B CA 1
ATOM 2194 C C . LEU B 1 53 ? -16.391 14.25 -12.492 1 95.5 53 LEU B C 1
ATOM 2196 O O . LEU B 1 53 ? -15.422 14.945 -12.82 1 95.5 53 LEU B O 1
ATOM 2200 N N . GLN B 1 54 ? -17.312 14.664 -11.695 1 94.56 54 GLN B N 1
ATOM 2201 C CA . GLN B 1 54 ? -17.344 16.016 -11.164 1 94.56 54 GLN B CA 1
ATOM 2202 C C . GLN B 1 54 ? -16.547 16.125 -9.867 1 94.56 54 GLN B C 1
ATOM 2204 O O . GLN B 1 54 ? -16.578 15.203 -9.039 1 94.56 54 GLN B O 1
ATOM 2209 N N . ILE B 1 55 ? -15.852 17.234 -9.758 1 94.19 55 ILE B N 1
ATOM 2210 C CA . ILE B 1 55 ? -15.141 17.562 -8.531 1 94.19 55 ILE B CA 1
ATOM 2211 C C . ILE B 1 55 ? -15.977 18.531 -7.688 1 94.19 55 ILE B C 1
ATOM 2213 O O . ILE B 1 55 ? -16.406 19.578 -8.172 1 94.19 55 ILE B O 1
ATOM 2217 N N . GLU B 1 56 ? -16.234 18.156 -6.551 1 94.19 56 GLU B N 1
ATOM 2218 C CA . GLU B 1 56 ? -17.031 18.984 -5.645 1 94.19 56 GLU B CA 1
ATOM 2219 C C . GLU B 1 56 ? -16.438 18.969 -4.234 1 94.19 56 GLU B C 1
ATOM 2221 O O . GLU B 1 56 ? -16.031 17.922 -3.738 1 94.19 56 GLU B O 1
ATOM 2226 N N . PHE B 1 57 ? -16.375 20.156 -3.68 1 91.88 57 PHE B N 1
ATOM 2227 C CA . PHE B 1 57 ? -15.938 20.312 -2.297 1 91.88 57 PHE B CA 1
ATOM 2228 C C . PHE B 1 57 ? -17 21.016 -1.466 1 91.88 57 PHE B C 1
ATOM 2230 O O . PHE B 1 57 ? -17.656 21.938 -1.944 1 91.88 57 PHE B O 1
ATOM 2237 N N . VAL B 1 58 ? -17.156 20.516 -0.242 1 88.81 58 VAL B N 1
ATOM 2238 C CA . VAL B 1 58 ? -18 21.156 0.755 1 88.81 58 VAL B CA 1
ATOM 2239 C C . VAL B 1 58 ? -17.203 21.406 2.033 1 88.81 58 VAL B C 1
ATOM 2241 O O . VAL B 1 58 ? -16.734 20.469 2.67 1 88.81 58 VAL B O 1
ATOM 2244 N N . ASP B 1 59 ? -16.969 22.656 2.387 1 81.19 59 ASP B N 1
ATOM 2245 C CA . ASP B 1 59 ? -16.234 23.047 3.576 1 81.19 59 ASP B CA 1
ATOM 2246 C C . ASP B 1 59 ? -14.828 22.453 3.572 1 81.19 59 ASP B C 1
ATOM 2248 O O . ASP B 1 59 ? -14.391 21.875 4.574 1 81.19 59 ASP B O 1
ATOM 2252 N N . GLY B 1 60 ? -14.273 22.406 2.426 1 82.88 60 GLY B N 1
ATOM 2253 C CA . GLY B 1 60 ? -12.891 21.969 2.295 1 82.88 60 GLY B CA 1
ATOM 2254 C C . GLY B 1 60 ? -12.758 20.453 2.184 1 82.88 60 GLY B C 1
ATOM 2255 O O . GLY B 1 60 ? -11.648 19.938 2.035 1 82.88 60 GLY B O 1
ATOM 2256 N N . LEU B 1 61 ? -13.906 19.781 2.201 1 89.81 61 LEU B N 1
ATOM 2257 C CA . LEU B 1 61 ? -13.898 18.328 2.117 1 89.81 61 LEU B CA 1
ATOM 2258 C C . LEU B 1 61 ? -14.391 17.844 0.753 1 89.81 61 LEU B C 1
ATOM 2260 O O . LEU B 1 61 ? -15.406 18.344 0.254 1 89.81 61 LEU B O 1
ATOM 2264 N N . ARG B 1 62 ? -13.688 16.984 0.2 1 93.19 62 ARG B N 1
ATOM 2265 C CA . ARG B 1 62 ? -14.07 16.453 -1.104 1 93.19 62 ARG B CA 1
ATOM 2266 C C . ARG B 1 62 ? -15.305 15.57 -0.987 1 93.19 62 ARG B C 1
ATOM 2268 O O . ARG B 1 62 ? -15.305 14.578 -0.247 1 93.19 62 ARG B O 1
ATOM 2275 N N . VAL B 1 63 ? -16.344 16 -1.69 1 96.12 63 VAL B N 1
ATOM 2276 C CA . VAL B 1 63 ? -17.469 15.094 -1.81 1 96.12 63 VAL B CA 1
ATOM 2277 C C . VAL B 1 63 ? -17.047 13.82 -2.535 1 96.12 63 VAL B C 1
ATOM 2279 O O . VAL B 1 63 ? -16.469 13.883 -3.627 1 96.12 63 VAL B O 1
ATOM 2282 N N . THR B 1 64 ? -17.266 12.68 -1.939 1 97.5 64 THR B N 1
ATOM 2283 C CA . THR B 1 64 ? -16.656 11.453 -2.434 1 97.5 64 THR B CA 1
ATOM 2284 C C . THR B 1 64 ? -17.719 10.391 -2.707 1 97.5 64 THR B C 1
ATOM 2286 O O . THR B 1 64 ? -18.062 9.602 -1.823 1 97.5 64 THR B O 1
ATOM 2289 N N . SER B 1 65 ? -18.234 10.344 -3.912 1 97.56 65 SER B N 1
ATOM 2290 C CA . SER B 1 65 ? -19.109 9.25 -4.336 1 97.56 65 SER B CA 1
ATOM 2291 C C . SER B 1 65 ? -18.328 7.938 -4.414 1 97.56 65 SER B C 1
ATOM 2293 O O . SER B 1 65 ? -17.094 7.93 -4.348 1 97.56 65 SER B O 1
ATOM 2295 N N . PRO B 1 66 ? -19.031 6.797 -4.535 1 96.62 66 PRO B N 1
ATOM 2296 C CA . PRO B 1 66 ? -18.312 5.527 -4.676 1 96.62 66 PRO B CA 1
ATOM 2297 C C . PRO B 1 66 ? -17.328 5.527 -5.848 1 96.62 66 PRO B C 1
ATOM 2299 O O . PRO B 1 66 ? -16.219 5.031 -5.715 1 96.62 66 PRO B O 1
ATOM 2302 N N . ALA B 1 67 ? -17.734 6.117 -6.977 1 96.44 67 ALA B N 1
ATOM 2303 C CA . ALA B 1 67 ? -16.859 6.18 -8.148 1 96.44 67 ALA B CA 1
ATOM 2304 C C . ALA B 1 67 ? -15.641 7.059 -7.879 1 96.44 67 ALA B C 1
ATOM 2306 O O . ALA B 1 67 ? -14.523 6.711 -8.266 1 96.44 67 ALA B O 1
ATOM 2307 N N . VAL B 1 68 ? -15.828 8.188 -7.234 1 97.25 68 VAL B N 1
ATOM 2308 C CA . VAL B 1 68 ? -14.727 9.078 -6.875 1 97.25 68 VAL B CA 1
ATOM 2309 C C . VAL B 1 68 ? -13.805 8.383 -5.875 1 97.25 68 VAL B C 1
ATOM 2311 O O . VAL B 1 68 ? -12.586 8.516 -5.957 1 97.25 68 VAL B O 1
ATOM 2314 N N . MET B 1 69 ? -14.367 7.621 -4.973 1 97.69 69 MET B N 1
ATOM 2315 C CA . MET B 1 69 ? -13.594 6.895 -3.971 1 97.69 69 MET B CA 1
ATOM 2316 C C . MET B 1 69 ? -12.641 5.91 -4.633 1 97.69 69 MET B C 1
ATOM 2318 O O . MET B 1 69 ? -11.484 5.793 -4.23 1 97.69 69 MET B O 1
ATOM 2322 N N . ASP B 1 70 ? -13.156 5.215 -5.609 1 95.44 70 ASP B N 1
ATOM 2323 C CA . ASP B 1 70 ? -12.328 4.25 -6.332 1 95.44 70 ASP B CA 1
ATOM 2324 C C . ASP B 1 70 ? -11.117 4.934 -6.969 1 95.44 70 ASP B C 1
ATOM 2326 O O . ASP B 1 70 ? -10 4.43 -6.875 1 95.44 70 ASP B O 1
ATOM 2330 N N . ILE B 1 71 ? -11.344 6.066 -7.535 1 95.25 71 ILE B N 1
ATOM 2331 C CA . ILE B 1 71 ? -10.297 6.816 -8.211 1 95.25 71 ILE B CA 1
ATOM 2332 C C . ILE B 1 71 ? -9.32 7.379 -7.176 1 95.25 71 ILE B C 1
ATOM 2334 O O . ILE B 1 71 ? -8.102 7.262 -7.336 1 95.25 71 ILE B O 1
ATOM 2338 N N . MET B 1 72 ? -9.883 7.953 -6.188 1 95.69 72 MET B N 1
ATOM 2339 C CA . MET B 1 72 ? -9.039 8.57 -5.168 1 95.69 72 MET B CA 1
ATOM 2340 C C . MET B 1 72 ? -8.141 7.539 -4.5 1 95.69 72 MET B C 1
ATOM 2342 O O . MET B 1 72 ? -6.945 7.781 -4.312 1 95.69 72 MET B O 1
ATOM 2346 N N . GLN B 1 73 ? -8.695 6.395 -4.148 1 96.75 73 GLN B N 1
ATOM 2347 C CA . GLN B 1 73 ? -7.918 5.336 -3.521 1 96.75 73 GLN B CA 1
ATOM 2348 C C . GLN B 1 73 ? -6.762 4.898 -4.414 1 96.75 73 GLN B C 1
ATOM 2350 O O . GLN B 1 73 ? -5.633 4.742 -3.941 1 96.75 73 GLN B O 1
ATOM 2355 N N . MET B 1 74 ? -7.062 4.738 -5.672 1 96.06 74 MET B N 1
ATOM 2356 C CA . MET B 1 74 ? -6.035 4.344 -6.629 1 96.06 74 MET B CA 1
ATOM 2357 C C . MET B 1 74 ? -4.898 5.355 -6.66 1 96.06 74 MET B C 1
ATOM 2359 O O . MET B 1 74 ? -3.725 4.98 -6.668 1 96.06 74 MET B O 1
ATOM 2363 N N . VAL B 1 75 ? -5.25 6.578 -6.633 1 95.88 75 VAL B N 1
ATOM 2364 C CA . VAL B 1 75 ? -4.273 7.648 -6.789 1 95.88 75 VAL B CA 1
ATOM 2365 C C . VAL B 1 75 ? -3.461 7.801 -5.508 1 95.88 75 VAL B C 1
ATOM 2367 O O . VAL B 1 75 ? -2.229 7.777 -5.539 1 95.88 75 VAL B O 1
ATOM 2370 N N . VAL B 1 76 ? -4.105 7.844 -4.367 1 97.12 76 VAL B N 1
ATOM 2371 C CA . VAL B 1 76 ? -3.393 8.172 -3.139 1 97.12 76 VAL B CA 1
ATOM 2372 C C . VAL B 1 76 ? -2.6 6.961 -2.658 1 97.12 76 VAL B C 1
ATOM 2374 O O . VAL B 1 76 ? -1.489 7.102 -2.141 1 97.12 76 VAL B O 1
ATOM 2377 N N . CYS B 1 77 ? -3.135 5.758 -2.83 1 97.88 77 CYS B N 1
ATOM 2378 C CA . CYS B 1 77 ? -2.445 4.559 -2.367 1 97.88 77 CYS B CA 1
ATOM 2379 C C . CYS B 1 77 ? -1.466 4.051 -3.418 1 97.88 77 CYS B C 1
ATOM 2381 O O . CYS B 1 77 ? -0.388 3.557 -3.08 1 97.88 77 CYS B O 1
ATOM 2383 N N . GLY B 1 78 ? -1.837 4.207 -4.641 1 97 78 GLY B N 1
ATOM 2384 C CA . GLY B 1 78 ? -1.081 3.551 -5.695 1 97 78 GLY B CA 1
ATOM 2385 C C . GLY B 1 78 ? -0.069 4.461 -6.363 1 97 78 GLY B C 1
ATOM 2386 O O . GLY B 1 78 ? 0.932 3.994 -6.91 1 97 78 GLY B O 1
ATOM 2387 N N . THR B 1 79 ? -0.332 5.73 -6.457 1 95.69 79 THR B N 1
ATOM 2388 C CA . THR B 1 79 ? 0.55 6.664 -7.148 1 95.69 79 THR B CA 1
ATOM 2389 C C . THR B 1 79 ? 1.355 7.488 -6.148 1 95.69 79 THR B C 1
ATOM 2391 O O . THR B 1 79 ? 2.566 7.301 -6.012 1 95.69 79 THR B O 1
ATOM 2394 N N . ILE B 1 80 ? 0.665 8.227 -5.363 1 96.12 80 ILE B N 1
ATOM 2395 C CA . ILE B 1 80 ? 1.333 9.203 -4.504 1 96.12 80 ILE B CA 1
ATOM 2396 C C . ILE B 1 80 ? 2.117 8.477 -3.416 1 96.12 80 ILE B C 1
ATOM 2398 O O . ILE B 1 80 ? 3.309 8.734 -3.225 1 96.12 80 ILE B O 1
ATOM 2402 N N . ASN B 1 81 ? 1.438 7.582 -2.723 1 97.88 81 ASN B N 1
ATOM 2403 C CA . ASN B 1 81 ? 2.086 6.84 -1.646 1 97.88 81 ASN B CA 1
ATOM 2404 C C . ASN B 1 81 ? 3.338 6.121 -2.139 1 97.88 81 ASN B C 1
ATOM 2406 O O . ASN B 1 81 ? 4.398 6.219 -1.52 1 97.88 81 ASN B O 1
ATOM 2410 N N . LYS B 1 82 ? 3.221 5.422 -3.242 1 97.88 82 LYS B N 1
ATOM 2411 C CA . LYS B 1 82 ? 4.336 4.621 -3.746 1 97.88 82 LYS B CA 1
ATOM 2412 C C . LYS B 1 82 ? 5.461 5.516 -4.262 1 97.88 82 LYS B C 1
ATOM 2414 O O . LYS B 1 82 ? 6.637 5.164 -4.148 1 97.88 82 LYS B O 1
ATOM 2419 N N . ARG B 1 83 ? 5.105 6.672 -4.797 1 96 83 ARG B N 1
ATOM 2420 C CA . ARG B 1 83 ? 6.125 7.633 -5.207 1 96 83 ARG B CA 1
ATOM 2421 C C . ARG B 1 83 ? 6.945 8.109 -4.016 1 96 83 ARG B C 1
ATOM 2423 O O . ARG B 1 83 ? 8.172 8.172 -4.086 1 96 83 ARG B O 1
ATOM 2430 N N . ILE B 1 84 ? 6.297 8.422 -2.922 1 96.88 84 ILE B N 1
ATOM 2431 C CA . ILE B 1 84 ? 6.969 8.891 -1.714 1 96.88 84 ILE B CA 1
ATOM 2432 C C . ILE B 1 84 ? 7.836 7.773 -1.145 1 96.88 84 ILE B C 1
ATOM 2434 O O . ILE B 1 84 ? 9.016 7.988 -0.838 1 96.88 84 ILE B O 1
ATOM 2438 N N . VAL B 1 85 ? 7.312 6.582 -1.037 1 98.06 85 VAL B N 1
ATOM 2439 C CA . VAL B 1 85 ? 8.023 5.43 -0.489 1 98.06 85 VAL B CA 1
ATOM 2440 C C . VAL B 1 85 ? 9.266 5.145 -1.328 1 98.06 85 VAL B C 1
ATOM 2442 O O . VAL B 1 85 ? 10.359 4.949 -0.787 1 98.06 85 VAL B O 1
ATOM 2445 N N . THR B 1 86 ? 9.07 5.172 -2.637 1 97.38 86 THR B N 1
ATOM 2446 C CA . THR B 1 86 ? 10.188 4.898 -3.535 1 97.38 86 THR B CA 1
ATOM 2447 C C . THR B 1 86 ? 11.312 5.914 -3.332 1 97.38 86 THR B C 1
ATOM 2449 O O . THR B 1 86 ? 12.484 5.547 -3.254 1 97.38 86 THR B O 1
ATOM 2452 N N . ALA B 1 87 ? 10.953 7.172 -3.229 1 96.38 87 ALA B N 1
ATOM 2453 C CA . ALA B 1 87 ? 11.945 8.227 -3.018 1 96.38 87 ALA B CA 1
ATOM 2454 C C . ALA B 1 87 ? 12.695 8.016 -1.704 1 96.38 87 ALA B C 1
ATOM 2456 O O . ALA B 1 87 ? 13.922 8.148 -1.652 1 96.38 87 ALA B O 1
ATOM 2457 N N . LEU B 1 88 ? 11.969 7.703 -0.664 1 96.81 88 LEU B N 1
ATOM 2458 C CA . LEU B 1 88 ? 12.57 7.488 0.649 1 96.81 88 LEU B CA 1
ATOM 2459 C C . LEU B 1 88 ? 13.484 6.27 0.636 1 96.81 88 LEU B C 1
ATOM 2461 O O . LEU B 1 88 ? 14.609 6.328 1.122 1 96.81 88 LEU B O 1
ATOM 2465 N N . VAL B 1 89 ? 13.023 5.164 0.044 1 97.38 89 VAL B N 1
ATOM 2466 C CA . VAL B 1 89 ? 13.797 3.93 -0.016 1 97.38 89 VAL B CA 1
ATOM 2467 C C . VAL B 1 89 ? 15.062 4.156 -0.831 1 97.38 89 VAL B C 1
ATOM 2469 O O . VAL B 1 89 ? 16.156 3.717 -0.438 1 97.38 89 VAL B O 1
ATOM 2472 N N . ASN B 1 90 ? 14.938 4.863 -1.933 1 96.31 90 ASN B N 1
ATOM 2473 C CA . ASN B 1 90 ? 16.094 5.172 -2.756 1 96.31 90 ASN B CA 1
ATOM 2474 C C . ASN B 1 90 ? 17.109 6.035 -2.002 1 96.31 90 ASN B C 1
ATOM 2476 O O . ASN B 1 90 ? 18.297 6.016 -2.307 1 96.31 90 ASN B O 1
ATOM 2480 N N . ALA B 1 91 ? 16.641 6.75 -1.014 1 95.12 91 ALA B N 1
ATOM 2481 C CA . ALA B 1 91 ? 17.5 7.605 -0.205 1 95.12 91 ALA B CA 1
ATOM 2482 C C . ALA B 1 91 ? 18.047 6.848 1.005 1 95.12 91 ALA B C 1
ATOM 2484 O O . ALA B 1 91 ? 18.719 7.43 1.864 1 95.12 91 ALA B O 1
ATOM 2485 N N . GLY B 1 92 ? 17.703 5.598 1.159 1 94.25 92 GLY B N 1
ATOM 2486 C CA . GLY B 1 92 ? 18.266 4.766 2.211 1 94.25 92 GLY B CA 1
ATOM 2487 C C . GLY B 1 92 ? 17.359 4.652 3.428 1 94.25 92 GLY B C 1
ATOM 2488 O O . GLY B 1 92 ? 17.766 4.121 4.461 1 94.25 92 GLY B O 1
ATOM 2489 N N . VAL B 1 93 ? 16.141 5.156 3.355 1 95.5 93 VAL B N 1
ATOM 2490 C CA . VAL B 1 93 ? 15.188 5.07 4.453 1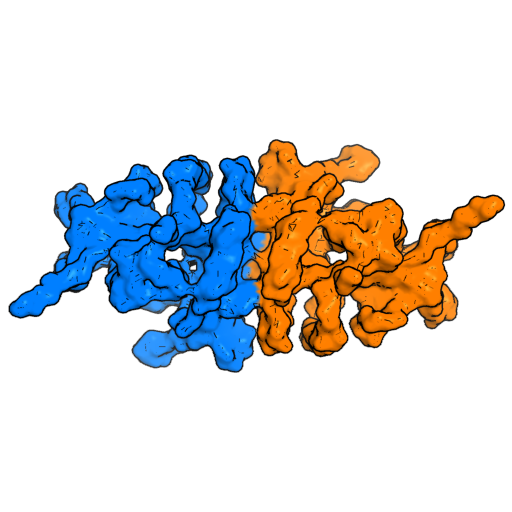 95.5 93 VAL B CA 1
ATOM 2491 C C . VAL B 1 93 ? 14.352 3.801 4.312 1 95.5 93 VAL B C 1
ATOM 2493 O O . VAL B 1 93 ? 13.867 3.482 3.223 1 95.5 93 VAL B O 1
ATOM 2496 N N . LYS B 1 94 ? 14.18 3.016 5.359 1 96.56 94 LYS B N 1
ATOM 2497 C CA . LYS B 1 94 ? 13.305 1.843 5.352 1 96.56 94 LYS B CA 1
ATOM 2498 C C . LYS B 1 94 ? 11.844 2.242 5.488 1 96.56 94 LYS B C 1
ATOM 2500 O O . LYS B 1 94 ? 11.242 2.068 6.551 1 96.56 94 LYS B O 1
ATOM 2505 N N . ALA B 1 95 ? 11.328 2.684 4.406 1 98.25 95 ALA B N 1
ATOM 2506 C CA . ALA B 1 95 ? 9.961 3.188 4.398 1 98.25 95 ALA B CA 1
ATOM 2507 C C . ALA B 1 95 ? 8.984 2.113 3.928 1 98.25 95 ALA B C 1
ATOM 2509 O O . ALA B 1 95 ? 9.297 1.331 3.025 1 98.25 95 ALA B O 1
ATOM 2510 N N . ILE B 1 96 ? 7.828 2.078 4.543 1 98.81 96 ILE B N 1
ATOM 2511 C CA . ILE B 1 96 ? 6.762 1.141 4.203 1 98.81 96 ILE B CA 1
ATOM 2512 C C . ILE B 1 96 ? 5.461 1.901 3.971 1 98.81 96 ILE B C 1
ATOM 2514 O O . ILE B 1 96 ? 5.027 2.678 4.824 1 98.81 96 ILE B O 1
ATOM 2518 N N . GLY B 1 97 ? 4.895 1.726 2.756 1 98.75 97 GLY B N 1
ATOM 2519 C CA . GLY B 1 97 ? 3.658 2.402 2.402 1 98.75 97 GLY B CA 1
ATOM 2520 C C . GLY B 1 97 ? 2.422 1.687 2.908 1 98.75 97 GLY B C 1
ATOM 2521 O O . GLY B 1 97 ? 2.273 0.477 2.717 1 98.75 97 GLY B O 1
ATOM 2522 N N . LEU B 1 98 ? 1.502 2.475 3.518 1 98.69 98 LEU B N 1
ATOM 2523 C CA . LEU B 1 98 ? 0.29 1.917 4.109 1 98.69 98 LEU B CA 1
ATOM 2524 C C . LEU B 1 98 ? -0.91 2.82 3.844 1 98.69 98 LEU B C 1
ATOM 2526 O O . LEU B 1 98 ? -0.75 3.951 3.379 1 98.69 98 LEU B O 1
ATOM 2530 N N . SER B 1 99 ? -2.031 2.295 4.004 1 98.5 99 SER B N 1
ATOM 2531 C CA . SER B 1 99 ? -3.281 3.012 4.234 1 98.5 99 SER B CA 1
ATOM 2532 C C . SER B 1 99 ? -3.996 2.492 5.477 1 98.5 99 SER B C 1
ATOM 2534 O O . SER B 1 99 ? -3.523 1.559 6.129 1 98.5 99 SER B O 1
ATOM 2536 N N . GLY B 1 100 ? -5.094 3.133 5.824 1 98.69 100 GLY B N 1
ATOM 2537 C CA . GLY B 1 100 ? -5.875 2.652 6.953 1 98.69 100 GLY B CA 1
ATOM 2538 C C . GLY B 1 100 ? -6.484 1.282 6.719 1 98.69 100 GLY B C 1
ATOM 2539 O O . GLY B 1 100 ? -6.938 0.631 7.66 1 98.69 100 GLY B O 1
ATOM 2540 N N . LEU B 1 101 ? -6.504 0.805 5.492 1 98.75 101 LEU B N 1
ATOM 2541 C CA . LEU B 1 101 ? -7.078 -0.493 5.152 1 98.75 101 LEU B CA 1
ATOM 2542 C C . LEU B 1 101 ? -6.148 -1.626 5.574 1 98.75 101 LEU B C 1
ATOM 2544 O O . LEU B 1 101 ? -6.609 -2.723 5.902 1 98.75 101 LEU B O 1
ATOM 2548 N N . ASP B 1 102 ? -4.863 -1.363 5.543 1 98.81 102 ASP B N 1
ATOM 2549 C CA . ASP B 1 102 ? -3.861 -2.34 5.957 1 98.81 102 ASP B CA 1
ATOM 2550 C C . ASP B 1 102 ? -3.953 -2.619 7.457 1 98.81 102 ASP B C 1
ATOM 2552 O O . ASP B 1 102 ? -3.828 -1.704 8.273 1 98.81 102 ASP B O 1
ATOM 2556 N N . LEU B 1 103 ? -4.238 -3.893 7.859 1 98.56 103 LEU B N 1
ATOM 2557 C CA . LEU B 1 103 ? -4.348 -4.316 9.25 1 98.56 103 LEU B CA 1
ATOM 2558 C C . LEU B 1 103 ? -5.559 -3.68 9.922 1 98.56 103 LEU B C 1
ATOM 2560 O O . LEU B 1 103 ? -5.812 -3.912 11.102 1 98.56 103 LEU B O 1
ATOM 2564 N N . GLY B 1 104 ? -6.332 -2.92 9.117 1 98.44 104 GLY B N 1
ATOM 2565 C CA . GLY B 1 104 ? -7.324 -2.092 9.781 1 98.44 104 GLY B CA 1
ATOM 2566 C C . GLY B 1 104 ? -6.711 -0.994 10.633 1 98.44 104 GLY B C 1
ATOM 2567 O O . GLY B 1 104 ? -7.191 -0.712 11.727 1 98.44 104 GLY B O 1
ATOM 2568 N N . LEU B 1 105 ? -5.699 -0.372 10.164 1 98.75 105 LEU B N 1
ATOM 2569 C CA . LEU B 1 105 ? -4.859 0.583 10.875 1 98.75 105 LEU B CA 1
ATOM 2570 C C . LEU B 1 105 ? -5.672 1.796 11.32 1 98.75 105 LEU B C 1
ATOM 2572 O O . LEU B 1 105 ? -5.453 2.332 12.406 1 98.75 105 LEU B O 1
ATOM 2576 N N . LEU B 1 106 ? -6.52 2.305 10.453 1 98.69 106 LEU B N 1
ATOM 2577 C CA . LEU B 1 106 ? -7.426 3.414 10.734 1 98.69 106 LEU B CA 1
ATOM 2578 C C . LEU B 1 106 ? -8.883 2.986 10.57 1 98.69 106 LEU B C 1
ATOM 2580 O O . LEU B 1 106 ? -9.289 2.561 9.484 1 98.69 106 LEU B O 1
ATOM 2584 N N . ARG B 1 107 ? -9.625 3.09 11.578 1 98.56 107 ARG B N 1
ATOM 2585 C CA . ARG B 1 107 ? -11.07 2.887 11.523 1 98.56 107 ARG B CA 1
ATOM 2586 C C . ARG B 1 107 ? -11.805 4.219 11.539 1 98.56 107 ARG B C 1
ATOM 2588 O O . ARG B 1 107 ? -11.336 5.188 12.148 1 98.56 107 ARG B O 1
ATOM 2595 N N . CYS B 1 108 ? -12.906 4.25 10.852 1 98.25 108 CYS B N 1
ATOM 2596 C CA . CYS B 1 108 ? -13.633 5.516 10.781 1 98.25 108 CYS B CA 1
ATOM 2597 C C . CYS B 1 108 ? -15.133 5.281 10.758 1 98.25 108 CYS B C 1
ATOM 2599 O O . CYS B 1 108 ? -15.594 4.141 10.664 1 98.25 108 CYS B O 1
ATOM 2601 N N . GLU B 1 109 ? -15.844 6.301 10.992 1 97.69 109 GLU B N 1
ATOM 2602 C CA . GLU B 1 109 ? -17.281 6.406 10.727 1 97.69 109 GLU B CA 1
ATOM 2603 C C . GLU B 1 109 ? -17.562 7.469 9.664 1 97.69 109 GLU B C 1
ATOM 2605 O O . GLU B 1 109 ? -16.766 8.383 9.461 1 97.69 109 GLU B O 1
ATOM 2610 N N . PRO B 1 110 ? -18.672 7.262 8.961 1 96.69 110 PRO B N 1
ATOM 2611 C CA . PRO B 1 110 ? -19.031 8.32 8.008 1 96.69 110 PRO B CA 1
ATOM 2612 C C . PRO B 1 110 ? -19.094 9.695 8.648 1 96.69 110 PRO B C 1
ATOM 2614 O O . PRO B 1 110 ? -19.641 9.836 9.75 1 96.69 110 PRO B O 1
ATOM 2617 N N . TYR B 1 111 ? -18.484 10.625 8.07 1 94.12 111 TYR B N 1
ATOM 2618 C CA . TYR B 1 111 ? -18.5 12.016 8.516 1 94.12 111 TYR B CA 1
ATOM 2619 C C . TYR B 1 111 ? -19.625 12.789 7.848 1 94.12 111 TYR B C 1
ATOM 2621 O O . TYR B 1 111 ? -19.672 12.906 6.621 1 94.12 111 TYR B O 1
ATOM 2629 N N . ARG B 1 112 ? -20.578 13.273 8.57 1 92.62 112 ARG B N 1
ATOM 2630 C CA . ARG B 1 112 ? -21.734 14.016 8.086 1 92.62 112 ARG B CA 1
ATOM 2631 C C . ARG B 1 112 ? -21.844 15.375 8.781 1 92.62 112 ARG B C 1
ATOM 2633 O O . ARG B 1 112 ? -22.719 15.586 9.609 1 92.62 112 ARG B O 1
ATOM 2640 N N . PRO B 1 113 ? -20.984 16.328 8.289 1 86.31 113 PRO B N 1
ATOM 2641 C CA . PRO B 1 113 ? -21.047 17.656 8.922 1 86.31 113 PRO B CA 1
ATOM 2642 C C . PRO B 1 113 ? -22.391 18.344 8.727 1 86.31 113 PRO B C 1
ATOM 2644 O O . PRO B 1 113 ? -22.875 18.438 7.598 1 86.31 113 PRO B O 1
ATOM 2647 N N . ALA B 1 114 ? -22.938 18.828 9.812 1 88.12 114 ALA B N 1
ATOM 2648 C CA . ALA B 1 114 ? -24.234 19.516 9.812 1 88.12 114 ALA B CA 1
ATOM 2649 C C . ALA B 1 114 ? -25.297 18.688 9.117 1 88.12 114 ALA B C 1
ATOM 2651 O O . ALA B 1 114 ? -26.172 19.219 8.422 1 88.12 114 ALA B O 1
ATOM 2652 N N . GLY B 1 115 ? -25.125 17.391 9.102 1 88.38 115 GLY B N 1
ATOM 2653 C CA . GLY B 1 115 ? -26.109 16.469 8.562 1 88.38 115 GLY B CA 1
ATOM 2654 C C . GLY B 1 115 ? -25.953 16.234 7.07 1 88.38 115 GLY B C 1
ATOM 2655 O O . GLY B 1 115 ? -26.734 15.484 6.469 1 88.38 115 GLY B O 1
ATOM 2656 N N . ARG B 1 116 ? -25.047 16.828 6.531 1 92 116 ARG B N 1
ATOM 2657 C CA . ARG B 1 116 ? -24.828 16.703 5.094 1 92 116 ARG B CA 1
ATOM 2658 C C . ARG B 1 116 ? -24.109 15.398 4.762 1 92 116 ARG B C 1
ATOM 2660 O O . ARG B 1 116 ? -23.156 15.016 5.434 1 92 116 ARG B O 1
ATOM 2667 N N . ASP B 1 117 ? -24.641 14.773 3.738 1 92.94 117 ASP B N 1
ATOM 2668 C CA . ASP B 1 117 ? -24.016 13.547 3.252 1 92.94 117 ASP B CA 1
ATOM 2669 C C . ASP B 1 117 ? -22.953 13.859 2.197 1 92.94 117 ASP B C 1
ATOM 2671 O O . ASP B 1 117 ? -23.281 14.266 1.082 1 92.94 117 ASP B O 1
ATOM 2675 N N . LEU B 1 118 ? -21.734 13.617 2.51 1 95.88 118 LEU B N 1
ATOM 2676 C CA . LEU B 1 118 ? -20.641 13.883 1.6 1 95.88 118 LEU B CA 1
ATOM 2677 C C . LEU B 1 118 ? -20.172 12.609 0.914 1 95.88 118 LEU B C 1
ATOM 2679 O O . LEU B 1 118 ? -19.125 12.594 0.247 1 95.88 118 LEU B O 1
ATOM 2683 N N . GLY B 1 119 ? -20.922 11.492 1.127 1 97.12 119 GLY B N 1
ATOM 2684 C CA . GLY B 1 119 ? -20.531 10.211 0.556 1 97.12 119 GLY B CA 1
ATOM 2685 C C . GLY B 1 119 ? -19.516 9.469 1.396 1 97.12 119 GLY B C 1
ATOM 2686 O O . GLY B 1 119 ? -19.672 9.352 2.615 1 97.12 119 GLY B O 1
ATOM 2687 N N . ARG B 1 120 ? -18.516 8.898 0.749 1 97.88 120 ARG B N 1
ATOM 2688 C CA . ARG B 1 120 ? -17.484 8.094 1.394 1 97.88 120 ARG B CA 1
ATOM 2689 C C . ARG B 1 120 ? -16.422 8.984 2.031 1 97.88 120 ARG B C 1
ATOM 2691 O O . ARG B 1 120 ? -15.227 8.828 1.758 1 97.88 120 ARG B O 1
ATOM 2698 N N . VAL B 1 121 ? -16.875 9.844 2.812 1 97.69 121 VAL B N 1
ATOM 2699 C CA . VAL B 1 121 ? -16 10.672 3.637 1 97.69 121 VAL B CA 1
ATOM 2700 C C . VAL B 1 121 ? -16.078 10.227 5.094 1 97.69 121 VAL B C 1
ATOM 2702 O O . VAL B 1 121 ? -17.172 10 5.617 1 97.69 121 VAL B O 1
ATOM 2705 N N . GLY B 1 122 ? -14.914 9.984 5.711 1 97 122 GLY B N 1
ATOM 2706 C CA . GLY B 1 122 ? -14.938 9.43 7.055 1 97 122 GLY B CA 1
ATOM 2707 C C . GLY B 1 122 ? -14.242 10.305 8.078 1 97 122 GLY B C 1
ATOM 2708 O O . GLY B 1 122 ? -13.508 11.227 7.715 1 97 122 GLY B O 1
ATOM 2709 N N . GLU B 1 123 ? -14.539 10.078 9.305 1 94.88 123 GLU B N 1
ATOM 2710 C CA . GLU B 1 123 ? -13.82 10.586 10.469 1 94.88 123 GLU B CA 1
ATOM 2711 C C . GLU B 1 123 ? -13.164 9.453 11.25 1 94.88 123 GLU B C 1
ATOM 2713 O O . GLU B 1 123 ? -13.844 8.508 11.664 1 94.88 123 GLU B O 1
ATOM 2718 N N . VAL B 1 124 ? -11.891 9.602 11.477 1 96.25 124 VAL B N 1
ATOM 2719 C CA . VAL B 1 124 ? -11.156 8.531 12.141 1 96.25 124 VAL B CA 1
ATOM 2720 C C . VAL B 1 124 ? -11.648 8.383 13.578 1 96.25 124 VAL B C 1
ATOM 2722 O O . VAL B 1 124 ? -11.742 9.375 14.312 1 96.25 124 VAL B O 1
ATOM 2725 N N . THR B 1 125 ? -11.938 7.176 13.984 1 96.56 125 THR B N 1
ATOM 2726 C CA . THR B 1 125 ? -12.406 6.91 15.336 1 96.56 125 THR B CA 1
ATOM 2727 C C . THR B 1 125 ? -11.398 6.066 16.109 1 96.56 125 THR B C 1
ATOM 2729 O O . THR B 1 125 ? -11.422 6.031 17.344 1 96.56 125 THR B O 1
ATOM 2732 N N . ALA B 1 126 ? -10.555 5.418 15.406 1 97.31 126 ALA B N 1
ATOM 2733 C CA . ALA B 1 126 ? -9.555 4.586 16.062 1 97.31 126 ALA B CA 1
ATOM 2734 C C . ALA B 1 126 ? -8.32 4.414 15.188 1 97.31 126 ALA B C 1
ATOM 2736 O O . ALA B 1 126 ? -8.43 4.344 13.961 1 97.31 126 ALA B O 1
ATOM 2737 N N . VAL B 1 127 ? -7.184 4.367 15.852 1 97.75 127 VAL B N 1
ATOM 2738 C CA . VAL B 1 127 ? -5.895 4.082 15.227 1 97.75 127 VAL B CA 1
ATOM 2739 C C . VAL B 1 127 ? -5.223 2.912 15.938 1 97.75 127 VAL B C 1
ATOM 2741 O O . VAL B 1 127 ? -5.219 2.848 17.172 1 97.75 127 VAL B O 1
ATOM 2744 N N . ASP B 1 128 ? -4.766 1.937 15.195 1 98.19 128 ASP B N 1
ATOM 2745 C CA . ASP B 1 128 ? -3.988 0.854 15.789 1 98.19 128 ASP B CA 1
ATOM 2746 C C . ASP B 1 128 ? -2.562 1.307 16.094 1 98.19 128 ASP B C 1
ATOM 2748 O O . ASP B 1 128 ? -1.622 0.938 15.391 1 98.19 128 ASP B O 1
ATOM 2752 N N . GLY B 1 129 ? -2.414 2.018 17.203 1 97.5 129 GLY B N 1
ATOM 2753 C CA . GLY B 1 129 ? -1.115 2.531 17.594 1 97.5 129 GLY B CA 1
ATOM 2754 C C . GLY B 1 129 ? -0.096 1.437 17.859 1 97.5 129 GLY B C 1
ATOM 2755 O O . GLY B 1 129 ? 1.1 1.627 17.625 1 97.5 129 GLY B O 1
ATOM 2756 N N . ALA B 1 130 ? -0.555 0.317 18.328 1 98 130 ALA B N 1
ATOM 2757 C CA . ALA B 1 130 ? 0.339 -0.806 18.609 1 98 130 ALA B CA 1
ATOM 2758 C C . ALA B 1 130 ? 0.998 -1.307 17.328 1 98 130 ALA B C 1
ATOM 2760 O O . ALA B 1 130 ? 2.189 -1.619 17.312 1 98 130 ALA B O 1
ATOM 2761 N N . ALA B 1 131 ? 0.214 -1.429 16.266 1 98.5 131 ALA B N 1
ATOM 2762 C CA . ALA B 1 131 ? 0.773 -1.845 14.984 1 98.5 131 ALA B CA 1
ATOM 2763 C C . ALA B 1 131 ? 1.857 -0.877 14.516 1 98.5 131 ALA B C 1
ATOM 2765 O O . ALA B 1 131 ? 2.918 -1.3 14.047 1 98.5 131 ALA B O 1
ATOM 2766 N N . LEU B 1 132 ? 1.604 0.403 14.641 1 98.5 132 LEU B N 1
ATOM 2767 C CA . LEU B 1 132 ? 2.584 1.411 14.258 1 98.5 132 LEU B CA 1
ATOM 2768 C C . LEU B 1 132 ? 3.85 1.291 15.102 1 98.5 132 LEU B C 1
ATOM 2770 O O . LEU B 1 132 ? 4.961 1.396 14.578 1 98.5 132 LEU B O 1
ATOM 2774 N N . LEU B 1 133 ? 3.668 1.058 16.375 1 98.06 133 LEU B N 1
ATOM 2775 C CA . LEU B 1 133 ? 4.812 0.931 17.266 1 98.06 133 LEU B CA 1
ATOM 2776 C C . LEU B 1 133 ? 5.66 -0.284 16.906 1 98.06 133 LEU B C 1
ATOM 2778 O O . LEU B 1 133 ? 6.887 -0.246 17 1 98.06 133 LEU B O 1
ATOM 2782 N N . HIS B 1 134 ? 5.039 -1.411 16.484 1 98.31 134 HIS B N 1
ATOM 2783 C CA . HIS B 1 134 ? 5.781 -2.582 16.031 1 98.31 134 HIS B CA 1
ATOM 2784 C C . HIS B 1 134 ? 6.645 -2.254 14.82 1 98.31 134 HIS B C 1
ATOM 2786 O O . HIS B 1 134 ? 7.805 -2.66 14.758 1 98.31 134 HIS B O 1
ATOM 2792 N N . LEU B 1 135 ? 6.074 -1.507 13.875 1 98.44 135 LEU B N 1
ATOM 2793 C CA . LEU B 1 135 ? 6.828 -1.126 12.688 1 98.44 135 LEU B CA 1
ATOM 2794 C C . LEU B 1 135 ? 7.996 -0.219 13.047 1 98.44 135 LEU B C 1
ATOM 2796 O O . LEU B 1 135 ? 9.109 -0.403 12.547 1 98.44 135 LEU B O 1
ATOM 2800 N N . LEU B 1 136 ? 7.703 0.718 13.914 1 97.75 136 LEU B N 1
ATOM 2801 C CA . LEU B 1 136 ? 8.742 1.651 14.336 1 97.75 136 LEU B CA 1
ATOM 2802 C C . LEU B 1 136 ? 9.859 0.924 15.078 1 97.75 136 LEU B C 1
ATOM 2804 O O . LEU B 1 136 ? 11.031 1.276 14.945 1 97.75 136 LEU B O 1
ATOM 2808 N N . ALA B 1 137 ? 9.477 -0.076 15.836 1 97.19 137 ALA B N 1
ATOM 2809 C CA . ALA B 1 137 ? 10.461 -0.856 16.578 1 97.19 137 ALA B CA 1
ATOM 2810 C C . ALA B 1 137 ? 11.383 -1.617 15.641 1 97.19 137 ALA B C 1
ATOM 2812 O O . ALA B 1 137 ? 12.531 -1.905 15.984 1 97.19 137 ALA B O 1
ATOM 2813 N N . LEU B 1 138 ? 10.945 -1.925 14.461 1 97.44 138 LEU B N 1
ATOM 2814 C CA . LEU B 1 138 ? 11.75 -2.607 13.461 1 97.44 138 LEU B CA 1
ATOM 2815 C C . LEU B 1 138 ? 12.633 -1.617 12.711 1 97.44 138 LEU B C 1
ATOM 2817 O O . LEU B 1 138 ? 13.43 -2.012 11.852 1 97.44 138 LEU B O 1
ATOM 2821 N N . GLY B 1 139 ? 12.453 -0.317 13 1 96.56 139 GLY B N 1
ATOM 2822 C CA . GLY B 1 139 ? 13.195 0.722 12.305 1 96.56 139 GLY B CA 1
ATOM 2823 C C . GLY B 1 139 ? 12.555 1.132 10.992 1 96.56 139 GLY B C 1
ATOM 2824 O O . GLY B 1 139 ? 13.211 1.732 10.133 1 96.56 139 GLY B O 1
ATOM 2825 N N . TRP B 1 140 ? 11.344 0.71 10.758 1 98.19 140 TRP B N 1
ATOM 2826 C CA . TRP B 1 140 ? 10.648 1.034 9.516 1 98.19 140 TRP B CA 1
ATOM 2827 C C . TRP B 1 140 ? 9.828 2.311 9.672 1 98.19 140 TRP B C 1
ATOM 2829 O O . TRP B 1 140 ? 9.227 2.547 10.727 1 98.19 140 TRP B O 1
ATOM 2839 N N . MET B 1 141 ? 9.797 3.16 8.688 1 98.12 141 MET B N 1
ATOM 2840 C CA . MET B 1 141 ? 9.023 4.395 8.68 1 98.12 141 MET B CA 1
ATOM 2841 C C . MET B 1 141 ? 7.703 4.203 7.938 1 98.12 141 MET B C 1
ATOM 2843 O O . MET B 1 141 ? 7.684 4.129 6.707 1 98.12 141 MET B O 1
ATOM 2847 N N . PRO B 1 142 ? 6.574 4.195 8.68 1 98.81 142 PRO B N 1
ATOM 2848 C CA . PRO B 1 142 ? 5.285 4.125 7.984 1 98.81 142 PRO B CA 1
ATOM 2849 C C . PRO B 1 142 ? 4.977 5.391 7.184 1 98.81 142 PRO B C 1
ATOM 2851 O O . PRO B 1 142 ? 5.184 6.504 7.676 1 98.81 142 PRO B O 1
ATOM 2854 N N . VAL B 1 143 ? 4.609 5.227 5.949 1 98.75 143 VAL B N 1
ATOM 2855 C CA . VAL B 1 143 ? 4.062 6.273 5.09 1 98.75 143 VAL B CA 1
ATOM 2856 C C . VAL B 1 143 ? 2.586 6 4.816 1 98.75 143 VAL B C 1
ATOM 2858 O O . VAL B 1 143 ? 2.242 5.059 4.102 1 98.75 143 VAL B O 1
ATOM 2861 N N . ILE B 1 144 ? 1.7 6.852 5.305 1 98.81 144 ILE B N 1
ATOM 2862 C CA . ILE B 1 144 ? 0.289 6.5 5.406 1 98.81 144 ILE B CA 1
ATOM 2863 C C . ILE B 1 144 ? -0.531 7.363 4.453 1 98.81 144 ILE B C 1
ATOM 2865 O O . ILE B 1 144 ? -0.487 8.594 4.531 1 98.81 144 ILE B O 1
ATOM 2869 N N . ALA B 1 145 ? -1.242 6.707 3.506 1 98.56 145 ALA B N 1
ATOM 2870 C CA . ALA B 1 145 ? -2.254 7.363 2.684 1 98.56 145 ALA B CA 1
ATOM 2871 C C . ALA B 1 145 ? -3.545 7.578 3.469 1 98.56 145 ALA B C 1
ATOM 2873 O O . ALA B 1 145 ? -3.898 6.766 4.328 1 98.56 145 ALA B O 1
ATOM 2874 N N . PRO B 1 146 ? -4.277 8.625 3.184 1 97.62 146 PRO B N 1
ATOM 2875 C CA . PRO B 1 146 ? -5.414 9.023 4.02 1 97.62 146 PRO B CA 1
ATOM 2876 C C . PRO B 1 146 ? -6.703 8.297 3.641 1 97.62 146 PRO B C 1
ATOM 2878 O O . PRO B 1 146 ? -7.703 8.938 3.311 1 97.62 146 PRO B O 1
ATOM 2881 N N . VAL B 1 147 ? -6.715 7.027 3.693 1 98.56 147 VAL B N 1
ATOM 2882 C CA . VAL B 1 147 ? -7.859 6.137 3.518 1 98.56 147 VAL B CA 1
ATOM 2883 C C . VAL B 1 147 ? -8.078 5.32 4.789 1 98.56 147 VAL B C 1
ATOM 2885 O O . VAL B 1 147 ? -7.117 4.836 5.398 1 98.56 147 VAL B O 1
ATOM 2888 N N . ALA B 1 148 ? -9.289 5.234 5.207 1 98.69 148 ALA B N 1
ATOM 2889 C CA . ALA B 1 148 ? -9.609 4.488 6.422 1 98.69 148 ALA B CA 1
ATOM 2890 C C . ALA B 1 148 ? -10.68 3.434 6.156 1 98.69 148 ALA B C 1
ATOM 2892 O O . ALA B 1 148 ? -11.305 3.434 5.098 1 98.69 148 ALA B O 1
ATOM 2893 N N . LEU B 1 149 ? -10.797 2.553 7.051 1 98.81 149 LEU B N 1
ATOM 2894 C CA . LEU B 1 149 ? -11.742 1.449 6.965 1 98.81 149 LEU B CA 1
ATOM 2895 C C . LEU B 1 149 ? -12.992 1.741 7.789 1 98.81 149 LEU B C 1
ATOM 2897 O O . LEU B 1 149 ? -12.898 2.016 8.984 1 98.81 149 LEU B O 1
ATOM 2901 N N . GLY B 1 150 ? -14.133 1.687 7.098 1 98.5 150 GLY B N 1
ATOM 2902 C CA . GLY B 1 150 ? -15.383 1.86 7.828 1 98.5 150 GLY B CA 1
ATOM 2903 C C . GLY B 1 150 ? -15.578 0.826 8.922 1 98.5 150 GLY B C 1
ATOM 2904 O O . GLY B 1 150 ? -15.609 -0.375 8.648 1 98.5 150 GLY B O 1
ATOM 2905 N N . ALA B 1 151 ? -15.758 1.272 10.117 1 97.38 151 ALA B N 1
ATOM 2906 C CA . ALA B 1 151 ? -15.852 0.393 11.281 1 97.38 151 ALA B CA 1
ATOM 2907 C C . ALA B 1 151 ? -17.109 -0.48 11.211 1 97.38 151 ALA B C 1
ATOM 2909 O O . ALA B 1 151 ? -17.094 -1.624 11.664 1 97.38 151 ALA B O 1
ATOM 2910 N N . THR B 1 152 ? -18.156 0.013 10.594 1 96.5 152 THR B N 1
ATOM 2911 C CA . THR B 1 152 ? -19.438 -0.679 10.609 1 96.5 152 THR B CA 1
ATOM 2912 C C . THR B 1 152 ? -19.672 -1.427 9.297 1 96.5 152 THR B C 1
ATOM 2914 O O . THR B 1 152 ? -20.078 -2.588 9.305 1 96.5 152 THR B O 1
ATOM 2917 N N . ASP B 1 153 ? -19.328 -0.788 8.188 1 96.88 153 ASP B N 1
ATOM 2918 C CA . ASP B 1 153 ? -19.719 -1.367 6.902 1 96.88 153 ASP B CA 1
ATOM 2919 C C . ASP B 1 153 ? -18.516 -1.999 6.207 1 96.88 153 ASP B C 1
ATOM 2921 O O . ASP B 1 153 ? -18.672 -2.699 5.203 1 96.88 153 ASP B O 1
ATOM 2925 N N . GLY B 1 154 ? -17.328 -1.721 6.695 1 97.31 154 GLY B N 1
ATOM 2926 C CA . GLY B 1 154 ? -16.141 -2.355 6.152 1 97.31 154 GLY B CA 1
ATOM 2927 C C . GLY B 1 154 ? -15.734 -1.796 4.805 1 97.31 154 GLY B C 1
ATOM 2928 O O . GLY B 1 154 ? -14.969 -2.43 4.066 1 97.31 154 GLY B O 1
ATOM 2929 N N . LEU B 1 155 ? -16.172 -0.625 4.453 1 97.56 155 LEU B N 1
ATOM 2930 C CA . LEU B 1 155 ? -15.828 0.012 3.188 1 97.56 155 LEU B CA 1
ATOM 2931 C C . LEU B 1 155 ? -14.68 0.999 3.363 1 97.56 155 LEU B C 1
ATOM 2933 O O . LEU B 1 155 ? -14.32 1.344 4.492 1 97.56 155 LEU B O 1
ATOM 2937 N N . SER B 1 156 ? -14.07 1.377 2.293 1 98.25 156 SER B N 1
ATOM 2938 C CA . SER B 1 156 ? -13.008 2.375 2.336 1 98.25 156 SER B CA 1
ATOM 2939 C C . SER B 1 156 ? -13.578 3.791 2.324 1 98.25 156 SER B C 1
ATOM 2941 O O . SER B 1 156 ? -14.555 4.066 1.626 1 98.25 156 SER B O 1
ATOM 2943 N N . TYR B 1 157 ? -12.992 4.656 3.08 1 98.5 157 TYR B N 1
ATOM 2944 C CA . TYR B 1 157 ? -13.422 6.047 3.186 1 98.5 157 TYR B CA 1
ATOM 2945 C C . TYR B 1 157 ? -12.258 7 2.959 1 98.5 157 TYR B C 1
ATOM 2947 O O . TYR B 1 157 ? -11.133 6.734 3.398 1 98.5 157 TYR B O 1
ATOM 2955 N N . ASN B 1 158 ? -12.594 8.078 2.215 1 97.75 158 ASN B N 1
ATOM 2956 C CA . ASN B 1 158 ? -11.695 9.227 2.111 1 97.75 158 ASN B CA 1
ATOM 2957 C C . ASN B 1 158 ? -11.648 10.016 3.414 1 97.75 158 ASN B C 1
ATOM 2959 O O . ASN B 1 158 ? -12.688 10.414 3.947 1 97.75 158 ASN B O 1
ATOM 2963 N N . VAL B 1 159 ? -10.438 10.211 3.951 1 96.44 159 VAL B N 1
ATOM 2964 C CA . VAL B 1 159 ? -10.273 10.992 5.176 1 96.44 159 VAL B CA 1
ATOM 2965 C C . VAL B 1 159 ? -9.305 12.141 4.93 1 96.44 159 VAL B C 1
ATOM 2967 O O . VAL B 1 159 ? -8.312 11.984 4.207 1 96.44 159 VAL B O 1
ATOM 2970 N N . ASN B 1 160 ? -9.648 13.297 5.488 1 92.62 160 ASN B N 1
ATOM 2971 C CA . ASN B 1 160 ? -8.734 14.43 5.418 1 92.62 160 ASN B CA 1
ATOM 2972 C C . ASN B 1 160 ? -7.367 14.078 6.012 1 92.62 160 ASN B C 1
ATOM 2974 O O . ASN B 1 160 ? -7.285 13.594 7.141 1 92.62 160 ASN B O 1
ATOM 2978 N N . ALA B 1 161 ? -6.328 14.375 5.25 1 94.81 161 ALA B N 1
ATOM 2979 C CA . ALA B 1 161 ? -4.988 13.945 5.637 1 94.81 161 ALA B CA 1
ATOM 2980 C C . ALA B 1 161 ? -4.555 14.609 6.941 1 94.81 161 ALA B C 1
ATOM 2982 O O . ALA B 1 161 ? -3.822 14.008 7.734 1 94.81 161 ALA B O 1
ATOM 2983 N N . ASP B 1 162 ? -4.934 15.852 7.223 1 92.25 162 ASP B N 1
ATOM 2984 C CA . ASP B 1 162 ? -4.602 16.516 8.477 1 92.25 162 ASP B CA 1
ATOM 2985 C C . ASP B 1 162 ? -5.246 15.812 9.664 1 92.25 162 ASP B C 1
ATOM 2987 O O . ASP B 1 162 ? -4.629 15.688 10.727 1 92.25 162 ASP B O 1
ATOM 2991 N N . MET B 1 163 ? -6.414 15.344 9.453 1 91.19 163 MET B N 1
ATOM 2992 C CA . MET B 1 163 ? -7.125 14.609 10.5 1 91.19 163 MET B CA 1
ATOM 2993 C C . MET B 1 163 ? -6.473 13.258 10.758 1 91.19 163 MET B C 1
ATOM 2995 O O . MET B 1 163 ? -6.422 12.789 11.898 1 91.19 163 MET B O 1
ATOM 2999 N N . VAL B 1 164 ? -6.031 12.602 9.695 1 95.81 164 VAL B N 1
ATOM 3000 C CA . VAL B 1 164 ? -5.312 11.344 9.844 1 95.81 164 VAL B CA 1
ATOM 3001 C C . VAL B 1 164 ? -4.059 11.562 10.688 1 95.81 164 VAL B C 1
ATOM 3003 O O . VAL B 1 164 ? -3.801 10.82 11.641 1 95.81 164 VAL B O 1
ATOM 3006 N N . ALA B 1 165 ? -3.277 12.617 10.352 1 96.19 165 ALA B N 1
ATOM 3007 C CA . ALA B 1 165 ? -2.047 12.922 11.078 1 96.19 165 ALA B CA 1
ATOM 3008 C C . ALA B 1 165 ? -2.33 13.188 12.555 1 96.19 165 ALA B C 1
ATOM 3010 O O . ALA B 1 165 ? -1.61 12.695 13.43 1 96.19 165 ALA B O 1
ATOM 3011 N N . GLU B 1 166 ? -3.359 13.922 12.75 1 93.5 166 GLU B N 1
ATOM 3012 C CA . GLU B 1 166 ? -3.789 14.227 14.109 1 93.5 166 GLU B CA 1
ATOM 3013 C C . GLU B 1 166 ? -4.137 12.953 14.875 1 93.5 166 GLU B C 1
ATOM 3015 O O . GLU B 1 166 ? -3.705 12.773 16.016 1 93.5 166 GLU B O 1
ATOM 3020 N N . ALA B 1 167 ? -4.934 12.086 14.312 1 94.38 167 ALA B N 1
ATOM 3021 C CA . ALA B 1 167 ? -5.359 10.844 14.945 1 94.38 167 ALA B CA 1
ATOM 3022 C C . ALA B 1 167 ? -4.168 9.93 15.219 1 94.38 167 ALA B C 1
ATOM 3024 O O . ALA B 1 167 ? -4.078 9.32 16.281 1 94.38 167 ALA B O 1
ATOM 3025 N N . VAL B 1 168 ? -3.244 9.852 14.258 1 97 168 VAL B N 1
ATOM 3026 C CA . VAL B 1 168 ? -2.053 9.023 14.398 1 97 168 VAL B CA 1
ATOM 3027 C C . VAL B 1 168 ? -1.184 9.547 15.539 1 97 168 VAL B C 1
ATOM 3029 O O . VAL B 1 168 ? -0.741 8.781 16.391 1 97 168 VAL B O 1
ATOM 3032 N N . ALA B 1 169 ? -0.964 10.883 15.57 1 95.44 169 ALA B N 1
ATOM 3033 C CA . ALA B 1 169 ? -0.174 11.484 16.641 1 95.44 169 ALA B CA 1
ATOM 3034 C C . ALA B 1 169 ? -0.805 11.219 18 1 95.44 169 ALA B C 1
ATOM 3036 O O . ALA B 1 169 ? -0.102 10.938 18.969 1 95.44 169 ALA B O 1
ATOM 3037 N N . GLY B 1 170 ? -2.098 11.312 18.062 1 92.25 170 GLY B N 1
ATOM 3038 C CA . GLY B 1 170 ? -2.812 11.055 19.297 1 92.25 170 GLY B CA 1
ATOM 3039 C C . GLY B 1 170 ? -2.672 9.617 19.781 1 92.25 170 GLY B C 1
ATOM 3040 O O . GLY B 1 170 ? -2.668 9.359 20.984 1 92.25 170 GLY B O 1
ATOM 3041 N N . ALA B 1 171 ? -2.607 8.68 18.875 1 94.06 171 ALA B N 1
ATOM 3042 C CA . ALA B 1 171 ? -2.523 7.262 19.203 1 94.06 171 ALA B CA 1
ATOM 3043 C C . ALA B 1 171 ? -1.11 6.883 19.641 1 94.06 171 ALA B C 1
ATOM 3045 O O . ALA B 1 171 ? -0.902 5.832 20.25 1 94.06 171 ALA B O 1
ATOM 3046 N N . LEU B 1 172 ? -0.172 7.695 19.234 1 94.88 172 LEU B N 1
ATOM 3047 C CA . LEU B 1 172 ? 1.223 7.488 19.609 1 94.88 172 LEU B CA 1
ATOM 3048 C C . LEU B 1 172 ? 1.619 8.414 20.75 1 94.88 172 LEU B C 1
ATOM 3050 O O . LEU B 1 172 ? 2.119 9.516 20.516 1 94.88 172 LEU B O 1
ATOM 3054 N N . ALA B 1 173 ? 1.367 8.055 21.891 1 86.44 173 ALA B N 1
ATOM 3055 C CA . ALA B 1 173 ? 1.547 8.867 23.094 1 86.44 173 ALA B CA 1
ATOM 3056 C C . ALA B 1 173 ? 2.891 9.594 23.062 1 86.44 173 ALA B C 1
ATOM 3058 O O . ALA B 1 173 ? 3.932 8.969 22.844 1 86.44 173 ALA B O 1
ATOM 3059 N N . GLY B 1 174 ? 2.76 10.914 23.266 1 89.62 174 GLY B N 1
ATOM 3060 C CA . GLY B 1 174 ? 3.973 11.711 23.375 1 89.62 174 GLY B CA 1
ATOM 3061 C C . GLY B 1 174 ? 4.582 12.062 22.047 1 89.62 174 GLY B C 1
ATOM 3062 O O . GLY B 1 174 ? 5.688 12.609 21.984 1 89.62 174 GLY B O 1
ATOM 3063 N N . ALA B 1 175 ? 3.891 11.828 21.016 1 94.5 175 ALA B N 1
ATOM 3064 C CA . ALA B 1 175 ? 4.434 12.133 19.688 1 94.5 175 ALA B CA 1
ATOM 3065 C C . ALA B 1 175 ? 4.375 13.633 19.406 1 94.5 175 ALA B C 1
ATOM 3067 O O . ALA B 1 175 ? 3.488 14.328 19.906 1 94.5 175 ALA B O 1
ATOM 3068 N N . GLU B 1 176 ? 5.293 14.086 18.656 1 94.5 176 GLU B N 1
ATOM 3069 C CA . GLU B 1 176 ? 5.203 15.406 18.047 1 94.5 176 GLU B CA 1
ATOM 3070 C C . GLU B 1 176 ? 4.543 15.344 16.672 1 94.5 176 GLU B C 1
ATOM 3072 O O . GLU B 1 176 ? 4.719 14.375 15.938 1 94.5 176 GLU B O 1
ATOM 3077 N N . LEU B 1 177 ? 3.771 16.328 16.422 1 96.12 177 LEU B N 1
ATOM 3078 C CA . LEU B 1 177 ? 3.115 16.438 15.117 1 96.12 177 LEU B CA 1
ATOM 3079 C C . LEU B 1 177 ? 3.604 17.672 14.359 1 96.12 177 LEU B C 1
ATOM 3081 O O . LEU B 1 177 ? 3.564 18.781 14.883 1 96.12 177 LEU B O 1
ATOM 3085 N N . VAL B 1 178 ? 4.086 17.453 13.148 1 95.56 178 VAL B N 1
ATOM 3086 C CA . VAL B 1 178 ? 4.594 18.531 12.328 1 95.56 178 VAL B CA 1
ATOM 3087 C C . VAL B 1 178 ? 3.836 18.578 11 1 95.56 178 VAL B C 1
ATOM 3089 O O . VAL B 1 178 ? 3.857 17.609 10.234 1 95.56 178 VAL B O 1
ATOM 3092 N N . PHE B 1 179 ? 3.174 19.688 10.734 1 95.31 179 PHE B N 1
ATOM 3093 C CA . PHE B 1 179 ? 2.555 19.938 9.438 1 95.31 179 PHE B CA 1
ATOM 3094 C C . PHE B 1 179 ? 3.514 20.672 8.516 1 95.31 179 PHE B C 1
ATOM 3096 O O . PHE B 1 179 ? 3.855 21.844 8.758 1 95.31 179 PHE B O 1
ATOM 3103 N N . VAL B 1 180 ? 3.881 19.969 7.473 1 93.75 180 VAL B N 1
ATOM 3104 C CA . VAL B 1 180 ? 4.766 20.594 6.496 1 93.75 180 VAL B CA 1
ATOM 3105 C C . VAL B 1 180 ? 3.934 21.266 5.402 1 93.75 180 VAL B C 1
ATOM 3107 O O . VAL B 1 180 ? 3.109 20.609 4.758 1 93.75 180 VAL B O 1
ATOM 3110 N N . SER B 1 181 ? 4.176 22.5 5.203 1 88 181 SER B N 1
ATOM 3111 C CA . SER B 1 181 ? 3.469 23.297 4.207 1 88 181 SER B CA 1
ATOM 3112 C C . SER B 1 181 ? 4.438 24.141 3.396 1 88 181 SER B C 1
ATOM 3114 O O . SER B 1 181 ? 5.656 23.969 3.49 1 88 181 SER B O 1
ATOM 3116 N N . ASN B 1 182 ? 3.854 24.938 2.461 1 84.75 182 ASN B N 1
ATOM 3117 C CA . ASN B 1 182 ? 4.688 25.781 1.616 1 84.75 182 ASN B CA 1
ATOM 3118 C C . ASN B 1 182 ? 5.004 27.109 2.291 1 84.75 182 ASN B C 1
ATOM 3120 O O . ASN B 1 182 ? 5.621 27.984 1.686 1 84.75 182 ASN B O 1
ATOM 3124 N N . VAL B 1 183 ? 4.562 27.312 3.488 1 86.56 183 VAL B N 1
ATOM 3125 C CA . VAL B 1 183 ? 4.875 28.531 4.238 1 86.56 183 VAL B CA 1
ATOM 3126 C C . VAL B 1 183 ? 5.734 28.188 5.453 1 86.56 183 VAL B C 1
ATOM 3128 O O . VAL B 1 183 ? 5.613 27.094 6.012 1 86.56 183 VAL B O 1
ATOM 3131 N N . PRO B 1 184 ? 6.57 29.109 5.859 1 93.5 184 PRO B N 1
ATOM 3132 C CA . PRO B 1 184 ? 7.496 28.812 6.957 1 93.5 184 PRO B CA 1
ATOM 3133 C C . PRO B 1 184 ? 6.785 28.688 8.305 1 93.5 184 PRO B C 1
ATOM 3135 O O . PRO B 1 184 ? 7.391 28.234 9.281 1 93.5 184 PRO B O 1
ATOM 3138 N N . GLY B 1 185 ? 5.551 29.016 8.445 1 93.75 185 GLY B N 1
ATOM 3139 C CA . GLY B 1 185 ? 4.684 29.016 9.617 1 93.75 185 GLY B CA 1
ATOM 3140 C C . GLY B 1 185 ? 3.457 29.891 9.438 1 93.75 185 GLY B C 1
ATOM 3141 O O . GLY B 1 185 ? 3.158 30.328 8.328 1 93.75 185 GLY B O 1
ATOM 3142 N N . VAL B 1 186 ? 2.693 30.016 10.453 1 94 186 VAL B N 1
ATOM 3143 C CA . VAL B 1 186 ? 1.578 30.953 10.406 1 94 186 VAL B CA 1
ATOM 3144 C C . VAL B 1 186 ? 2.109 32.375 10.359 1 94 186 VAL B C 1
ATOM 3146 O O . VAL B 1 186 ? 2.912 32.781 11.211 1 94 186 VAL B O 1
ATOM 3149 N N . LEU B 1 187 ? 1.676 33.094 9.359 1 94.06 187 LEU B N 1
ATOM 3150 C CA . LEU B 1 187 ? 2.16 34.469 9.164 1 94.06 187 LEU B CA 1
ATOM 3151 C C . LEU B 1 187 ? 1.168 35.469 9.727 1 94.06 187 LEU B C 1
ATOM 3153 O O . LEU B 1 187 ? -0.027 35.406 9.43 1 94.06 187 LEU B O 1
ATOM 3157 N N . VAL B 1 188 ? 1.617 36.344 10.547 1 93.12 188 VAL B N 1
ATOM 3158 C CA . VAL B 1 188 ? 0.899 37.531 11 1 93.12 188 VAL B CA 1
ATOM 3159 C C . VAL B 1 188 ? 1.679 38.812 10.625 1 93.12 188 VAL B C 1
ATOM 3161 O O . VAL B 1 188 ? 2.824 38.969 11.039 1 93.12 188 VAL B O 1
ATOM 3164 N N . ASP B 1 189 ? 1.12 39.594 9.812 1 92.69 189 ASP B N 1
ATOM 3165 C CA . ASP B 1 189 ? 1.771 40.781 9.297 1 92.69 189 ASP B CA 1
ATOM 3166 C C . ASP B 1 189 ? 3.092 40.438 8.609 1 92.69 189 ASP B C 1
ATOM 3168 O O . ASP B 1 189 ? 4.109 41.094 8.852 1 92.69 189 ASP B O 1
ATOM 3172 N N . GLY B 1 190 ? 3.105 39.281 7.969 1 91.75 190 GLY B N 1
ATOM 3173 C CA . GLY B 1 190 ? 4.23 38.875 7.141 1 91.75 190 GLY B CA 1
ATOM 3174 C C . GLY B 1 190 ? 5.332 38.188 7.93 1 91.75 190 GLY B C 1
ATOM 3175 O O . GLY B 1 190 ? 6.371 37.844 7.371 1 91.75 190 GLY B O 1
ATOM 3176 N N . ARG B 1 191 ? 5.102 38.094 9.156 1 94.88 191 ARG B N 1
ATOM 3177 C CA . ARG B 1 191 ? 6.105 37.438 10 1 94.88 191 ARG B CA 1
ATOM 3178 C C . ARG B 1 191 ? 5.578 36.156 10.594 1 94.88 191 ARG B C 1
ATOM 3180 O O . ARG B 1 191 ? 4.402 36.062 10.953 1 94.88 191 ARG B O 1
ATOM 3187 N N . VAL B 1 192 ? 6.508 35.156 10.75 1 95.81 192 VAL B N 1
ATOM 3188 C CA . VAL B 1 192 ? 6.137 33.906 11.344 1 95.81 192 VAL B CA 1
ATOM 3189 C C . VAL B 1 192 ? 5.891 34.062 12.844 1 95.81 192 VAL B C 1
ATOM 3191 O O . VAL B 1 192 ? 6.75 34.562 13.562 1 95.81 192 VAL B O 1
ATOM 3194 N N . VAL B 1 193 ? 4.738 33.719 13.266 1 95.38 193 VAL B N 1
ATOM 3195 C CA . VAL B 1 193 ? 4.453 33.688 14.703 1 95.38 193 VAL B CA 1
ATOM 3196 C C . VAL B 1 193 ? 5.07 32.469 15.336 1 95.38 193 VAL B C 1
ATOM 3198 O O . VAL B 1 193 ? 4.797 31.328 14.914 1 95.38 193 VAL B O 1
ATOM 3201 N N . PRO B 1 194 ? 5.898 32.656 16.328 1 95.06 194 PRO B N 1
ATOM 3202 C CA . PRO B 1 194 ? 6.609 31.5 16.891 1 95.06 194 PRO B CA 1
ATOM 3203 C C . PRO B 1 194 ? 5.684 30.516 17.594 1 95.06 194 PRO B C 1
ATOM 3205 O O . PRO B 1 194 ? 5.961 29.312 17.641 1 95.06 194 PRO B O 1
ATOM 3208 N N . ALA B 1 195 ? 4.633 31.047 18.25 1 95.44 195 ALA B N 1
ATOM 3209 C CA . ALA B 1 195 ? 3.721 30.188 19 1 95.44 195 ALA B CA 1
ATOM 3210 C C . ALA B 1 195 ? 2.293 30.719 18.953 1 95.44 195 ALA B C 1
ATOM 3212 O O . ALA B 1 195 ? 2.084 31.938 18.891 1 95.44 195 ALA B O 1
ATOM 3213 N N . LEU B 1 196 ? 1.374 29.781 18.953 1 94.25 196 LEU B N 1
ATOM 3214 C CA . LEU B 1 196 ? -0.038 30.156 18.969 1 94.25 196 LEU B CA 1
ATOM 3215 C C . LEU B 1 196 ? -0.806 29.344 20 1 94.25 196 LEU B C 1
ATOM 3217 O O . LEU B 1 196 ? -0.591 28.125 20.125 1 94.25 196 LEU B O 1
ATOM 3221 N N . THR B 1 197 ? -1.616 29.938 20.797 1 93.25 197 THR B N 1
ATOM 3222 C CA . THR B 1 197 ? -2.59 29.281 21.672 1 93.25 197 THR B CA 1
ATOM 3223 C C . THR B 1 197 ? -3.928 29.109 20.953 1 93.25 197 THR B C 1
ATOM 3225 O O . THR B 1 197 ? -4.164 29.734 19.906 1 93.25 197 THR B O 1
ATOM 3228 N N . PRO B 1 198 ? -4.781 28.25 21.531 1 91.31 198 PRO B N 1
ATOM 3229 C CA . PRO B 1 198 ? -6.113 28.109 20.938 1 91.31 198 PRO B CA 1
ATOM 3230 C C . PRO B 1 198 ? -6.855 29.438 20.812 1 91.31 198 PRO B C 1
ATOM 3232 O O . PRO B 1 198 ? -7.477 29.703 19.797 1 91.31 198 PRO B O 1
ATOM 3235 N N . ALA B 1 199 ? -6.758 30.25 21.844 1 92.44 199 ALA B N 1
ATOM 3236 C CA . ALA B 1 199 ? -7.43 31.547 21.828 1 92.44 199 ALA B CA 1
ATOM 3237 C C . ALA B 1 199 ? -6.883 32.438 20.719 1 92.44 199 ALA B C 1
ATOM 3239 O O . ALA B 1 199 ? -7.648 33.125 20.016 1 92.44 199 ALA B O 1
ATOM 3240 N N . ALA B 1 200 ? -5.613 32.469 20.609 1 93.44 200 ALA B N 1
ATOM 3241 C CA . ALA B 1 200 ? -4.977 33.281 19.562 1 93.44 200 ALA B CA 1
ATOM 3242 C C . ALA B 1 200 ? -5.402 32.812 18.172 1 93.44 200 ALA B C 1
ATOM 3244 O O . ALA B 1 200 ? -5.621 33.625 17.281 1 93.44 200 ALA B O 1
ATOM 3245 N N . VAL B 1 201 ? -5.48 31.484 17.984 1 93.06 201 VAL B N 1
ATOM 3246 C CA . VAL B 1 201 ? -5.883 30.906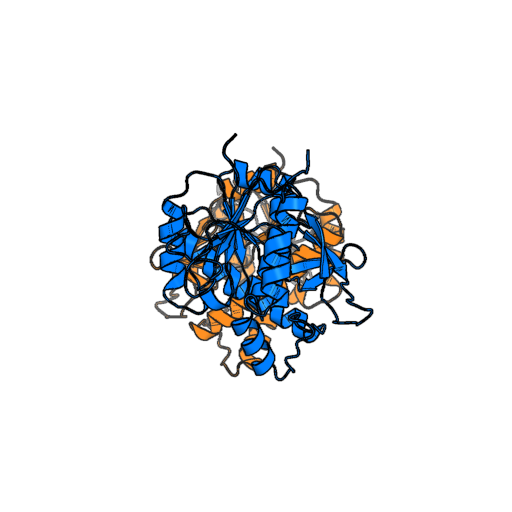 16.719 1 93.06 201 VAL B CA 1
ATOM 3247 C C . VAL B 1 201 ? -7.289 31.375 16.344 1 93.06 201 VAL B C 1
ATOM 3249 O O . VAL B 1 201 ? -7.527 31.812 15.227 1 93.06 201 VAL B O 1
ATOM 3252 N N . GLU B 1 202 ? -8.203 31.281 17.266 1 91.88 202 GLU B N 1
ATOM 3253 C CA . GLU B 1 202 ? -9.578 31.688 17.016 1 91.88 202 GLU B CA 1
ATOM 3254 C C . GLU B 1 202 ? -9.656 33.156 16.641 1 91.88 202 GLU B C 1
ATOM 3256 O O . GLU B 1 202 ? -10.422 33.562 15.758 1 91.88 202 GLU B O 1
ATOM 3261 N N . GLU B 1 203 ? -8.914 33.938 17.328 1 94.31 203 GLU B N 1
ATOM 3262 C CA . GLU B 1 203 ? -8.867 35.375 17.031 1 94.31 203 GLU B CA 1
ATOM 3263 C C . GLU B 1 203 ? -8.352 35.625 15.609 1 94.31 203 GLU B C 1
ATOM 3265 O O . GLU B 1 203 ? -8.891 36.469 14.883 1 94.31 203 GLU B O 1
ATOM 3270 N N . LEU B 1 204 ? -7.312 34.938 15.289 1 94.62 204 LEU B N 1
ATOM 3271 C CA . LEU B 1 204 ? -6.695 35.125 13.977 1 94.62 204 LEU B CA 1
ATOM 3272 C C . LEU B 1 204 ? -7.629 34.625 12.867 1 94.62 204 LEU B C 1
ATOM 3274 O O . LEU B 1 204 ? -7.621 35.188 11.766 1 94.62 204 LEU B O 1
ATOM 3278 N N . ILE B 1 205 ? -8.398 33.562 13.109 1 91.62 205 ILE B N 1
ATOM 3279 C CA . ILE B 1 205 ? -9.398 33.094 12.156 1 91.62 205 ILE B CA 1
ATOM 3280 C C . ILE B 1 205 ? -10.492 34.156 12.008 1 91.62 205 ILE B C 1
ATOM 3282 O O . ILE B 1 205 ? -10.867 34.5 10.883 1 91.62 205 ILE B O 1
ATOM 3286 N N . ALA B 1 206 ? -10.938 34.688 13.141 1 93.44 206 ALA B N 1
ATOM 3287 C CA . ALA B 1 206 ? -12.016 35.688 13.164 1 93.44 206 ALA B CA 1
ATOM 3288 C C . ALA B 1 206 ? -11.617 36.938 12.406 1 93.44 206 ALA B C 1
ATOM 3290 O O . ALA B 1 206 ? -12.453 37.562 11.75 1 93.44 206 ALA B O 1
ATOM 3291 N N . ASN B 1 207 ? -10.438 37.312 12.469 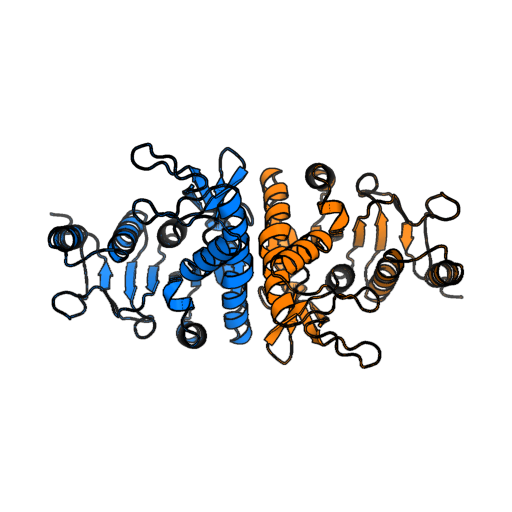1 93.94 207 ASN B N 1
ATOM 3292 C CA . ASN B 1 207 ? -9.969 38.531 11.836 1 93.94 207 ASN B CA 1
ATOM 3293 C C . ASN B 1 207 ? -9.523 38.281 10.398 1 93.94 207 ASN B C 1
ATOM 3295 O O . ASN B 1 207 ? -9.039 39.219 9.727 1 93.94 207 ASN B O 1
ATOM 3299 N N . GLY B 1 208 ? -9.516 37.031 9.953 1 91.5 208 GLY B N 1
ATOM 3300 C CA . GLY B 1 208 ? -9.273 36.719 8.562 1 91.5 208 GLY B CA 1
ATOM 3301 C C . GLY B 1 208 ? -7.805 36.469 8.25 1 91.5 208 GLY B C 1
ATOM 3302 O O . GLY B 1 208 ? -7.438 36.25 7.098 1 91.5 208 GLY B O 1
ATOM 3303 N N . VAL B 1 209 ? -7.016 36.625 9.266 1 91.25 209 VAL B N 1
ATOM 3304 C CA . VAL B 1 209 ? -5.59 36.406 9.07 1 91.25 209 VAL B CA 1
ATOM 3305 C C . VAL B 1 209 ? -5.344 34.938 8.688 1 91.25 209 VAL B C 1
ATOM 3307 O O . VAL B 1 209 ? -4.559 34.656 7.777 1 91.25 209 VAL B O 1
ATOM 3310 N N . ILE B 1 210 ? -5.91 34.031 9.43 1 90.75 210 ILE B N 1
ATOM 3311 C CA . ILE B 1 210 ? -5.941 32.594 9.062 1 90.75 210 ILE B CA 1
ATOM 3312 C C . ILE B 1 210 ? -7.188 32.312 8.234 1 90.75 210 ILE B C 1
ATOM 3314 O O . ILE B 1 210 ? -8.312 32.562 8.68 1 90.75 210 ILE B O 1
ATOM 3318 N N . SER B 1 211 ? -6.945 31.875 6.969 1 85.44 211 SER B N 1
ATOM 3319 C CA . SER B 1 211 ? -8.07 31.641 6.07 1 85.44 211 SER B CA 1
ATOM 3320 C C . SER B 1 211 ? -7.824 30.438 5.168 1 85.44 211 SER B C 1
ATOM 3322 O O . SER B 1 211 ? -6.746 29.828 5.203 1 85.44 211 SER B O 1
ATOM 3324 N N . GLY B 1 212 ? -8.914 30.031 4.5 1 78.31 212 GLY B N 1
ATOM 3325 C CA . GLY B 1 212 ? -8.797 28.984 3.5 1 78.31 212 GLY B CA 1
ATOM 3326 C C . GLY B 1 212 ? -8.328 27.656 4.074 1 78.31 212 GLY B C 1
ATOM 3327 O O . GLY B 1 212 ? -8.883 27.172 5.066 1 78.31 212 GLY B O 1
ATOM 3328 N N . GLY B 1 213 ? -7.332 27.094 3.375 1 76.25 213 GLY B N 1
ATOM 3329 C CA . GLY B 1 213 ? -6.844 25.766 3.721 1 76.25 213 GLY B CA 1
ATOM 3330 C C . GLY B 1 213 ? -6.055 25.734 5.016 1 76.25 213 GLY B C 1
ATOM 3331 O O . GLY B 1 213 ? -5.836 24.672 5.594 1 76.25 213 GLY B O 1
ATOM 3332 N N . MET B 1 214 ? -5.723 26.812 5.48 1 84.62 214 MET B N 1
ATOM 3333 C CA . MET B 1 214 ? -4.961 26.922 6.723 1 84.62 214 MET B CA 1
ATOM 3334 C C . MET B 1 214 ? -5.855 26.656 7.93 1 84.62 214 MET B C 1
ATOM 3336 O O . MET B 1 214 ? -5.383 26.188 8.961 1 84.62 214 MET B O 1
ATOM 3340 N N . ILE B 1 215 ? -7.141 26.922 7.816 1 85.81 215 ILE B N 1
ATOM 3341 C CA . ILE B 1 215 ? -8.062 26.766 8.938 1 85.81 215 ILE B CA 1
ATOM 3342 C C . ILE B 1 215 ? -8.117 25.297 9.367 1 85.81 215 ILE B C 1
ATOM 3344 O O . ILE B 1 215 ? -7.887 24.984 10.539 1 85.81 215 ILE B O 1
ATOM 3348 N N . PRO B 1 216 ? -8.359 24.406 8.375 1 81.88 216 PRO B N 1
ATOM 3349 C CA . PRO B 1 216 ? -8.352 23 8.805 1 81.88 216 PRO B CA 1
ATOM 3350 C C . PRO B 1 216 ? -7.012 22.578 9.406 1 81.88 216 PRO B C 1
ATOM 3352 O O . PRO B 1 216 ? -6.973 21.766 10.336 1 81.88 216 PRO B O 1
ATOM 3355 N N . LYS B 1 217 ? -5.941 23.062 8.961 1 86.69 217 LYS B N 1
ATOM 3356 C CA . LYS B 1 217 ? -4.609 22.719 9.453 1 86.69 217 LYS B CA 1
ATOM 3357 C C . LYS B 1 217 ? -4.426 23.172 10.906 1 86.69 217 LYS B C 1
ATOM 3359 O O . LYS B 1 217 ? -3.945 22.391 11.742 1 86.69 217 LYS B O 1
AT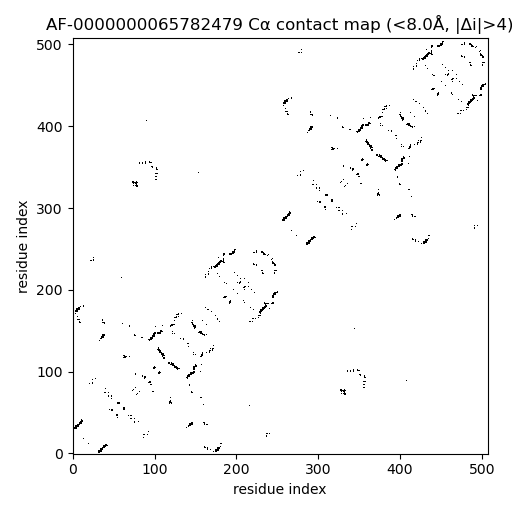OM 3364 N N . VAL B 1 218 ? -4.781 24.375 11.148 1 89.56 218 VAL B N 1
ATOM 3365 C CA . VAL B 1 218 ? -4.598 24.891 12.5 1 89.56 218 VAL B CA 1
ATOM 3366 C C . VAL B 1 218 ? -5.555 24.188 13.461 1 89.56 218 VAL B C 1
ATOM 3368 O O . VAL B 1 218 ? -5.207 23.922 14.617 1 89.56 218 VAL B O 1
ATOM 3371 N N . ARG B 1 219 ? -6.719 23.906 12.984 1 87.75 219 ARG B N 1
ATOM 3372 C CA . ARG B 1 219 ? -7.672 23.203 13.828 1 87.75 219 ARG B CA 1
ATOM 3373 C C . ARG B 1 219 ? -7.184 21.797 14.141 1 87.75 219 ARG B C 1
ATOM 3375 O O . ARG B 1 219 ? -7.332 21.312 15.266 1 87.75 219 ARG B O 1
ATOM 3382 N N . ALA B 1 220 ? -6.664 21.172 13.164 1 86.31 220 ALA B N 1
ATOM 3383 C CA . ALA B 1 220 ? -6.078 19.844 13.375 1 86.31 220 ALA B CA 1
ATOM 3384 C C . ALA B 1 220 ? -4.93 19.906 14.375 1 86.31 220 ALA B C 1
ATOM 3386 O O . ALA B 1 220 ? -4.773 19.016 15.211 1 86.31 220 ALA B O 1
ATOM 3387 N N . ALA B 1 221 ? -4.164 20.938 14.25 1 90 221 ALA B N 1
ATOM 3388 C CA . ALA B 1 221 ? -3.041 21.125 15.164 1 90 221 ALA B CA 1
ATOM 3389 C C . ALA B 1 221 ? -3.523 21.25 16.609 1 90 221 ALA B C 1
ATOM 3391 O O . ALA B 1 221 ? -3.006 20.562 17.5 1 90 221 ALA B O 1
ATOM 3392 N N . LEU B 1 222 ? -4.52 22.031 16.781 1 90.31 222 LEU B N 1
ATOM 3393 C CA . LEU B 1 222 ? -5.066 22.219 18.125 1 90.31 222 LEU B CA 1
ATOM 3394 C C . LEU B 1 222 ? -5.688 20.938 18.641 1 90.31 222 LEU B C 1
ATOM 3396 O O . LEU B 1 222 ? -5.531 20.594 19.828 1 90.31 222 LEU B O 1
ATOM 3400 N N . ALA B 1 223 ? -6.355 20.25 17.797 1 88.06 223 ALA B N 1
ATOM 3401 C CA . ALA B 1 223 ? -6.98 18.984 18.188 1 88.06 223 ALA B CA 1
ATOM 3402 C C . ALA B 1 223 ? -5.934 17.969 18.594 1 88.06 223 ALA B C 1
ATOM 3404 O O . ALA B 1 223 ? -6.137 17.203 19.547 1 88.06 223 ALA B O 1
ATOM 3405 N N . ALA B 1 224 ? -4.855 17.938 17.891 1 89.06 224 ALA B N 1
ATOM 3406 C CA . ALA B 1 224 ? -3.781 17 18.188 1 89.06 224 ALA B CA 1
ATOM 3407 C C . ALA B 1 224 ? -3.211 17.266 19.594 1 89.06 224 ALA B C 1
ATOM 3409 O O . ALA B 1 224 ? -2.906 16.328 20.328 1 89.06 224 ALA B O 1
ATOM 3410 N N . LEU B 1 225 ? -3.082 18.5 19.875 1 87.69 225 LEU B N 1
ATOM 3411 C CA . LEU B 1 225 ? -2.594 18.859 21.203 1 87.69 225 LEU B CA 1
ATOM 3412 C C . LEU B 1 225 ? -3.539 18.359 22.297 1 87.69 225 LEU B C 1
ATOM 3414 O O . LEU B 1 225 ? -3.094 17.844 23.312 1 87.69 225 LEU B O 1
ATOM 3418 N N . GLN B 1 226 ? -4.766 18.516 22.047 1 85.94 226 GLN B N 1
ATOM 3419 C CA . GLN B 1 226 ? -5.777 18.078 23 1 85.94 226 GLN B CA 1
ATOM 3420 C C . GLN B 1 226 ? -5.785 16.547 23.141 1 85.94 226 GLN B C 1
ATOM 3422 O O . GLN B 1 226 ? -6.086 16.031 24.219 1 85.94 226 GLN B O 1
ATOM 3427 N N . ARG B 1 227 ? -5.391 15.883 22.109 1 84.69 227 ARG B N 1
ATOM 3428 C CA . ARG B 1 227 ? -5.422 14.43 22.094 1 84.69 227 ARG B CA 1
ATOM 3429 C C . ARG B 1 227 ? -4.145 13.852 22.703 1 84.69 227 ARG B C 1
ATOM 3431 O O . ARG B 1 227 ? -4.016 12.633 22.844 1 84.69 227 ARG B O 1
ATOM 3438 N N . GLY B 1 228 ? -3.201 14.672 22.984 1 83.5 228 GLY B N 1
ATOM 3439 C CA . GLY B 1 228 ? -2.062 14.164 23.734 1 83.5 228 GLY B CA 1
ATOM 3440 C C . GLY B 1 228 ? -0.746 14.312 23 1 83.5 228 GLY B C 1
ATOM 3441 O O . GLY B 1 228 ? 0.292 13.844 23.469 1 83.5 228 GLY B O 1
ATOM 3442 N N . ALA B 1 229 ? -0.757 14.922 21.859 1 89.62 229 ALA B N 1
ATOM 3443 C CA . ALA B 1 229 ? 0.519 15.203 21.203 1 89.62 229 ALA B CA 1
ATOM 3444 C C . ALA B 1 229 ? 1.413 16.062 22.094 1 89.62 229 ALA B C 1
ATOM 3446 O O . ALA B 1 229 ? 0.935 16.984 22.766 1 89.62 229 ALA B O 1
ATOM 3447 N N . SER B 1 230 ? 2.684 15.727 22.125 1 90.38 230 SER B N 1
ATOM 3448 C CA . SER B 1 230 ? 3.6 16.469 22.984 1 90.38 230 SER B CA 1
ATOM 3449 C C . SER B 1 230 ? 3.824 17.891 22.453 1 90.38 230 SER B C 1
ATOM 3451 O O . SER B 1 230 ? 4.047 18.812 23.234 1 90.38 230 SER B O 1
ATOM 3453 N N . SER B 1 231 ? 3.826 17.969 21.156 1 92.38 231 SER B N 1
ATOM 3454 C CA . SER B 1 231 ? 3.971 19.25 20.484 1 92.38 231 SER B CA 1
ATOM 3455 C C . SER B 1 231 ? 3.424 19.203 19.062 1 92.38 231 SER B C 1
ATOM 3457 O O . SER B 1 231 ? 3.334 18.125 18.469 1 92.38 231 SER B O 1
ATOM 3459 N N . VAL B 1 232 ? 3.039 20.375 18.594 1 95.19 232 VAL B N 1
ATOM 3460 C CA . VAL B 1 232 ? 2.525 20.5 17.234 1 95.19 232 VAL B CA 1
ATOM 3461 C C . VAL B 1 232 ? 3.094 21.766 16.594 1 95.19 232 VAL B C 1
ATOM 3463 O O . VAL B 1 232 ? 3.168 22.812 17.219 1 95.19 232 VAL B O 1
ATOM 3466 N N . ARG B 1 233 ? 3.529 21.609 15.375 1 95.62 233 ARG B N 1
ATOM 3467 C CA . ARG B 1 233 ? 4.059 22.766 14.648 1 95.62 233 ARG B CA 1
ATOM 3468 C C . ARG B 1 233 ? 3.613 22.734 13.188 1 95.62 233 ARG B C 1
ATOM 3470 O O . ARG B 1 233 ? 3.326 21.672 12.641 1 95.62 233 ARG B O 1
ATOM 3477 N N . ILE B 1 234 ? 3.553 23.906 12.625 1 94.94 234 ILE B N 1
ATOM 3478 C CA . ILE B 1 234 ? 3.408 24.109 11.18 1 94.94 234 ILE B CA 1
ATOM 3479 C C . ILE B 1 234 ? 4.68 24.734 10.617 1 94.94 234 ILE B C 1
ATOM 3481 O O . ILE B 1 234 ? 5.172 25.734 11.141 1 94.94 234 ILE B O 1
ATOM 3485 N N . VAL B 1 235 ? 5.203 24.172 9.594 1 95.19 235 VAL B N 1
ATOM 3486 C CA . VAL B 1 235 ? 6.496 24.609 9.086 1 95.19 235 VAL B CA 1
ATOM 3487 C C . VAL B 1 235 ? 6.613 24.281 7.605 1 95.19 235 VAL B C 1
ATOM 3489 O O . VAL B 1 235 ? 5.801 23.516 7.066 1 95.19 235 VAL B O 1
ATOM 3492 N N . ASN B 1 236 ? 7.523 24.922 6.922 1 93.06 236 ASN B N 1
ATOM 3493 C CA . ASN B 1 236 ? 7.934 24.422 5.609 1 93.06 236 ASN B CA 1
ATOM 3494 C C . ASN B 1 236 ? 9.141 23.5 5.711 1 93.06 236 ASN B C 1
ATOM 3496 O O . ASN B 1 236 ? 9.633 23.234 6.809 1 93.06 236 ASN B O 1
ATOM 3500 N N . LEU B 1 237 ? 9.57 23 4.605 1 91.06 237 LEU B N 1
ATOM 3501 C CA . LEU B 1 237 ? 10.633 22 4.574 1 91.06 237 LEU B CA 1
ATOM 3502 C C . LEU B 1 237 ? 11.914 22.547 5.184 1 91.06 237 LEU B C 1
ATOM 3504 O O . LEU B 1 237 ? 12.617 21.844 5.914 1 91.06 237 LEU B O 1
ATOM 3508 N N . ALA B 1 238 ? 12.227 23.781 4.945 1 88.44 238 ALA B N 1
ATOM 3509 C CA . ALA B 1 238 ? 13.453 24.422 5.426 1 88.44 238 ALA B CA 1
ATOM 3510 C C . ALA B 1 238 ? 13.484 24.469 6.949 1 88.44 238 ALA B C 1
ATOM 3512 O O . ALA B 1 238 ? 14.555 24.406 7.559 1 88.44 238 ALA B O 1
ATOM 3513 N N . GLY B 1 239 ? 12.32 24.609 7.539 1 91.06 239 GLY B N 1
ATOM 3514 C CA . GLY B 1 239 ? 12.219 24.719 8.984 1 91.06 239 GLY B CA 1
ATOM 3515 C C . GLY B 1 239 ? 11.836 23.406 9.664 1 91.06 239 GLY B C 1
ATOM 3516 O O . GLY B 1 239 ? 11.398 23.406 10.812 1 91.06 239 GLY B O 1
ATOM 3517 N N . LEU B 1 240 ? 11.898 22.266 9.008 1 91.94 240 LEU B N 1
ATOM 3518 C CA . LEU B 1 240 ? 11.367 20.984 9.469 1 91.94 240 LEU B CA 1
ATOM 3519 C C . LEU B 1 240 ? 11.992 20.594 10.797 1 91.94 240 LEU B C 1
ATOM 3521 O O . LEU B 1 240 ? 11.328 19.984 11.648 1 91.94 240 LEU B O 1
ATOM 3525 N N . HIS B 1 241 ? 13.219 21 11.086 1 88.12 241 HIS B N 1
ATOM 3526 C CA . HIS B 1 241 ? 13.93 20.578 12.289 1 88.12 241 HIS B CA 1
ATOM 3527 C C . HIS B 1 241 ? 13.539 21.422 13.492 1 88.12 241 HIS B C 1
ATOM 3529 O O . HIS B 1 241 ? 13.297 20.891 14.578 1 88.12 241 HIS B O 1
ATOM 3535 N N . ASP B 1 242 ? 13.422 22.719 13.273 1 85.44 242 ASP B N 1
ATOM 3536 C CA . ASP B 1 242 ? 13.195 23.516 14.477 1 85.44 242 ASP B CA 1
ATOM 3537 C C . ASP B 1 242 ? 12.43 24.781 14.156 1 85.44 242 ASP B C 1
ATOM 3539 O O . ASP B 1 242 ? 12.211 25.625 15.039 1 85.44 242 ASP B O 1
ATOM 3543 N N . GLY B 1 243 ? 11.961 24.891 13.062 1 91.12 243 GLY B N 1
ATOM 3544 C CA . GLY B 1 243 ? 11.281 26.141 12.695 1 91.12 243 GLY B CA 1
ATOM 3545 C C . GLY B 1 243 ? 9.773 26.016 12.742 1 91.12 243 GLY B C 1
ATOM 3546 O O . GLY B 1 243 ? 9.227 25.047 13.266 1 91.12 243 GLY B O 1
ATOM 3547 N N . GLY B 1 244 ? 9.133 27.156 12.406 1 95.62 244 GLY B N 1
ATOM 3548 C CA . GLY B 1 244 ? 7.691 27.203 12.203 1 95.62 244 GLY B CA 1
ATOM 3549 C C . GLY B 1 244 ? 6.93 27.766 13.383 1 95.62 244 GLY B C 1
ATOM 3550 O O . GLY B 1 244 ? 7.504 28.469 14.219 1 95.62 244 GLY B O 1
ATOM 3551 N N . THR B 1 245 ? 5.688 27.641 13.367 1 96.62 245 THR B N 1
ATOM 3552 C CA . THR B 1 245 ? 4.789 28.062 14.438 1 96.62 245 THR B CA 1
ATOM 3553 C C . THR B 1 245 ? 4.406 26.875 15.32 1 96.62 245 THR B C 1
ATOM 3555 O O . THR B 1 245 ? 3.896 25.875 14.828 1 96.62 245 THR B O 1
ATOM 3558 N N . ARG B 1 246 ? 4.668 27.031 16.594 1 95.88 246 ARG B N 1
ATOM 3559 C CA . ARG B 1 246 ? 4.301 26 17.562 1 95.88 246 ARG B CA 1
ATOM 3560 C C . ARG B 1 246 ? 2.939 26.297 18.188 1 95.88 246 ARG B C 1
ATOM 3562 O O . ARG B 1 246 ? 2.621 27.453 18.484 1 95.88 246 ARG B O 1
ATOM 3569 N N . PHE B 1 247 ? 2.232 25.25 18.375 1 94.69 247 PHE B N 1
ATOM 3570 C CA . PHE B 1 247 ? 0.95 25.391 19.047 1 94.69 247 PHE B CA 1
ATOM 3571 C C . PHE B 1 247 ? 1.064 24.969 20.516 1 94.69 247 PHE B C 1
ATOM 3573 O O . PHE B 1 247 ? 1.653 23.938 20.812 1 94.69 247 PHE B O 1
ATOM 3580 N N . THR B 1 248 ? 0.658 25.766 21.422 1 91.12 248 THR B N 1
ATOM 3581 C CA . THR B 1 248 ? 0.789 25.5 22.859 1 91.12 248 THR B CA 1
ATOM 3582 C C . THR B 1 248 ? -0.581 25.469 23.531 1 91.12 248 THR B C 1
ATOM 3584 O O . THR B 1 248 ? -1.569 25.938 22.953 1 91.12 248 THR B O 1
ATOM 3587 N N . HIS B 1 249 ? -0.552 24.781 24.719 1 83.75 249 HIS B N 1
ATOM 3588 C CA . HIS B 1 249 ? -1.786 24.75 25.5 1 83.75 249 HIS B CA 1
ATOM 3589 C C . HIS B 1 249 ? -2.141 26.125 26.047 1 83.75 249 HIS B C 1
ATOM 3591 O O . HIS B 1 249 ? -1.256 26.953 26.266 1 83.75 249 HIS B O 1
ATOM 3597 N N . GLY B 1 250 ? -3.213 26.797 25.797 1 68.56 250 GLY B N 1
ATOM 3598 C CA . GLY B 1 250 ? -3.596 28.062 26.422 1 68.56 250 GLY B CA 1
ATOM 3599 C C . GLY B 1 250 ? -3.268 28.125 27.891 1 68.56 250 GLY B C 1
ATOM 3600 O O . GLY B 1 250 ? -2.941 27.109 28.516 1 68.56 250 GLY B O 1
ATOM 3601 N N . GLU B 1 251 ? -2.955 29.406 28.531 1 51.31 251 GLU B N 1
ATOM 3602 C CA . GLU B 1 251 ? -2.762 29.719 29.953 1 51.31 251 GLU B CA 1
ATOM 3603 C C . GLU B 1 251 ? -3.729 28.938 30.828 1 51.31 251 GLU B C 1
ATOM 3605 O O . GLU B 1 251 ? -4.934 28.906 30.562 1 51.31 251 GLU B O 1
ATOM 3610 N N . LEU B 1 252 ? -3.402 27.75 31.375 1 44.09 252 LEU B N 1
ATOM 3611 C CA . LEU B 1 252 ? -4.129 27.406 32.594 1 44.09 252 LEU B CA 1
ATOM 3612 C C . LEU B 1 252 ? -4.242 28.609 33.531 1 44.09 252 LEU B C 1
ATOM 3614 O O . LEU B 1 252 ? -3.227 29.188 33.938 1 44.09 252 LEU B O 1
ATOM 3618 N N . SER B 1 253 ? -5.168 29.516 33.469 1 34.22 253 SER B N 1
ATOM 3619 C CA . SER B 1 253 ? -5.355 30.375 34.625 1 34.22 253 SER B CA 1
ATOM 3620 C C . SER B 1 253 ? -4.996 29.656 35.906 1 34.22 253 SER B C 1
ATOM 3622 O O . SER B 1 253 ? -5.504 28.562 36.188 1 34.22 253 SER B O 1
ATOM 3624 N N . GLU B 1 254 ? -3.822 30.062 36.5 1 29.56 254 GLU B N 1
ATOM 3625 C CA . GLU B 1 254 ? -3.82 29.859 37.969 1 29.56 254 GLU B CA 1
ATOM 3626 C C . GLU B 1 254 ? -5.07 30.453 38.594 1 29.56 254 GLU B C 1
ATOM 3628 O O . GLU B 1 254 ? -5.504 31.547 38.25 1 29.56 254 GLU B O 1
#

Solvent-accessible surface area (backbone atoms only — not comparable to full-atom values): 25514 Å² total; per-residue (Å²): 126,83,54,37,37,32,36,30,41,43,25,72,52,65,68,38,86,60,39,61,60,52,49,47,60,56,52,69,73,54,85,51,51,49,35,39,27,34,46,42,60,64,64,34,51,52,52,38,46,75,72,72,47,86,86,48,70,58,96,88,37,63,49,18,46,74,71,48,43,54,50,38,40,15,37,32,47,16,42,49,33,46,52,52,21,34,54,32,29,72,70,71,41,45,19,37,43,41,38,10,39,32,55,49,33,22,25,17,43,78,41,47,71,96,74,40,82,36,55,40,21,31,39,78,75,45,54,47,37,66,61,53,50,56,41,41,72,73,62,33,28,47,32,33,22,40,34,24,22,27,70,85,80,59,43,76,22,48,32,58,36,58,55,48,39,25,48,49,19,30,46,36,77,49,7,29,35,37,40,40,43,98,42,62,27,55,56,57,95,85,35,68,40,60,64,40,30,62,66,55,48,53,51,33,41,74,71,56,66,44,47,76,80,48,44,63,49,53,50,30,44,54,50,18,46,74,51,43,20,67,39,29,33,32,12,11,75,91,25,66,87,80,45,29,16,31,52,48,82,54,83,71,77,126,126,82,54,36,36,31,36,30,40,44,24,72,53,65,69,38,85,62,39,60,60,52,49,46,58,57,52,70,75,54,84,50,51,50,36,37,26,35,43,40,60,65,65,33,50,53,52,38,46,74,73,72,47,86,87,48,69,57,94,88,37,64,50,17,47,75,71,49,43,55,50,37,40,14,36,31,47,17,41,50,34,45,51,51,21,35,53,31,31,72,70,71,38,44,18,36,44,42,39,11,40,31,55,50,32,21,26,17,43,77,42,47,70,97,74,40,82,35,57,39,22,31,38,79,76,45,54,46,36,66,62,54,49,55,40,41,72,71,62,34,29,46,34,34,24,40,36,23,22,26,69,85,80,60,42,76,20,48,33,59,36,57,55,47,39,24,48,50,21,30,46,37,76,50,7,28,34,37,40,40,46,96,43,63,27,55,55,59,96,86,35,68,40,62,63,40,30,62,66,54,48,53,52,34,41,74,72,55,65,44,48,77,77,48,43,62,50,52,51,28,42,53,49,17,48,75,50,43,20,66,38,30,33,32,12,10,76,90,25,66,89,80,46,31,17,31,51,48,81,56,84,72,78,126

Secondary structure (DSSP, 8-state):
-PPPEEEEE-HHHHTSTTHHHHHHHHHTT--S-EEEEE--HHHHHHHHHHTTPPP-EETTEE-B-HHHHHHHHIIIIIIIHHHHHHHHHHTT--EEEEETTGGG-EEEEE--GGG---BSBEEEEEE-HHHHHHHHHTT-EEEEESEEEETTT--EEE--HHHHHHHHHHHSTT-EEEEE-SSSS-EETTEE-SEE-HHHHHHHHHTTSS-TTHHHHHHHHHHHHHHT-SEEEEE-GGGTTT-SEEE-------/-PPPEEEEE-HHHHTSTTHHHHHHHHHTT--S-EEEEE--HHHHHHHHHHTTPPP-EETTEE-B-HHHHHHHHIIIIIIIHHHHHHHHHHTT--EEEEETTGGG-EEEEE--GGG---BSBEEEEEE-HHHHHHHHHTT-EEEEESEEEETTT--EEE--HHHHHHHHHHHSTT-EEEEE-SSSS-EETTEE-SEE-HHHHHHHHHTTSS-TTHHHHHHHHHHHHHHT-SEEEEE-GGGTTT-SEEE-------

InterPro domains:
  IPR001048 Aspartate/glutamate/uridylate kinase [PF00696] (5-236)
  IPR004662 Acetylglutamate kinase family [PIRSF000728] (2-236)
  IPR004662 Acetylglutamate kinase family [TIGR00761] (5-234)
  IPR036393 Acetylglutamate kinase-like superfamily [G3DSA:3.40.1160.10] (2-252)
  IPR036393 Acetylglutamate kinase-like superfamily [SSF53633] (4-250)
  IPR037528 Acetylglutamate kinase ArgB [MF_00082] (2-252)

pLDDT: mean 92.12, std 8.98, range [29.53, 98.81]

Foldseek 3Di:
DFAEAEEEEEQVQVVDPCSLVLLLVLCVPDDGAYEYFYERVPVLCVQCVVVVHDWDDDPNHTLAAPVSLVSRCCCQQPPVQVVSQVSNVVSVAQEDEEECLVVVQWEWAQDQVVNHHSHQATQTDDGPLVVVVVCVVVRYYYYYGQWGAYPPPRDIGGYDRLRVSLRNLLSNAQHEYEYADPAAAQDDPRDFAAEDEPVRLVVCVVVPSQDDPRNVNVVSQNSSVVSHHNWYFYGHSVCRPPTYYIYDYPPPPD/DQAEAEEEEEQVQVVDPCSLVLLLVLCVPDDGAYAYFYERPPVLCVQCVVVVHDWDDDPNHTLAAPVSLVSRCCCQQPPSQVVSQVSNVVSVAQEDEEECLVVVQWEWAQDQVVNHHSHQATQTDDGPLVVVVVCVVVRYYYYYGQWGAYPPPRDIGGYDRLRVSLRNLLSNAQHEYEYADPAAAQDDPRDFAAEDEPVRLVVCVVVVSQDDPRNVNVVSQNSSVVSHHNWYFYGHSVCRPPTYYIYDYPPPPD

Sequence (508 aa):
MTTISVIKVSGHELDDPTFLGGLTAALRGFQQPLVLVHGGGKEISAAVERAGLQIEFVDGLRVTSPAVMDIMQMVVCGTINKRIVTALVNAGVKAIGLSGLDLGLLRCEPYRPAGRDLGRVGEVTAVDGAALLHLLALGWMPVIAPVALGATDGLSYNVNADMVAEAVAGALAGAELVFVSNVPGVLVDGRVVPALTPAAVEELIANGVISGGMIPKVRAALAALQRGASSVRIVNLAGLHDGGTRFTHGELSEMTTISVIKVSGHELDDPTFLGGLTAALRGFQQPLVLVHGGGKEISAAVERAGLQIEFVDGLRVTSPAVMDIMQMVVCGTINKRIVTALVNAGVKAIGLSGLDLGLLRCEPYRPAGRDLGRVGEVTAVDGAALLHLLALGWMPVIAPVALGATDGLSYNVNADMVAEAVAGALAGAELVFVSNVPGVLVDGRVVPALTPAAVEELIANGVISGGMIPKVRAALAALQRGASSVRIVNLAGLHDGGTRFTHGELSE

Organism: Chloroflexus aurantiacus (strain ATCC 29366 / DSM 635 / J-10-fl) (NCBI:txid324602)